Protein AF-A0A183AW35-F1 (afdb_monomer)

pLDDT: mean 72.3, std 24.82, range [27.48, 98.56]

InterPro domains:
  IPR003604 Matrin/U1-C-like, C2H2-type zinc finger [SM00451] (397-431)
  IPR013087 Zinc finger C2H2-type [PF12874] (401-424)
  IPR036236 Zinc finger C2H2 superfamily [SSF57667] (395-428)

Secondary structure (DSSP, 8-state):
---------------------------------------------------------------------------PPPP----------------TTHHHHHHHHHHHHHH---HHHHHHHHHHHHHHHHHHHHHHHHHHHHHHHHHHHHHHHHHHHHHHHHHHHHHHHHHHHHHHHHHHHHHHHHHHHHHHHHHHHHHHHHHHHHHHHHHHHHHHHHHHHHHHHHHHHHHHHHHHHHHHHHHHHHHHHHHHHHHHHHHHHHHHHHHHHHHHHHHHHHHHHHHHHHHHHHHHHHHHHHHHHHHHHHHHHHHHHHHHHHHHHTS-------------------------HHHHHHHHHHHHHHHHHHHHHHHHHHHHHHHTTTS----------PPPSS-EEETTTTEEE-SHHHHHHHHTSHHHHHHHHHTT--S---GGGEEE-

Foldseek 3Di:
DDDDDDDDDDDDDDDDDDDDDDDDDDDDDDDDDDDDDDDDDDDDDDDDDDDDDDDDDDDDDDDDDDDDDDDDDDDDDDDDPPPDDDDDDDDDDDDPCVVVVVVCVVVVVVVPDDPVNVVVVVVVVVVVVVVVVVVVVVVVVVVVVVVVVVVVVVVVVVVVVVVVVVVVVVVVVVVVVVVVVVVVVVVVVVVVVVVVVVVVVVVVVVVVVVVVVVVVVVVVVVVVVVVVVVVVVVVVVVVVVVVVVVVVVVVVVVVVVVVVVVVVVVVVVVVVVVVVVVVVVVVVVVVVVVVVVVVVVVVVVVVVVVVVVVVVVVVVVVVVVVPDDDDDDDYYDDDDDDDDYDDDDDDDPVVVVVVVVVVVVVVVVVVVVVVVVVVVVVVVVPPDDDDDDDDDFDWDPFWKAQPLQRDIATGPVSVVVCLVDPSSVVSCVVVVPPDRDDPVNIDTD

Radius of gyration: 93.66 Å; Cα contacts (8 Å, |Δi|>4): 59; chains: 1; bounding box: 209×100×257 Å

Structure (mmCIF, N/CA/C/O backbone):
data_AF-A0A183AW35-F1
#
_entry.id   AF-A0A183AW35-F1
#
loop_
_atom_site.group_PDB
_atom_site.id
_atom_site.type_symbol
_atom_site.label_atom_id
_atom_site.label_alt_id
_atom_site.label_comp_id
_atom_site.label_asym_id
_atom_site.label_entity_id
_atom_site.label_seq_id
_atom_site.pdbx_PDB_ins_code
_atom_site.Cartn_x
_atom_site.Cartn_y
_atom_site.Cartn_z
_atom_site.occupancy
_atom_site.B_iso_or_equiv
_atom_site.auth_seq_id
_atom_site.auth_comp_id
_atom_site.auth_asym_id
_atom_site.auth_atom_id
_atom_site.pdbx_PDB_model_num
ATOM 1 N N . LEU A 1 1 ? 36.753 43.187 4.249 1.00 49.00 1 LEU A N 1
ATOM 2 C CA . LEU A 1 1 ? 36.551 42.260 5.385 1.00 49.00 1 LEU A CA 1
ATOM 3 C C . LEU A 1 1 ? 37.131 40.931 4.947 1.00 49.00 1 LEU A C 1
ATOM 5 O O . LEU A 1 1 ? 36.695 40.432 3.918 1.00 49.00 1 LEU A O 1
ATOM 9 N N . SER A 1 2 ? 38.192 40.468 5.602 1.00 35.81 2 SER A N 1
ATOM 10 C CA . SER A 1 2 ? 39.150 39.545 4.980 1.00 35.81 2 SER A CA 1
ATOM 11 C C . SER A 1 2 ? 39.175 38.180 5.661 1.00 35.81 2 SER A C 1
ATOM 13 O O . SER A 1 2 ? 39.058 38.087 6.879 1.00 35.81 2 SER A O 1
ATOM 15 N N . ASN A 1 3 ? 39.348 37.142 4.843 1.00 48.06 3 ASN A N 1
ATOM 16 C CA . ASN A 1 3 ? 39.448 35.733 5.227 1.00 48.06 3 ASN A CA 1
ATOM 17 C C . ASN A 1 3 ? 40.497 35.473 6.321 1.00 48.06 3 ASN A C 1
ATOM 19 O O . ASN A 1 3 ? 41.518 36.158 6.363 1.00 48.06 3 ASN A O 1
ATOM 23 N N . ASN A 1 4 ? 40.357 34.351 7.035 1.00 46.28 4 ASN A N 1
ATOM 24 C CA . ASN A 1 4 ? 41.460 33.386 7.116 1.00 46.28 4 ASN A CA 1
ATOM 25 C C . ASN A 1 4 ? 40.982 31.958 7.433 1.00 46.28 4 ASN A C 1
ATOM 27 O O . ASN A 1 4 ? 39.943 31.769 8.060 1.00 46.28 4 ASN A O 1
ATOM 31 N N . LEU A 1 5 ? 41.729 30.960 6.944 1.00 53.06 5 LEU A N 1
ATOM 32 C CA . LEU A 1 5 ? 41.361 29.537 6.962 1.00 53.06 5 LEU A CA 1
ATOM 33 C C . LEU A 1 5 ? 42.624 28.648 6.971 1.00 53.06 5 LEU A C 1
ATOM 35 O O . LEU A 1 5 ? 43.261 28.465 5.936 1.00 53.06 5 LEU A O 1
ATOM 39 N N . ILE A 1 6 ? 42.980 28.088 8.131 1.00 44.47 6 ILE A N 1
ATOM 40 C CA . ILE A 1 6 ? 44.131 27.184 8.363 1.00 44.47 6 ILE A CA 1
ATOM 41 C C . ILE A 1 6 ? 43.698 26.216 9.486 1.00 44.47 6 ILE A C 1
ATOM 43 O O . ILE A 1 6 ? 43.177 26.702 10.483 1.00 44.47 6 ILE A O 1
ATOM 47 N N . ARG A 1 7 ? 43.743 24.872 9.442 1.00 42.28 7 ARG A N 1
ATOM 48 C CA . ARG A 1 7 ? 44.399 23.811 8.632 1.00 42.28 7 ARG A CA 1
ATOM 49 C C . ARG A 1 7 ? 45.805 23.353 9.072 1.00 42.28 7 ARG A C 1
ATOM 51 O O . ARG A 1 7 ? 46.806 23.797 8.522 1.00 42.28 7 ARG A O 1
ATOM 58 N N . THR A 1 8 ? 45.838 22.297 9.888 1.00 40.59 8 THR A N 1
ATOM 59 C CA . THR A 1 8 ? 46.948 21.327 10.055 1.00 40.59 8 THR A CA 1
ATOM 60 C C . THR A 1 8 ? 46.350 19.901 10.053 1.00 40.59 8 THR A C 1
ATOM 62 O O . THR A 1 8 ? 45.292 19.689 10.630 1.00 40.59 8 THR A O 1
ATOM 65 N N . VAL A 1 9 ? 46.746 18.997 9.138 1.00 37.38 9 VAL A N 1
ATOM 66 C CA . VAL A 1 9 ? 47.803 17.951 9.266 1.00 37.38 9 VAL A CA 1
ATOM 67 C C . VAL A 1 9 ? 47.480 16.935 10.389 1.00 37.38 9 VAL A C 1
ATOM 69 O O . VAL A 1 9 ? 47.453 17.359 11.533 1.00 37.38 9 VAL A O 1
ATOM 72 N N . SER A 1 10 ? 47.159 15.635 10.211 1.00 39.62 10 SER A N 1
ATOM 73 C CA . SER A 1 10 ? 47.356 14.557 9.191 1.00 39.62 10 SER A CA 1
ATOM 74 C C . SER A 1 10 ? 48.412 13.506 9.599 1.00 39.62 10 SER A C 1
ATOM 76 O O . SER A 1 10 ? 49.469 13.890 10.084 1.00 39.62 10 SER A O 1
ATOM 78 N N . ASN A 1 11 ? 48.160 12.221 9.259 1.00 35.66 11 ASN A N 1
ATOM 79 C CA . ASN A 1 11 ? 48.981 10.993 9.468 1.00 35.66 11 ASN A CA 1
ATOM 80 C C . ASN A 1 11 ? 48.812 10.321 10.857 1.00 35.66 11 ASN A C 1
ATOM 82 O O . ASN A 1 11 ? 48.710 11.035 11.843 1.00 35.66 11 ASN A O 1
ATOM 86 N N . ARG A 1 12 ? 48.807 8.980 11.033 1.00 42.59 12 ARG A N 1
ATOM 87 C CA . ARG A 1 12 ? 48.777 7.790 10.124 1.00 42.59 12 ARG A CA 1
ATOM 88 C C . ARG A 1 12 ? 48.128 6.561 10.879 1.00 42.59 12 ARG A C 1
ATOM 90 O O . ARG A 1 12 ? 47.642 6.796 11.980 1.00 42.59 12 ARG A O 1
ATOM 97 N N . PRO A 1 13 ? 48.003 5.324 10.321 1.00 52.72 13 PRO A N 1
ATOM 98 C CA . PRO A 1 13 ? 46.890 4.399 10.655 1.00 52.72 13 PRO A CA 1
ATOM 99 C C . PRO A 1 13 ? 47.297 2.977 11.147 1.00 52.72 13 PRO A C 1
ATOM 101 O O . PRO A 1 13 ? 48.491 2.710 11.242 1.00 52.72 13 PRO A O 1
ATOM 104 N N . VAL A 1 14 ? 46.303 2.058 11.253 1.00 37.16 14 VAL A N 1
ATOM 105 C CA . VAL A 1 14 ? 46.422 0.561 11.208 1.00 37.16 14 VAL A CA 1
ATOM 106 C C . VAL A 1 14 ? 47.026 -0.076 12.496 1.00 37.16 14 VAL A C 1
ATOM 108 O O . VAL A 1 14 ? 47.878 0.538 13.122 1.00 37.16 14 VAL A O 1
ATOM 111 N N . ASP A 1 15 ? 46.623 -1.247 13.031 1.00 32.34 15 ASP A N 1
ATOM 112 C CA . ASP A 1 15 ? 45.687 -2.321 12.613 1.00 32.34 15 ASP A CA 1
ATOM 113 C C . ASP A 1 15 ? 45.029 -3.056 13.818 1.00 32.34 15 ASP A C 1
ATOM 115 O O . ASP A 1 15 ? 45.549 -2.989 14.932 1.00 32.34 15 ASP A O 1
ATOM 119 N N . SER A 1 16 ? 44.030 -3.915 13.547 1.00 32.09 16 SER A N 1
ATOM 120 C CA . SER A 1 16 ? 43.560 -5.042 14.398 1.00 32.09 16 SER A CA 1
ATOM 121 C C . SER A 1 16 ? 42.915 -4.696 15.771 1.00 32.09 16 SER A C 1
ATOM 123 O O . SER A 1 16 ? 43.020 -3.577 16.254 1.00 32.09 16 SER A O 1
ATOM 125 N N . SER A 1 17 ? 42.182 -5.574 16.474 1.00 33.50 17 SER A N 1
ATOM 126 C CA . SER A 1 17 ? 41.871 -7.006 16.289 1.00 33.50 17 SER A CA 1
ATOM 127 C C . SER A 1 17 ? 40.397 -7.299 16.626 1.00 33.50 17 SER A C 1
ATOM 129 O O . SER A 1 17 ? 39.849 -6.705 17.552 1.00 33.50 17 SER A O 1
ATOM 131 N N . SER A 1 18 ? 39.774 -8.271 15.954 1.00 43.66 18 SER A N 1
ATOM 132 C CA . SER A 1 18 ? 38.479 -8.850 16.347 1.00 43.66 18 SER A CA 1
ATOM 133 C C . SER A 1 18 ? 38.679 -10.178 17.089 1.00 43.66 18 SER A C 1
ATOM 135 O O . SER A 1 18 ? 39.323 -11.086 16.569 1.00 43.66 18 SER A O 1
ATOM 137 N N . VAL A 1 19 ? 38.113 -10.317 18.296 1.00 34.53 19 VAL A N 1
ATOM 138 C CA . VAL A 1 19 ? 38.142 -11.575 19.067 1.00 34.53 19 VAL A CA 1
ATOM 139 C C . VAL A 1 19 ? 36.773 -11.851 19.688 1.00 34.53 19 VAL A C 1
ATOM 141 O O . VAL A 1 19 ? 36.350 -11.176 20.622 1.00 34.53 19 VAL A O 1
ATOM 144 N N . THR A 1 20 ? 36.100 -12.880 19.178 1.00 44.53 20 THR A N 1
ATOM 145 C CA . THR A 1 20 ? 34.911 -13.500 19.777 1.00 44.53 20 THR A CA 1
ATOM 146 C C . THR A 1 20 ? 35.335 -14.610 20.746 1.00 44.53 20 THR A C 1
ATOM 148 O O . THR A 1 20 ? 36.006 -15.564 20.351 1.00 44.53 20 THR A O 1
ATOM 151 N N . GLN A 1 21 ? 34.922 -14.502 22.009 1.00 40.91 21 GLN A N 1
ATOM 152 C CA . GLN A 1 21 ? 35.087 -15.492 23.088 1.00 40.91 21 GLN A CA 1
ATOM 153 C C . GLN A 1 21 ? 33.870 -15.382 24.050 1.00 40.91 21 GLN A C 1
ATOM 155 O O . GLN A 1 21 ? 33.120 -14.411 23.924 1.00 40.91 21 GLN A O 1
ATOM 160 N N . PRO A 1 22 ? 33.552 -16.406 24.873 1.00 47.69 22 PRO A N 1
ATOM 161 C CA . PRO A 1 22 ? 32.258 -17.067 24.689 1.00 47.69 22 PRO A CA 1
ATOM 162 C C . PRO A 1 22 ? 31.345 -17.107 25.936 1.00 47.69 22 PRO A C 1
ATOM 164 O O . PRO A 1 22 ? 31.500 -16.353 26.892 1.00 47.69 22 PRO A O 1
ATOM 167 N N . ILE A 1 23 ? 30.349 -17.991 25.857 1.00 40.34 23 ILE A N 1
ATOM 168 C CA . ILE A 1 23 ? 29.290 -18.283 26.827 1.00 40.34 23 ILE A CA 1
ATOM 169 C C . ILE A 1 23 ? 29.837 -19.077 28.023 1.00 40.34 23 ILE A C 1
ATOM 171 O O . ILE A 1 23 ? 30.500 -20.084 27.807 1.00 40.34 23 ILE A O 1
ATOM 175 N N . ASP A 1 24 ? 29.497 -18.661 29.247 1.00 32.16 24 ASP A N 1
ATOM 176 C CA . ASP A 1 24 ? 28.862 -19.482 30.303 1.00 32.16 24 ASP A CA 1
ATOM 177 C C . ASP A 1 24 ? 28.614 -18.588 31.552 1.00 32.16 24 ASP A C 1
ATOM 179 O O . ASP A 1 24 ? 29.405 -17.683 31.801 1.00 32.16 24 ASP A O 1
ATOM 183 N N . ASN A 1 25 ? 27.598 -18.678 32.427 1.00 37.97 25 ASN A N 1
ATOM 184 C CA . ASN A 1 25 ? 26.376 -19.486 32.629 1.00 37.97 25 ASN A CA 1
ATOM 185 C C . ASN A 1 25 ? 26.329 -19.892 34.118 1.00 37.97 25 ASN A C 1
ATOM 187 O O . ASN A 1 25 ? 27.193 -20.653 34.550 1.00 37.97 25 ASN A O 1
ATOM 191 N N . SER A 1 26 ? 25.342 -19.415 34.896 1.00 36.03 26 SER A N 1
ATOM 192 C CA . SER A 1 26 ? 24.786 -20.112 36.080 1.00 36.03 26 SER A CA 1
ATOM 193 C C . SER A 1 26 ? 23.670 -19.324 36.787 1.00 36.03 26 SER A C 1
ATOM 195 O O . SER A 1 26 ? 23.733 -18.103 36.887 1.00 36.03 26 SER A O 1
ATOM 197 N N . SER A 1 27 ? 22.734 -20.076 37.382 1.00 33.06 27 SER A N 1
ATOM 198 C CA . SER A 1 27 ? 21.800 -19.695 38.463 1.00 33.06 27 SER A CA 1
ATOM 199 C C . SER A 1 27 ? 20.708 -18.647 38.191 1.00 33.06 27 SER A C 1
ATOM 201 O O . SER A 1 27 ? 20.935 -17.447 38.293 1.00 33.06 27 SER A O 1
ATOM 203 N N . VAL A 1 28 ? 19.461 -19.121 38.070 1.00 35.47 28 VAL A N 1
ATOM 204 C CA . VAL A 1 28 ? 18.483 -19.161 39.189 1.00 35.47 28 VAL A CA 1
ATOM 205 C C . VAL A 1 28 ? 17.427 -20.244 38.888 1.00 35.47 28 VAL A C 1
ATOM 207 O O . VAL A 1 28 ? 17.067 -20.442 37.731 1.00 35.47 28 VAL A O 1
ATOM 210 N N . GLN A 1 29 ? 16.973 -20.987 39.905 1.00 35.47 29 GLN A N 1
ATOM 211 C CA . GLN A 1 29 ? 16.050 -22.125 39.748 1.00 35.47 29 GLN A CA 1
ATOM 212 C C . GLN A 1 29 ? 14.574 -21.749 39.489 1.00 35.47 29 GLN A C 1
ATOM 214 O O . GLN A 1 29 ? 14.091 -20.701 39.917 1.00 35.47 29 GLN A O 1
ATOM 219 N N . GLN A 1 30 ? 13.849 -22.692 38.870 1.00 40.03 30 GLN A N 1
ATOM 220 C CA . GLN A 1 30 ? 12.385 -22.837 38.946 1.00 40.03 30 GLN A CA 1
ATOM 221 C C . GLN A 1 30 ? 11.934 -23.254 40.372 1.00 40.03 30 GLN A C 1
ATOM 223 O O . GLN A 1 30 ? 12.771 -23.508 41.245 1.00 40.03 30 GLN A O 1
ATOM 228 N N . PRO A 1 31 ? 10.619 -23.374 40.620 1.00 48.25 31 PRO A N 1
ATOM 229 C CA . PRO A 1 31 ? 10.039 -24.718 40.493 1.00 48.25 31 PRO A CA 1
ATOM 230 C C . PRO A 1 31 ? 8.746 -24.765 39.664 1.00 48.25 31 PRO A C 1
ATOM 232 O O . PRO A 1 31 ? 7.963 -23.817 39.650 1.00 48.25 31 PRO A O 1
ATOM 235 N N . ASP A 1 32 ? 8.526 -25.907 39.016 1.00 42.59 32 ASP A N 1
ATOM 236 C CA . ASP A 1 32 ? 7.218 -26.336 38.513 1.00 42.59 32 ASP A CA 1
ATOM 237 C C . ASP A 1 32 ? 6.458 -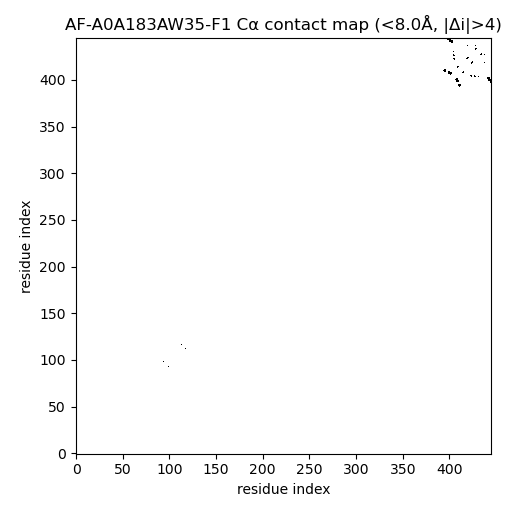27.080 39.625 1.00 42.59 32 ASP A C 1
ATOM 239 O O . ASP A 1 32 ? 7.094 -27.578 40.553 1.00 42.59 32 ASP A O 1
ATOM 243 N N . ASP A 1 33 ? 5.135 -27.244 39.495 1.00 34.19 33 ASP A N 1
ATOM 244 C CA . ASP A 1 33 ? 4.518 -28.557 39.750 1.00 34.19 33 ASP A CA 1
ATOM 245 C C . ASP A 1 33 ? 3.102 -28.692 39.154 1.00 34.19 33 ASP A C 1
ATOM 247 O O . ASP A 1 33 ? 2.442 -27.703 38.823 1.00 34.19 33 ASP A O 1
ATOM 251 N N . HIS A 1 34 ? 2.642 -29.936 38.997 1.00 39.19 34 HIS A N 1
ATOM 252 C CA . HIS A 1 34 ? 1.318 -30.285 38.459 1.00 39.19 34 HIS A CA 1
ATOM 253 C C . HIS A 1 34 ? 0.270 -30.516 39.565 1.00 39.19 34 HIS A C 1
ATOM 255 O O . HIS A 1 34 ? 0.586 -31.067 40.614 1.00 39.19 34 HIS A O 1
ATOM 261 N N . GLU A 1 35 ? -1.015 -30.265 39.274 1.00 32.06 35 GLU A N 1
ATOM 262 C CA . GLU A 1 35 ? -2.133 -30.857 40.032 1.00 32.06 35 GLU A CA 1
ATOM 263 C C . GLU A 1 35 ? -3.042 -31.727 39.153 1.00 32.06 35 GLU A C 1
ATOM 265 O O . GLU A 1 35 ? -3.405 -31.360 38.032 1.00 32.06 35 GLU A O 1
ATOM 270 N N . ALA A 1 36 ? -3.468 -32.866 39.708 1.00 33.72 36 ALA A N 1
ATOM 271 C CA . ALA A 1 36 ? -4.531 -33.707 39.169 1.00 33.72 36 ALA A CA 1
ATOM 272 C C . ALA A 1 36 ? -5.309 -34.404 40.306 1.00 33.72 36 ALA A C 1
ATOM 274 O O . ALA A 1 36 ? -4.740 -35.187 41.056 1.00 33.72 36 ALA A O 1
ATOM 275 N N . ASN A 1 37 ? -6.614 -34.111 40.389 1.00 33.31 37 ASN A N 1
ATOM 276 C CA . ASN A 1 37 ? -7.706 -34.832 41.073 1.00 33.31 37 ASN A CA 1
ATOM 277 C C . ASN A 1 37 ? -7.378 -35.926 42.119 1.00 33.31 37 ASN A C 1
ATOM 279 O O . ASN A 1 37 ? -6.939 -37.004 41.724 1.00 33.31 37 ASN A O 1
ATOM 283 N N . LEU A 1 38 ? -7.931 -35.795 43.344 1.00 31.78 38 LEU A N 1
ATOM 284 C CA . LEU A 1 38 ? -8.901 -36.799 43.844 1.00 31.78 38 LEU A CA 1
ATOM 285 C C . LEU A 1 38 ? -9.833 -36.344 45.009 1.00 31.78 38 LEU A C 1
ATOM 287 O O . LEU A 1 38 ? -9.424 -36.271 46.159 1.00 31.78 38 LEU A O 1
ATOM 291 N N . PHE A 1 39 ? -11.128 -36.214 44.680 1.00 31.50 39 PHE A N 1
ATOM 292 C CA . PHE A 1 39 ? -12.332 -36.612 45.453 1.00 31.50 39 PHE A CA 1
ATOM 293 C C . PHE A 1 39 ? -12.832 -35.925 46.757 1.00 31.50 39 PHE A C 1
ATOM 295 O O . PHE A 1 39 ? -12.106 -35.698 47.714 1.00 31.50 39 PHE A O 1
ATOM 302 N N . SER A 1 40 ? -14.179 -35.847 46.811 1.00 30.44 40 SER A N 1
ATOM 303 C CA . SER A 1 40 ? -15.088 -35.773 47.985 1.00 30.44 40 SER A CA 1
ATOM 304 C C . SER A 1 40 ? -15.170 -34.454 48.795 1.00 30.44 40 SER A C 1
ATOM 306 O O . SER A 1 40 ? -14.165 -33.818 49.066 1.00 30.44 40 SER A O 1
ATOM 308 N N . THR A 1 41 ? -16.348 -33.969 49.241 1.00 28.27 41 THR A N 1
ATOM 309 C CA . THR A 1 41 ? -17.707 -34.575 49.259 1.00 28.27 41 THR A CA 1
ATOM 310 C C . THR A 1 41 ? -18.848 -33.531 49.246 1.00 28.27 41 THR A C 1
ATOM 312 O O . THR A 1 41 ? -18.673 -32.418 49.723 1.00 28.27 41 THR A O 1
ATOM 315 N N . THR A 1 42 ? -20.039 -33.961 48.795 1.00 31.25 42 THR A N 1
ATOM 316 C CA . THR A 1 42 ? -21.399 -33.422 49.085 1.00 31.25 42 THR A CA 1
ATOM 317 C C . THR A 1 42 ? -21.713 -31.928 48.869 1.00 31.25 42 THR A C 1
ATOM 319 O O . THR A 1 42 ? -21.459 -31.095 49.735 1.00 31.25 42 THR A O 1
ATOM 322 N N . ASN A 1 43 ? -22.487 -31.641 47.813 1.00 36.34 43 ASN A N 1
ATOM 323 C CA . ASN A 1 43 ? -23.454 -30.530 47.791 1.00 36.34 43 ASN A CA 1
ATOM 324 C C . ASN A 1 43 ? -24.777 -30.958 48.454 1.00 36.34 43 ASN A C 1
ATOM 326 O O . ASN A 1 43 ? -25.134 -32.138 48.391 1.00 36.34 43 ASN A O 1
ATOM 330 N N . PRO A 1 44 ? -25.556 -29.996 48.974 1.00 38.97 44 PRO A N 1
ATOM 331 C CA . PRO A 1 44 ? -26.994 -30.008 48.707 1.00 38.97 44 PRO A CA 1
ATOM 332 C C . PRO A 1 44 ? -27.559 -28.602 48.429 1.00 38.97 44 PRO A C 1
ATOM 334 O O . PRO A 1 44 ? -27.625 -27.779 49.334 1.00 38.97 44 PRO A O 1
ATOM 337 N N . GLU A 1 45 ? -28.049 -28.353 47.210 1.00 30.08 45 GLU A N 1
ATOM 338 C CA . GLU A 1 45 ? -29.153 -27.404 46.975 1.00 30.08 45 GLU A CA 1
ATOM 339 C C . GLU A 1 45 ? -29.740 -27.596 45.563 1.00 30.08 45 GLU A C 1
ATOM 341 O O . GLU A 1 45 ? -29.168 -27.158 44.568 1.00 30.08 45 GLU A O 1
ATOM 346 N N . GLU A 1 46 ? -30.903 -28.243 45.474 1.00 31.17 46 GLU A N 1
ATOM 347 C CA . GLU A 1 46 ? -31.784 -28.162 44.306 1.00 31.17 46 GLU A CA 1
ATOM 348 C C . GLU A 1 46 ? -33.237 -28.113 44.790 1.00 31.17 46 GLU A C 1
ATOM 350 O O . GLU A 1 46 ? -33.773 -29.087 45.313 1.00 31.17 46 GLU A O 1
ATOM 355 N N . CYS A 1 47 ? -33.871 -26.949 44.653 1.00 27.48 47 CYS A N 1
ATOM 356 C CA . CYS A 1 47 ? -35.318 -26.804 44.771 1.00 27.48 47 CYS A CA 1
ATOM 357 C C . CYS A 1 47 ? -35.758 -25.552 44.008 1.00 27.48 47 CYS A C 1
ATOM 359 O O . CYS A 1 47 ? -35.650 -24.427 44.500 1.00 27.48 47 CYS A O 1
ATOM 361 N N . ALA A 1 48 ? -36.238 -25.750 42.784 1.00 32.69 48 ALA A N 1
ATOM 362 C CA . ALA A 1 48 ? -36.808 -24.696 41.962 1.00 32.69 48 ALA A CA 1
ATOM 363 C C . ALA A 1 48 ? -38.187 -25.125 41.462 1.00 32.69 48 ALA A C 1
ATOM 365 O O . ALA A 1 48 ? -38.269 -26.005 40.608 1.00 32.69 48 ALA A O 1
ATOM 366 N N . GLN A 1 49 ? -39.245 -24.476 41.964 1.00 30.86 49 GLN A N 1
ATOM 367 C CA . GLN A 1 49 ? -40.485 -24.189 41.227 1.00 30.86 49 GLN A CA 1
ATOM 368 C C . GLN A 1 49 ? -41.448 -23.319 42.057 1.00 30.86 49 GLN A C 1
ATOM 370 O O . GLN A 1 49 ? -41.795 -23.641 43.189 1.00 30.86 49 GLN A O 1
ATOM 375 N N . THR A 1 50 ? -41.900 -22.221 41.452 1.00 33.38 50 THR A N 1
ATOM 376 C CA . THR A 1 50 ? -43.198 -21.569 41.714 1.00 33.38 50 THR A CA 1
ATOM 377 C C . THR A 1 50 ? -44.146 -21.994 40.571 1.00 33.38 50 THR A C 1
ATOM 379 O O . THR A 1 50 ? -43.635 -22.434 39.535 1.00 33.38 50 THR A O 1
ATOM 382 N N . PRO A 1 51 ? -45.489 -21.985 40.722 1.00 47.31 51 PRO A N 1
ATOM 383 C CA . PRO A 1 51 ? -46.343 -20.796 40.928 1.00 47.31 51 PRO A CA 1
ATOM 384 C C . PRO A 1 51 ? -47.289 -20.991 42.158 1.00 47.31 51 PRO A C 1
ATOM 386 O O . PRO A 1 51 ? -46.982 -21.847 42.980 1.00 47.31 51 PRO A O 1
ATOM 389 N N . VAL A 1 52 ? -48.362 -20.244 42.481 1.00 30.98 52 VAL A N 1
ATOM 390 C CA . VAL A 1 52 ? -49.406 -19.487 41.739 1.00 30.98 52 VAL A CA 1
ATOM 391 C C . VAL A 1 52 ? -49.943 -18.310 42.611 1.00 30.98 52 VAL A C 1
ATOM 393 O O . VAL A 1 52 ? -49.688 -18.278 43.810 1.00 30.98 52 VAL A O 1
ATOM 396 N N . GLU A 1 53 ? -50.620 -17.346 41.965 1.00 30.31 53 GLU A N 1
ATOM 397 C CA . GLU A 1 53 ? -51.546 -16.255 42.401 1.00 30.31 53 GLU A CA 1
ATOM 398 C C . GLU A 1 53 ? -52.063 -16.222 43.873 1.00 30.31 53 GLU A C 1
ATOM 400 O O . GLU A 1 53 ? -52.287 -17.259 44.484 1.00 30.31 53 GLU A O 1
ATOM 405 N N . GLU A 1 54 ? -52.399 -15.086 44.514 1.00 28.98 54 GLU A N 1
ATOM 406 C CA . GLU A 1 54 ? -52.243 -13.642 44.199 1.00 28.98 54 GLU A CA 1
ATOM 407 C C . GLU A 1 54 ? -51.812 -12.885 45.512 1.00 28.98 54 GLU A C 1
ATOM 409 O O . GLU A 1 54 ? -50.891 -13.367 46.162 1.00 28.98 54 GLU A O 1
ATOM 414 N N . ILE A 1 55 ? -52.305 -11.745 46.042 1.00 33.09 55 ILE A N 1
ATOM 415 C CA . ILE A 1 55 ? -53.333 -10.763 45.646 1.00 33.09 55 ILE A CA 1
ATOM 416 C C . ILE A 1 55 ? -52.871 -9.307 45.852 1.00 33.09 55 ILE A C 1
ATOM 418 O O . ILE A 1 55 ? -52.241 -8.968 46.858 1.00 33.09 55 ILE A O 1
ATOM 422 N N . VAL A 1 56 ? -53.195 -8.420 44.907 1.00 32.50 56 VAL A N 1
ATOM 423 C CA . VAL A 1 56 ? -52.823 -6.998 44.943 1.00 32.50 56 VAL A CA 1
ATOM 424 C C . VAL A 1 56 ? -53.818 -6.159 45.754 1.00 32.50 56 VAL A C 1
ATOM 426 O O . VAL A 1 56 ? -54.987 -6.050 45.382 1.00 32.50 56 VAL A O 1
ATOM 429 N N . ARG A 1 57 ? -53.320 -5.423 46.767 1.00 31.19 57 ARG A N 1
ATOM 430 C CA . ARG A 1 57 ? -53.629 -3.982 46.947 1.00 31.19 57 ARG A CA 1
ATOM 431 C C . ARG A 1 57 ? -52.798 -3.277 48.023 1.00 31.19 57 ARG A C 1
ATOM 433 O O . ARG A 1 57 ? -52.835 -3.614 49.202 1.00 31.19 57 ARG A O 1
ATOM 440 N N . SER A 1 58 ? -52.132 -2.207 47.599 1.00 36.88 58 SER A N 1
ATOM 441 C CA . SER A 1 58 ? -51.626 -1.140 48.465 1.00 36.88 58 SER A CA 1
ATOM 442 C C . SER A 1 58 ? -52.775 -0.291 49.018 1.00 36.88 58 SER A C 1
ATOM 444 O O . SER A 1 58 ? -53.788 -0.124 48.343 1.00 36.88 58 SER A O 1
ATOM 446 N N . SER A 1 59 ? -52.562 0.356 50.166 1.00 30.75 59 SER A N 1
ATOM 447 C CA . SER A 1 59 ? -53.314 1.551 50.576 1.00 30.75 59 SER A CA 1
ATOM 448 C C . SER A 1 59 ? -52.416 2.484 51.383 1.00 30.75 59 SER A C 1
ATOM 450 O O . SER A 1 59 ? -51.821 2.077 52.378 1.00 30.75 59 SER A O 1
ATOM 452 N N . SER A 1 60 ? -52.324 3.746 50.964 1.00 37.38 60 SER A N 1
ATOM 453 C CA . SER A 1 60 ? -51.627 4.806 51.697 1.00 37.38 60 SER A CA 1
ATOM 454 C C . SER A 1 60 ? -52.611 5.891 52.118 1.00 37.38 60 SER A C 1
ATOM 456 O O . SER A 1 60 ? -53.435 6.308 51.316 1.00 37.38 60 SER A O 1
ATOM 458 N N . ASN A 1 61 ? -52.428 6.396 53.338 1.00 40.72 61 ASN A N 1
ATOM 459 C CA . ASN A 1 61 ? -52.838 7.719 53.817 1.00 40.72 61 ASN A CA 1
ATOM 460 C C . ASN A 1 61 ? -54.307 8.154 53.625 1.00 40.72 61 ASN A C 1
ATOM 462 O O . ASN A 1 61 ? -54.697 8.589 52.544 1.00 40.72 61 ASN A O 1
ATOM 466 N N . ARG A 1 62 ? -55.011 8.358 54.749 1.00 34.22 62 ARG A N 1
ATOM 467 C CA . ARG A 1 62 ? -55.461 9.715 55.133 1.00 34.22 62 ARG A CA 1
ATOM 468 C C . ARG A 1 62 ? -55.911 9.800 56.591 1.00 34.22 62 ARG A C 1
ATOM 470 O O . ARG A 1 62 ? -56.495 8.868 57.127 1.00 34.22 62 ARG A O 1
ATOM 477 N N . LEU A 1 63 ? -55.665 10.963 57.193 1.00 35.88 63 LEU A N 1
ATOM 478 C CA . LEU A 1 63 ? -56.447 11.458 58.324 1.00 35.88 63 LEU A CA 1
ATOM 479 C C . LEU A 1 63 ? -57.705 12.139 57.769 1.00 35.88 63 LEU A C 1
ATOM 481 O O . LEU A 1 63 ? -57.604 12.912 56.816 1.00 35.88 63 LEU A O 1
ATOM 485 N N . THR A 1 64 ? -58.838 11.951 58.440 1.00 34.28 64 THR A N 1
ATOM 486 C CA . THR A 1 64 ? -59.974 12.887 58.440 1.00 34.28 64 THR A CA 1
ATOM 487 C C . THR A 1 64 ? -60.594 12.908 59.834 1.00 34.28 64 THR A C 1
ATOM 489 O O . THR A 1 64 ? -60.551 11.911 60.551 1.00 34.28 64 THR A O 1
ATOM 492 N N . GLN A 1 65 ? -61.128 14.060 60.234 1.00 37.50 65 GLN A N 1
ATOM 493 C CA . GLN A 1 65 ? -61.729 14.269 61.552 1.00 37.50 65 GLN A CA 1
ATOM 494 C C . GLN A 1 65 ? -63.099 13.584 61.667 1.00 37.50 65 GLN A C 1
ATOM 496 O O . GLN A 1 65 ? -63.839 13.502 60.689 1.00 37.50 65 GLN A O 1
ATOM 501 N N . ALA A 1 66 ? -63.467 13.201 62.888 1.00 32.47 66 ALA A N 1
ATOM 502 C CA . ALA A 1 66 ? -64.851 13.010 63.309 1.00 32.47 66 ALA A CA 1
ATOM 503 C C . ALA A 1 66 ? -64.991 13.539 64.746 1.00 32.47 66 ALA A C 1
ATOM 505 O O . ALA A 1 66 ? -64.093 13.341 65.566 1.00 32.47 66 ALA A O 1
ATOM 506 N N . SER A 1 67 ? -66.090 14.237 65.031 1.00 35.09 67 SER A N 1
ATOM 507 C CA . SER A 1 67 ? -66.314 14.961 66.290 1.00 35.09 67 SER A CA 1
ATOM 508 C C . SER A 1 67 ? -67.561 14.446 67.006 1.00 35.09 67 SER A C 1
ATOM 510 O O . SER A 1 67 ? -68.510 14.023 66.349 1.00 35.09 67 SER A O 1
ATOM 512 N N . HIS A 1 68 ? -67.596 14.605 68.336 1.00 34.50 68 HIS A N 1
ATOM 513 C CA . HIS A 1 68 ? -68.684 14.170 69.232 1.00 34.50 68 HIS A CA 1
ATOM 514 C C . HIS A 1 68 ? -68.766 12.621 69.365 1.00 34.50 68 HIS A C 1
ATOM 516 O O . HIS A 1 68 ? -68.245 11.893 68.532 1.00 34.50 68 HIS A O 1
ATOM 522 N N . GLN A 1 69 ? -69.324 12.032 70.428 1.00 34.97 69 GLN A N 1
ATOM 523 C CA . GLN A 1 69 ? -70.333 12.543 71.365 1.00 34.97 69 GLN A CA 1
ATOM 524 C C . GLN A 1 69 ? -70.135 12.009 72.806 1.00 34.97 69 GLN A C 1
ATOM 526 O O . GLN A 1 69 ? -69.213 11.244 73.076 1.00 34.97 69 GLN A O 1
ATOM 531 N N . LEU A 1 70 ? -70.968 12.464 73.747 1.00 38.12 70 LEU A N 1
ATOM 532 C CA . LEU A 1 70 ? -70.860 12.186 75.188 1.00 38.12 70 LEU A CA 1
ATOM 533 C C . LEU A 1 70 ? -71.458 10.825 75.587 1.00 38.12 70 LEU A C 1
ATOM 535 O O . LEU A 1 70 ? -72.529 10.462 75.112 1.00 38.12 70 LEU A O 1
ATOM 539 N N . ALA A 1 71 ? -70.843 10.156 76.568 1.00 32.78 71 ALA A N 1
ATOM 540 C CA . ALA A 1 71 ? -71.473 9.089 77.352 1.00 32.78 71 ALA A CA 1
ATOM 541 C C . ALA A 1 71 ? -70.921 9.085 78.792 1.00 32.78 71 ALA A C 1
ATOM 543 O O . ALA A 1 71 ? -69.865 8.519 79.067 1.00 32.78 71 ALA A O 1
ATOM 544 N N . ALA A 1 72 ? -71.622 9.742 79.720 1.00 32.94 72 ALA A N 1
ATOM 545 C CA . ALA A 1 72 ? -71.274 9.735 81.141 1.00 32.94 72 ALA A CA 1
ATOM 546 C C . ALA A 1 72 ? -71.990 8.577 81.857 1.00 32.94 72 ALA A C 1
ATOM 548 O O . ALA A 1 72 ? -73.202 8.625 82.062 1.00 32.94 72 ALA A O 1
ATOM 549 N N . ALA A 1 73 ? -71.246 7.540 82.247 1.00 33.62 73 ALA A N 1
ATOM 550 C CA . ALA A 1 73 ? -71.780 6.410 83.005 1.00 33.62 73 ALA A CA 1
ATOM 551 C C . ALA A 1 73 ? -71.725 6.694 84.518 1.00 33.62 73 ALA A C 1
ATOM 553 O O . ALA A 1 73 ? -70.678 6.574 85.153 1.00 33.62 73 ALA A O 1
ATOM 554 N N . LEU A 1 74 ? -72.864 7.082 85.094 1.00 31.56 74 LEU A N 1
ATOM 555 C CA . LEU A 1 74 ? -73.041 7.221 86.541 1.00 31.56 74 LEU A CA 1
ATOM 556 C C . LEU A 1 74 ? -73.123 5.838 87.206 1.00 31.56 74 LEU A C 1
ATOM 558 O O . LEU A 1 74 ? -73.899 4.991 86.771 1.00 31.56 74 LEU A O 1
ATOM 562 N N . ILE A 1 75 ? -72.403 5.645 88.314 1.00 38.25 75 ILE A N 1
ATOM 563 C CA . ILE A 1 75 ? -72.657 4.552 89.265 1.00 38.25 75 ILE A CA 1
ATOM 564 C C . ILE A 1 75 ? -72.943 5.187 90.627 1.00 38.25 75 ILE A C 1
ATOM 566 O O . ILE A 1 75 ? -72.033 5.594 91.348 1.00 38.25 75 ILE A O 1
ATOM 570 N N . SER A 1 76 ? -74.228 5.302 90.956 1.00 34.72 76 SER A N 1
ATOM 571 C CA . SER A 1 76 ? -74.696 5.841 92.233 1.00 34.72 76 SER A CA 1
ATOM 572 C C . SER A 1 76 ? -74.669 4.771 93.324 1.00 34.72 76 SER A C 1
ATOM 574 O O . SER A 1 76 ? -75.238 3.695 93.150 1.00 34.72 76 SER A O 1
ATOM 576 N N . ALA A 1 77 ? -74.092 5.093 94.483 1.00 34.53 77 ALA A N 1
ATOM 577 C CA . ALA A 1 77 ? -74.320 4.346 95.719 1.00 34.53 77 ALA A CA 1
ATOM 578 C C . ALA A 1 77 ? -75.506 4.972 96.488 1.00 34.53 77 ALA A C 1
ATOM 580 O O . ALA A 1 77 ? -75.575 6.202 96.576 1.00 34.53 77 ALA A O 1
ATOM 581 N N . PRO A 1 78 ? -76.446 4.183 97.040 1.00 43.62 78 PRO A N 1
ATOM 582 C CA . PRO A 1 78 ? -77.628 4.724 97.707 1.00 43.62 78 PRO A CA 1
ATOM 583 C C . PRO A 1 78 ? -77.313 5.231 99.123 1.00 43.62 78 PRO A C 1
ATOM 585 O O . PRO A 1 78 ? -76.785 4.495 99.955 1.00 43.62 78 PRO A O 1
ATOM 588 N N . ALA A 1 79 ? -77.710 6.470 99.423 1.00 32.91 79 ALA A N 1
ATOM 589 C CA . ALA A 1 79 ? -77.739 7.012 100.781 1.00 32.91 79 ALA A CA 1
ATOM 590 C C . ALA A 1 79 ? -79.170 6.938 101.341 1.00 32.91 79 ALA A C 1
ATOM 592 O O . ALA A 1 79 ? -80.106 7.487 100.761 1.00 32.91 79 ALA A O 1
ATOM 593 N N . SER A 1 80 ? -79.355 6.248 102.468 1.00 44.00 80 SER A N 1
ATOM 594 C CA . SER A 1 80 ? -80.669 6.017 103.076 1.00 44.00 80 SER A CA 1
ATOM 595 C C . SER A 1 80 ? -81.122 7.197 103.949 1.00 44.00 80 SER A C 1
ATOM 597 O O . SER A 1 80 ? -80.740 7.293 105.118 1.00 44.00 80 SER A O 1
ATOM 599 N N . ASN A 1 81 ? -81.976 8.070 103.410 1.00 42.94 81 ASN A N 1
ATOM 600 C CA . ASN A 1 81 ? -82.601 9.166 104.163 1.00 42.94 81 ASN A CA 1
ATOM 601 C C . ASN A 1 81 ? -83.712 8.656 105.103 1.00 42.94 81 ASN A C 1
ATOM 603 O O . ASN A 1 81 ? -84.896 8.693 104.773 1.00 42.94 81 ASN A O 1
ATOM 607 N N . GLY A 1 82 ? -83.329 8.198 106.296 1.00 39.81 82 GLY A N 1
ATOM 608 C CA . GLY A 1 82 ? -84.254 7.816 107.367 1.00 39.81 82 GLY A CA 1
ATOM 609 C C . GLY A 1 82 ? -84.834 9.022 108.115 1.00 39.81 82 GLY A C 1
ATOM 610 O O . GLY A 1 82 ? -84.386 9.334 109.216 1.00 39.81 82 GLY A O 1
ATOM 611 N N . LEU A 1 83 ? -85.831 9.697 107.535 1.00 39.94 83 LEU A N 1
ATOM 612 C CA . LEU A 1 83 ? -86.577 10.769 108.206 1.00 39.94 83 LEU A CA 1
ATOM 613 C C . LEU A 1 83 ? -87.565 10.173 109.226 1.00 39.94 83 LEU A C 1
ATOM 615 O O . LEU A 1 83 ? -88.667 9.767 108.866 1.00 39.94 83 LEU A O 1
ATOM 619 N N . LEU A 1 84 ? -87.167 10.113 110.499 1.00 41.44 84 LEU A N 1
ATOM 620 C CA . LEU A 1 84 ? -87.978 9.522 111.567 1.00 41.44 84 LEU A CA 1
ATOM 621 C C . LEU A 1 84 ? -88.761 10.599 112.337 1.00 41.44 84 LEU A C 1
ATOM 623 O O . LEU A 1 84 ? -88.198 11.384 113.100 1.00 41.44 84 LEU A O 1
ATOM 627 N N . PHE A 1 85 ? -90.074 10.634 112.109 1.00 37.53 85 PHE A N 1
ATOM 628 C CA . PHE A 1 85 ? -91.020 11.556 112.739 1.00 37.53 85 PHE A CA 1
ATOM 629 C C . PHE A 1 85 ? -91.230 11.186 114.218 1.00 37.53 85 PHE A C 1
ATOM 631 O O . PHE A 1 85 ? -91.699 10.091 114.525 1.00 37.53 85 PHE A O 1
ATOM 638 N N . VAL A 1 86 ? -90.878 12.085 115.142 1.00 39.94 86 VAL A N 1
ATOM 639 C CA . VAL A 1 86 ? -91.028 11.863 116.592 1.00 39.94 86 VAL A CA 1
ATOM 640 C C . VAL A 1 86 ? -92.347 12.464 117.069 1.00 39.94 86 VAL A C 1
ATOM 642 O O . VAL A 1 86 ? -92.500 13.681 117.100 1.00 39.94 86 VAL A O 1
ATOM 645 N N . THR A 1 87 ? -93.287 11.612 117.473 1.00 41.12 87 THR A N 1
ATOM 646 C CA . THR A 1 87 ? -94.559 12.027 118.081 1.00 41.12 87 THR A CA 1
ATOM 647 C C . THR A 1 87 ? -94.356 12.553 119.502 1.00 41.12 87 THR A C 1
ATOM 649 O O . THR A 1 87 ? -93.704 11.904 120.324 1.00 41.12 87 THR A O 1
ATOM 652 N N . GLU A 1 88 ? -94.952 13.701 119.819 1.00 36.12 88 GLU A N 1
ATOM 653 C CA . GLU A 1 88 ? -94.864 14.317 121.144 1.00 36.12 88 GLU A CA 1
ATOM 654 C C . GLU A 1 88 ? -95.718 13.574 122.182 1.00 36.12 88 GLU A C 1
ATOM 656 O O . GLU A 1 88 ? -96.944 13.599 122.128 1.00 36.12 88 GLU A O 1
ATOM 661 N N . ALA A 1 89 ? -95.074 12.948 123.173 1.00 36.38 89 ALA A N 1
ATOM 662 C CA . ALA A 1 89 ? -95.759 12.418 124.352 1.00 36.38 89 ALA A CA 1
ATOM 663 C C . ALA A 1 89 ? -94.851 12.405 125.597 1.00 36.38 89 ALA A C 1
ATOM 665 O O . ALA A 1 89 ? -94.231 11.395 125.927 1.00 36.38 89 ALA A O 1
ATOM 666 N N . ASN A 1 90 ? -94.826 13.551 126.291 1.00 37.31 90 ASN A N 1
ATOM 667 C CA . ASN A 1 90 ? -94.815 13.733 127.757 1.00 37.31 90 ASN A CA 1
ATOM 668 C C . ASN A 1 90 ? -93.839 14.837 128.214 1.00 37.31 90 ASN A C 1
ATOM 670 O O . ASN A 1 90 ? -92.621 14.758 128.036 1.00 37.31 90 ASN A O 1
ATOM 674 N N . VAL A 1 91 ? -94.395 15.878 128.838 1.00 51.00 91 VAL A N 1
ATOM 675 C CA . VAL A 1 91 ? -93.672 17.077 129.265 1.00 51.00 91 VAL A CA 1
ATOM 676 C C . VAL A 1 91 ? -92.947 16.820 130.586 1.00 51.00 91 VAL A C 1
ATOM 678 O O . VAL A 1 91 ? -93.484 17.021 131.672 1.00 51.00 91 VAL A O 1
ATOM 681 N N . LYS A 1 92 ? -91.663 16.466 130.493 1.00 50.62 92 LYS A N 1
ATOM 682 C CA . LYS A 1 92 ? -90.685 16.822 131.530 1.00 50.62 92 LYS A CA 1
ATOM 683 C C . LYS A 1 92 ? -89.914 18.040 131.043 1.00 50.62 92 LYS A C 1
ATOM 685 O O . LYS A 1 92 ? -89.230 17.977 130.021 1.00 50.62 92 LYS A O 1
ATOM 690 N N . SER A 1 93 ? -90.067 19.154 131.754 1.00 55.56 93 SER A N 1
ATOM 691 C CA . SER A 1 93 ? -89.451 20.441 131.432 1.00 55.56 93 SER A CA 1
ATOM 692 C C . SER A 1 93 ? -87.936 20.285 131.270 1.00 55.56 93 SER A C 1
ATOM 694 O O . SER A 1 93 ? -87.207 20.005 132.221 1.00 55.56 93 SER A O 1
ATOM 696 N N . ARG A 1 94 ? -87.448 20.442 130.031 1.00 58.44 94 ARG A N 1
ATOM 697 C CA . ARG A 1 94 ? -86.012 20.392 129.734 1.00 58.44 94 ARG A CA 1
ATOM 698 C C . ARG A 1 94 ? -85.333 21.559 130.442 1.00 58.44 94 ARG A C 1
ATOM 700 O O . ARG A 1 94 ? -85.457 22.696 129.998 1.00 58.44 94 ARG A O 1
ATOM 707 N N . ILE A 1 95 ? -84.607 21.257 131.520 1.00 52.56 95 ILE A N 1
ATOM 708 C CA . ILE A 1 95 ? -83.791 22.225 132.261 1.00 52.56 95 ILE A CA 1
ATOM 709 C C . ILE A 1 95 ? -82.926 22.999 131.246 1.00 52.56 95 ILE A C 1
ATOM 711 O O . ILE A 1 95 ? -82.196 22.350 130.481 1.00 52.56 95 ILE A O 1
ATOM 715 N N . PRO A 1 96 ? -83.004 24.345 131.198 1.00 54.88 96 PRO A N 1
ATOM 716 C CA . PRO A 1 96 ? -82.230 25.147 130.259 1.00 54.88 96 PRO A CA 1
ATOM 717 C C . PRO A 1 96 ? -80.746 24.772 130.285 1.00 54.88 96 PRO A C 1
ATOM 719 O O . PRO A 1 96 ? -80.135 24.625 131.341 1.00 54.88 96 PRO A O 1
ATOM 722 N N . GLY A 1 97 ? -80.179 24.538 129.102 1.00 62.38 97 GLY A N 1
ATOM 723 C CA . GLY A 1 97 ? -78.800 24.079 128.943 1.00 62.38 97 GLY A CA 1
ATOM 724 C C . GLY A 1 97 ? -78.567 22.566 129.069 1.00 62.38 97 GLY A C 1
ATOM 725 O O . GLY A 1 97 ? -77.514 22.118 128.632 1.00 62.38 97 GLY A O 1
ATOM 726 N N . HIS A 1 98 ? -79.495 21.729 129.557 1.00 68.12 98 HIS A N 1
ATOM 727 C CA . HIS A 1 98 ? -79.213 20.287 129.730 1.00 68.12 98 HIS A CA 1
ATOM 728 C C . HIS A 1 98 ? -78.959 19.541 128.403 1.00 68.12 98 HIS A C 1
ATOM 730 O O . HIS A 1 98 ? -78.068 18.694 128.332 1.00 68.12 98 HIS A O 1
ATOM 736 N N . GLY A 1 99 ? -79.669 19.897 127.325 1.00 70.00 99 GLY A N 1
ATOM 737 C CA . GLY A 1 99 ? -79.406 19.355 125.983 1.00 70.00 99 GLY A CA 1
ATOM 738 C C . GLY A 1 99 ? -78.023 19.747 125.450 1.00 70.00 99 GLY A C 1
ATOM 739 O O . GLY A 1 99 ? -77.284 18.892 124.960 1.00 70.00 99 GLY A O 1
ATOM 740 N N . VAL A 1 100 ? -77.634 21.014 125.648 1.00 67.94 100 VAL A N 1
ATOM 741 C CA . VAL A 1 100 ? -76.272 21.495 125.367 1.00 67.94 100 VAL A CA 1
ATOM 742 C C . VAL A 1 100 ? -75.272 20.719 126.215 1.00 67.94 100 VAL A C 1
ATOM 744 O O . VAL A 1 100 ? -74.319 20.197 125.666 1.00 67.94 100 VAL A O 1
ATOM 747 N N . GLN A 1 101 ? -75.524 20.525 127.511 1.00 68.50 101 GLN A N 1
ATOM 748 C CA . GLN A 1 101 ? -74.648 19.791 128.427 1.00 68.50 101 GLN A CA 1
ATOM 749 C C . GLN A 1 101 ? -74.481 18.306 128.048 1.00 68.50 101 GLN A C 1
ATOM 751 O O . GLN A 1 101 ? -73.414 17.737 128.270 1.00 68.50 101 GLN A O 1
ATOM 756 N N . MET A 1 102 ? -75.492 17.657 127.463 1.00 72.50 102 MET A N 1
ATOM 757 C CA . MET A 1 102 ? -75.367 16.286 126.949 1.00 72.50 102 MET A CA 1
ATOM 758 C C . MET A 1 102 ? -74.558 16.233 125.650 1.00 72.50 102 MET A C 1
ATOM 760 O O . MET A 1 102 ? -73.643 15.413 125.543 1.00 72.50 102 MET A O 1
ATOM 764 N N . HIS A 1 103 ? -74.811 17.144 124.705 1.00 67.69 103 HIS A N 1
ATOM 765 C CA . HIS A 1 103 ? -73.979 17.271 123.506 1.00 67.69 103 HIS A CA 1
ATOM 766 C C . HIS A 1 103 ? -72.534 17.657 123.868 1.00 67.69 103 HIS A C 1
ATOM 768 O O . HIS A 1 103 ? -71.590 17.111 123.304 1.00 67.69 103 HIS A O 1
ATOM 774 N N . GLU A 1 104 ? -72.352 18.524 124.867 1.00 67.56 104 GLU A N 1
ATOM 775 C CA . GLU A 1 104 ? -71.082 18.931 125.465 1.00 67.56 104 GLU A CA 1
ATOM 776 C C . GLU A 1 104 ? -70.360 17.724 126.061 1.00 67.56 104 GLU A C 1
ATOM 778 O O . GLU A 1 104 ? -69.203 17.517 125.727 1.00 67.56 104 GLU A O 1
ATOM 783 N N . LYS A 1 105 ? -71.019 16.891 126.879 1.00 68.44 105 LYS A N 1
ATOM 784 C CA . LYS A 1 105 ? -70.429 15.693 127.509 1.00 68.44 105 LYS A CA 1
ATOM 785 C C . LYS A 1 105 ? -70.013 14.636 126.483 1.00 68.44 105 LYS A C 1
ATOM 787 O O . LYS A 1 105 ? -68.876 14.163 126.519 1.00 68.44 105 LYS A O 1
ATOM 792 N N . LEU A 1 106 ? -70.891 14.300 125.536 1.00 64.62 106 LEU A N 1
ATOM 793 C CA . LEU A 1 106 ? -70.592 13.331 124.474 1.00 64.62 106 LEU A CA 1
ATOM 794 C C . LEU A 1 106 ? -69.484 13.859 123.547 1.00 64.62 106 LEU A C 1
ATOM 796 O O . LEU A 1 106 ? -68.480 13.180 123.311 1.00 64.62 106 LEU A O 1
ATOM 800 N N . SER A 1 107 ? -69.583 15.123 123.129 1.00 61.28 107 SER A N 1
ATOM 801 C CA . SER A 1 107 ? -68.529 15.790 122.360 1.00 61.28 107 SER A CA 1
ATOM 802 C C . SER A 1 107 ? -67.265 16.024 123.182 1.00 61.28 107 SER A C 1
ATOM 804 O O . SER A 1 107 ? -66.200 16.131 122.599 1.00 61.28 107 SER A O 1
ATOM 806 N N . ALA A 1 108 ? -67.306 16.121 124.512 1.00 54.81 108 ALA A N 1
ATOM 807 C CA . ALA A 1 108 ? -66.118 16.305 125.350 1.00 54.81 108 ALA A CA 1
ATOM 808 C C . ALA A 1 108 ? -65.282 15.029 125.402 1.00 54.81 108 ALA A C 1
ATOM 810 O O . ALA A 1 108 ? -64.061 15.125 125.408 1.00 54.81 108 ALA A O 1
ATOM 811 N N . ARG A 1 109 ? -65.904 13.844 125.343 1.00 55.69 109 ARG A N 1
ATOM 812 C CA . ARG A 1 109 ? -65.175 12.575 125.180 1.00 55.69 109 ARG A CA 1
ATOM 813 C C . ARG A 1 109 ? -64.571 12.431 123.774 1.00 55.69 109 ARG A C 1
ATOM 815 O O . ARG A 1 109 ? -63.488 11.878 123.646 1.00 55.69 109 ARG A O 1
ATOM 822 N N . SER A 1 110 ? -65.213 12.993 122.743 1.00 52.50 110 SER A N 1
ATOM 823 C CA . SER A 1 110 ? -64.673 13.054 121.368 1.00 52.50 110 SER A CA 1
ATOM 824 C C . SER A 1 110 ? -63.600 14.147 121.163 1.00 52.50 110 SER A C 1
ATOM 826 O O . SER A 1 110 ? -62.666 13.965 120.381 1.00 52.50 110 SER A O 1
ATOM 828 N N . ARG A 1 111 ? -63.703 15.269 121.895 1.00 53.22 111 ARG A N 1
ATOM 829 C CA . ARG A 1 111 ? -62.747 16.396 121.911 1.00 53.22 111 ARG A CA 1
ATOM 830 C C . ARG A 1 111 ? -61.540 16.120 122.817 1.00 53.22 111 ARG A C 1
ATOM 832 O O . ARG A 1 111 ? -60.441 16.543 122.488 1.00 53.22 111 ARG A O 1
ATOM 839 N N . ARG A 1 112 ? -61.698 15.354 123.905 1.00 50.94 112 ARG A N 1
ATOM 840 C CA . ARG A 1 112 ? -60.593 14.826 124.731 1.00 50.94 112 ARG A CA 1
ATOM 841 C C . ARG A 1 112 ? -60.045 13.512 124.168 1.00 50.94 112 ARG A C 1
ATOM 843 O O . ARG A 1 112 ? -59.988 12.499 124.864 1.00 50.94 112 ARG A O 1
ATOM 850 N N . ARG A 1 113 ? -59.571 13.548 122.920 1.00 55.16 113 ARG A N 1
ATOM 851 C CA . ARG A 1 113 ? -58.525 12.604 122.500 1.00 55.16 113 ARG A CA 1
ATOM 852 C C . ARG A 1 113 ? -57.272 12.962 123.294 1.00 55.16 113 ARG A C 1
ATOM 854 O O . ARG A 1 113 ? -56.906 14.134 123.347 1.00 55.16 113 ARG A O 1
ATOM 861 N N . THR A 1 114 ? -56.625 11.990 123.924 1.00 59.06 114 THR A N 1
ATOM 862 C CA . THR A 1 114 ? -55.289 12.221 124.488 1.00 59.06 114 THR A CA 1
ATOM 863 C C . THR A 1 114 ? -54.300 12.466 123.348 1.00 59.06 114 THR A C 1
ATOM 865 O O . THR A 1 114 ? -54.474 11.934 122.249 1.00 59.06 114 THR A O 1
ATOM 868 N N . THR A 1 115 ? -53.252 13.251 123.602 1.00 61.53 115 THR A N 1
ATOM 869 C CA . THR A 1 115 ? -52.181 13.554 122.631 1.00 61.53 115 THR A CA 1
ATOM 870 C C . THR A 1 115 ? -51.652 12.291 121.951 1.00 61.53 115 THR A C 1
ATOM 872 O O . THR A 1 115 ? -51.560 12.232 120.729 1.00 61.53 115 THR A O 1
ATOM 875 N N . ASN A 1 116 ? -51.428 11.241 122.740 1.00 66.69 116 ASN A N 1
ATOM 876 C CA . ASN A 1 116 ? -50.919 9.947 122.289 1.00 66.69 116 ASN A CA 1
ATOM 877 C C . ASN A 1 116 ? -51.879 9.272 121.284 1.00 66.69 116 ASN A C 1
ATOM 879 O O . ASN A 1 116 ? -51.442 8.709 120.285 1.00 66.69 116 ASN A O 1
ATOM 883 N N . SER A 1 117 ? -53.197 9.386 121.494 1.00 71.69 117 SER A N 1
ATOM 884 C CA . SER A 1 117 ? -54.216 8.826 120.592 1.00 71.69 117 SER A CA 1
ATOM 885 C C . SER A 1 117 ? -54.325 9.598 119.269 1.00 71.69 117 SER A C 1
ATOM 887 O O . SER A 1 117 ? -54.611 9.002 118.229 1.00 71.69 117 SER A O 1
ATOM 889 N N . ILE A 1 118 ? -54.054 10.909 119.279 1.00 78.19 118 ILE A N 1
ATOM 890 C CA . ILE A 1 118 ? -53.931 11.703 118.046 1.00 78.19 118 ILE A CA 1
ATOM 891 C C . ILE A 1 118 ? -52.684 11.250 117.275 1.00 78.19 118 ILE A C 1
ATOM 893 O O . ILE A 1 118 ? -52.799 10.867 116.110 1.00 78.19 118 ILE A O 1
ATOM 897 N N . GLN A 1 119 ? -51.534 11.176 117.951 1.00 83.12 119 GLN A N 1
ATOM 898 C CA . GLN A 1 119 ? -50.263 10.738 117.367 1.00 83.12 119 GLN A CA 1
ATOM 899 C C . GLN A 1 119 ? -50.339 9.321 116.778 1.00 83.12 119 GLN A C 1
ATOM 901 O O . GLN A 1 119 ? -49.792 9.071 115.708 1.00 83.12 119 GLN A O 1
ATOM 906 N N . GLU A 1 120 ? -51.052 8.384 117.407 1.00 82.25 120 GLU A N 1
ATOM 907 C CA . GLU A 1 120 ? -51.296 7.055 116.834 1.00 82.25 120 GLU A CA 1
ATOM 908 C C . GLU A 1 120 ? -52.073 7.092 115.509 1.00 82.25 120 GLU A C 1
ATOM 910 O O . GLU A 1 120 ? -51.784 6.315 114.596 1.00 82.25 120 GLU A O 1
ATOM 915 N N . LEU A 1 121 ? -53.088 7.954 115.402 1.00 83.56 121 LEU A N 1
ATOM 916 C CA . LEU A 1 121 ? -53.873 8.110 114.177 1.00 83.56 121 LEU A CA 1
ATOM 917 C C . LEU A 1 121 ? -53.048 8.798 113.086 1.00 83.56 121 LEU A C 1
ATOM 919 O O . LEU A 1 121 ? -53.099 8.378 111.932 1.00 83.56 121 LEU A O 1
ATOM 923 N N . GLU A 1 122 ? -52.239 9.790 113.450 1.00 88.00 122 GLU A N 1
ATOM 924 C CA . GLU A 1 122 ? -51.274 10.431 112.556 1.00 88.00 122 GLU A CA 1
ATOM 925 C C . GLU A 1 122 ? -50.221 9.431 112.065 1.00 88.00 122 GLU A C 1
ATOM 927 O O . GLU A 1 122 ? -49.986 9.352 110.863 1.00 88.00 122 GLU A O 1
ATOM 932 N N . GLN A 1 123 ? -49.676 8.579 112.940 1.00 89.56 123 GLN A N 1
ATOM 933 C CA . GLN A 1 123 ? -48.771 7.488 112.562 1.00 89.56 123 GLN A CA 1
ATOM 934 C C . GLN A 1 123 ? -49.432 6.469 111.624 1.00 89.56 123 GLN A C 1
ATOM 936 O O . GLN A 1 123 ? -48.804 6.005 110.674 1.00 89.56 123 GLN A O 1
ATOM 941 N N . LYS A 1 124 ? -50.701 6.110 111.852 1.00 91.44 124 LYS A N 1
ATOM 942 C CA . LYS A 1 124 ? -51.459 5.235 110.938 1.00 91.44 124 LYS A CA 1
ATOM 943 C C . LYS A 1 124 ? -51.660 5.921 109.577 1.00 91.44 124 LYS A C 1
ATOM 945 O O . LYS A 1 124 ? -51.491 5.281 108.539 1.00 91.44 124 LYS A O 1
ATOM 950 N N . GLN A 1 125 ? -51.918 7.231 109.555 1.00 92.19 125 GLN A N 1
ATOM 951 C CA . GLN A 1 125 ? -52.010 8.014 108.319 1.00 92.19 125 GLN A CA 1
ATOM 952 C C . GLN A 1 125 ? -50.666 8.176 107.595 1.00 92.19 125 GLN A C 1
ATOM 954 O O . GLN A 1 125 ? -50.649 8.073 106.370 1.00 92.19 125 GLN A O 1
ATOM 959 N N . THR A 1 126 ? -49.547 8.408 108.290 1.00 93.00 126 THR A N 1
ATOM 960 C CA . THR A 1 126 ? -48.221 8.531 107.658 1.00 93.00 126 THR A CA 1
ATOM 961 C C . THR A 1 126 ? -47.741 7.192 107.120 1.00 93.00 126 THR A C 1
ATOM 963 O O . THR A 1 126 ? -47.342 7.146 105.962 1.00 93.00 126 THR A O 1
ATOM 966 N N . ARG A 1 127 ? -47.900 6.084 107.862 1.00 94.38 127 ARG A N 1
ATOM 967 C CA . ARG A 1 127 ? -47.655 4.722 107.344 1.00 94.38 127 ARG A CA 1
ATOM 968 C C . ARG A 1 127 ? -48.470 4.454 106.072 1.00 94.38 127 ARG A C 1
ATOM 970 O O . ARG A 1 127 ? -47.919 3.995 105.078 1.00 94.38 127 ARG A O 1
ATOM 977 N N . ALA A 1 128 ? -49.752 4.830 106.048 1.00 95.88 128 ALA A N 1
ATOM 978 C CA . ALA A 1 128 ? -50.594 4.689 104.857 1.00 95.88 128 ALA A CA 1
ATOM 979 C C . ALA A 1 128 ? -50.212 5.641 103.699 1.00 95.88 128 ALA A C 1
ATOM 981 O O . ALA A 1 128 ? -50.437 5.301 102.538 1.00 95.88 128 ALA A O 1
ATOM 982 N N . ARG A 1 129 ? -49.642 6.826 103.974 1.00 96.19 129 ARG A N 1
ATOM 983 C CA . ARG A 1 129 ? -49.065 7.714 102.942 1.00 96.19 129 ARG A CA 1
ATOM 984 C C . ARG A 1 129 ? -47.786 7.107 102.356 1.00 96.19 129 ARG A C 1
ATOM 986 O O . ARG A 1 129 ? -47.673 7.055 101.137 1.00 96.19 129 ARG A O 1
ATOM 993 N N . ILE A 1 130 ? -46.892 6.597 103.206 1.00 96.19 130 ILE A N 1
ATOM 994 C CA . ILE A 1 130 ? -45.631 5.947 102.817 1.00 96.19 130 ILE A CA 1
ATOM 995 C C . ILE A 1 130 ? -45.907 4.712 101.950 1.00 96.19 130 ILE A C 1
ATOM 997 O O . ILE A 1 130 ? -45.373 4.635 100.852 1.00 96.19 130 ILE A O 1
ATOM 1001 N N . LEU A 1 131 ? -46.818 3.820 102.358 1.00 96.75 131 LEU A N 1
ATOM 1002 C CA . LEU A 1 131 ? -47.199 2.643 101.558 1.00 96.75 131 LEU A CA 1
ATOM 1003 C C . LEU A 1 131 ? -47.778 3.022 100.183 1.00 96.75 131 LEU A C 1
ATOM 1005 O O . LEU A 1 131 ? -47.431 2.416 99.173 1.00 96.75 131 LEU A O 1
ATOM 1009 N N . ARG A 1 132 ? -48.617 4.068 100.105 1.00 96.62 132 ARG A N 1
ATOM 1010 C CA . ARG A 1 132 ? -49.098 4.580 98.807 1.00 96.62 132 ARG A CA 1
ATOM 1011 C C . ARG A 1 132 ? -47.965 5.156 97.956 1.00 96.62 132 ARG A C 1
ATOM 1013 O O . ARG A 1 132 ? -47.970 4.952 96.748 1.00 96.62 132 ARG A O 1
ATOM 1020 N N . GLN A 1 133 ? -47.009 5.858 98.561 1.00 96.75 133 GLN A N 1
ATOM 1021 C CA . GLN A 1 133 ? -45.843 6.397 97.861 1.00 96.75 133 GLN A CA 1
ATOM 1022 C C . GLN A 1 133 ? -44.923 5.276 97.354 1.00 96.75 133 GLN A C 1
ATOM 1024 O O . GLN A 1 133 ? -44.499 5.330 96.205 1.00 96.75 133 GLN A O 1
ATOM 1029 N N . GLN A 1 134 ? -44.686 4.236 98.157 1.00 97.31 134 GLN A N 1
ATOM 1030 C CA . GLN A 1 134 ? -43.926 3.043 97.772 1.00 97.31 134 GLN A CA 1
ATOM 1031 C C . GLN A 1 134 ? -44.575 2.339 96.576 1.00 97.31 134 GLN A C 1
ATOM 1033 O O . GLN A 1 134 ? -43.937 2.217 95.537 1.00 97.31 134 GLN A O 1
ATOM 1038 N N . HIS A 1 135 ? -45.869 2.006 96.634 1.00 97.69 135 HIS A N 1
ATOM 1039 C CA . HIS A 1 135 ? -46.554 1.375 95.499 1.00 97.69 135 HIS A CA 1
ATOM 1040 C C . HIS A 1 135 ? -46.609 2.250 94.232 1.00 97.69 135 HIS A C 1
ATOM 1042 O O . HIS A 1 135 ? -46.654 1.715 93.121 1.00 97.69 135 HIS A O 1
ATOM 1048 N N . LEU A 1 136 ? -46.595 3.584 94.363 1.00 97.19 136 LEU A N 1
ATOM 1049 C CA . LEU A 1 136 ? -46.462 4.496 93.220 1.00 97.19 136 LEU A CA 1
ATOM 1050 C C . LEU A 1 136 ? -45.049 4.463 92.619 1.00 97.19 136 LEU A C 1
ATOM 1052 O O . LEU A 1 136 ? -44.936 4.413 91.394 1.00 97.19 136 LEU A O 1
ATOM 1056 N N . LEU A 1 137 ? -44.001 4.439 93.449 1.00 96.69 137 LEU A N 1
ATOM 1057 C CA . LEU A 1 137 ? -42.607 4.298 93.008 1.00 96.69 137 LEU A CA 1
ATOM 1058 C C . LEU A 1 137 ? -42.379 2.943 92.334 1.00 96.69 137 LEU A C 1
ATOM 1060 O O . LEU A 1 137 ? -42.030 2.920 91.160 1.00 96.69 137 LEU A O 1
ATOM 1064 N N . GLU A 1 138 ? -42.737 1.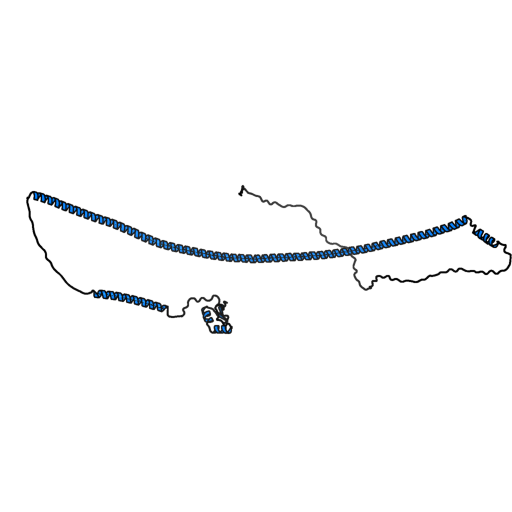833 92.985 1.00 97.50 138 GLU A N 1
ATOM 1065 C CA . GLU A 1 138 ? -42.672 0.490 92.394 1.00 97.50 138 GLU A CA 1
ATOM 1066 C C . GLU A 1 138 ? -43.434 0.411 91.051 1.00 97.50 138 GLU A C 1
ATOM 1068 O O . GLU A 1 138 ? -43.082 -0.343 90.143 1.00 97.50 138 GLU A O 1
ATOM 1073 N N . ARG A 1 139 ? -44.561 1.130 90.911 1.00 97.62 139 ARG A N 1
ATOM 1074 C CA . ARG A 1 139 ? -45.328 1.175 89.654 1.00 97.62 139 ARG A CA 1
ATOM 1075 C C . ARG A 1 139 ? -44.604 1.993 88.582 1.00 97.62 139 ARG A C 1
ATOM 1077 O O . ARG A 1 139 ? -44.625 1.582 87.425 1.00 97.62 139 ARG A O 1
ATOM 1084 N N . ALA A 1 140 ? -43.969 3.106 88.943 1.00 97.31 140 ALA A N 1
ATOM 1085 C CA . ALA A 1 140 ? -43.148 3.898 88.030 1.00 97.31 140 ALA A CA 1
ATOM 1086 C C . ALA A 1 140 ? -41.890 3.130 87.586 1.00 97.31 140 ALA A C 1
ATOM 1088 O O . ALA A 1 140 ? -41.583 3.107 86.397 1.00 97.31 140 ALA A O 1
ATOM 1089 N N . GLU A 1 141 ? -41.228 2.426 88.505 1.00 97.50 141 GLU A N 1
ATOM 1090 C CA . GLU A 1 141 ? -40.078 1.549 88.251 1.00 97.50 141 GLU A CA 1
ATOM 1091 C C . GLU A 1 141 ? -40.446 0.414 87.286 1.00 97.50 141 GLU A C 1
ATOM 1093 O O . GLU A 1 141 ? -39.810 0.262 86.244 1.00 97.50 141 GLU A O 1
ATOM 1098 N N . ARG A 1 142 ? -41.548 -0.308 87.546 1.00 97.50 142 ARG A N 1
ATOM 1099 C CA . ARG A 1 142 ? -42.070 -1.345 86.632 1.00 97.50 142 ARG A CA 1
ATOM 1100 C C . ARG A 1 142 ? -42.398 -0.796 85.236 1.00 97.50 142 ARG A C 1
ATOM 1102 O O . ARG A 1 142 ? -42.170 -1.487 84.247 1.00 97.50 142 ARG A O 1
ATOM 1109 N N . VAL A 1 143 ? -42.898 0.438 85.127 1.00 97.88 143 VAL A N 1
ATOM 1110 C CA . VAL A 1 143 ? -43.112 1.102 83.825 1.00 97.88 143 VAL A CA 1
ATOM 1111 C C . VAL A 1 143 ? -41.781 1.469 83.158 1.00 97.88 143 VAL A C 1
ATOM 1113 O O . VAL A 1 143 ? -41.631 1.235 81.963 1.00 97.88 143 VAL A O 1
ATOM 1116 N N . HIS A 1 144 ? -40.799 1.976 83.905 1.00 97.94 144 HIS A N 1
ATOM 1117 C CA . HIS A 1 144 ? -39.475 2.314 83.376 1.00 97.94 144 HIS A CA 1
ATOM 1118 C C . HIS A 1 144 ? -38.720 1.074 82.863 1.00 97.94 144 HIS A C 1
ATOM 1120 O O . HIS A 1 144 ? -38.166 1.105 81.764 1.00 97.94 144 HIS A O 1
ATOM 1126 N N . GLU A 1 145 ? -38.775 -0.048 83.587 1.00 97.94 145 GLU A N 1
ATOM 1127 C CA . GLU A 1 145 ? -38.247 -1.331 83.110 1.00 97.94 145 GLU A CA 1
ATOM 1128 C C . GLU A 1 145 ? -38.893 -1.795 81.799 1.00 97.94 145 GLU A C 1
ATOM 1130 O O . GLU A 1 145 ? -38.206 -2.322 80.922 1.00 97.94 145 GLU A O 1
ATOM 1135 N N . LEU A 1 146 ? -40.215 -1.642 81.667 1.00 98.06 146 LEU A N 1
ATOM 1136 C CA . LEU A 1 146 ? -40.935 -2.004 80.446 1.00 98.06 146 LEU A CA 1
ATOM 1137 C C . LEU A 1 146 ? -40.546 -1.086 79.282 1.00 98.06 146 LEU A C 1
ATOM 1139 O O . LEU A 1 146 ? -40.288 -1.590 78.190 1.00 98.06 146 LEU A O 1
ATOM 1143 N N . SER A 1 147 ? -40.412 0.224 79.512 1.00 97.81 147 SER A N 1
ATOM 1144 C CA . SER A 1 147 ? -39.892 1.165 78.511 1.00 97.81 147 SER A CA 1
ATOM 1145 C C . SER A 1 147 ? -38.487 0.779 78.046 1.00 97.81 147 SER A C 1
ATOM 1147 O O . SER A 1 147 ? -38.251 0.703 76.843 1.00 97.81 147 SER A O 1
ATOM 1149 N N . LYS A 1 148 ? -37.581 0.425 78.969 1.00 98.44 148 LYS A N 1
ATOM 1150 C CA . LYS A 1 148 ? -36.230 -0.043 78.627 1.00 98.44 148 LYS A CA 1
ATOM 1151 C C . LYS A 1 148 ? -36.262 -1.306 77.754 1.00 98.44 148 LYS A C 1
ATOM 1153 O O . LYS A 1 148 ? -35.594 -1.356 76.725 1.00 98.44 148 LYS A O 1
ATOM 1158 N N . LYS A 1 149 ? -37.093 -2.296 78.104 1.00 98.31 149 LYS A N 1
ATOM 1159 C CA . LYS A 1 149 ? -37.283 -3.527 77.307 1.00 98.31 149 LYS A CA 1
ATOM 1160 C C . LYS A 1 149 ? -37.846 -3.215 75.905 1.00 98.31 149 LYS A C 1
ATOM 1162 O O . LYS A 1 149 ? -37.433 -3.825 74.920 1.00 98.31 149 LYS A O 1
ATOM 1167 N N . VAL A 1 150 ? -38.733 -2.223 75.779 1.00 98.38 150 VAL A N 1
ATOM 1168 C CA . VAL A 1 150 ? -39.238 -1.727 74.482 1.00 98.38 150 VAL A CA 1
ATOM 1169 C C . VAL A 1 150 ? -38.144 -1.014 73.673 1.00 98.38 150 VAL A C 1
ATOM 1171 O O . VAL A 1 150 ? -38.045 -1.222 72.464 1.00 98.38 150 VAL A O 1
ATOM 1174 N N . GLU A 1 151 ? -37.284 -0.216 74.307 1.00 98.00 151 GLU A N 1
ATOM 1175 C CA . GLU A 1 151 ? -36.132 0.429 73.660 1.00 98.00 151 GLU A CA 1
ATOM 1176 C C . GLU A 1 151 ? -35.088 -0.585 73.171 1.00 98.00 151 GLU A C 1
ATOM 1178 O O . GLU A 1 151 ? -34.583 -0.450 72.052 1.00 98.00 151 GLU A O 1
ATOM 1183 N N . GLU A 1 152 ? -34.823 -1.638 73.950 1.00 98.12 152 GLU A N 1
ATOM 1184 C CA . GLU A 1 152 ? -33.972 -2.771 73.568 1.00 98.12 152 GLU A CA 1
ATOM 1185 C C . GLU A 1 152 ? -34.539 -3.501 72.335 1.00 98.12 152 GLU A C 1
ATOM 1187 O O . GLU A 1 152 ? -33.818 -3.698 71.354 1.00 98.12 152 GLU A O 1
ATOM 1192 N N . VAL A 1 153 ? -35.846 -3.793 72.301 1.00 98.44 153 VAL A N 1
ATOM 1193 C CA . VAL A 1 153 ? -36.522 -4.366 71.117 1.00 98.44 153 VAL A CA 1
ATOM 1194 C C . VAL A 1 153 ? -36.473 -3.410 69.913 1.00 98.44 153 VAL A C 1
ATOM 1196 O O . VAL A 1 153 ? -36.211 -3.838 68.785 1.00 98.44 153 VAL A O 1
ATOM 1199 N N . HIS A 1 154 ? -36.647 -2.100 70.114 1.00 98.19 154 HIS A N 1
ATOM 1200 C CA . HIS A 1 154 ? -36.479 -1.101 69.051 1.00 98.19 154 HIS A CA 1
ATOM 1201 C C . HIS A 1 154 ? -35.027 -0.987 68.556 1.00 98.19 154 HIS A C 1
ATOM 1203 O O . HIS A 1 154 ? -34.796 -0.669 67.386 1.00 98.19 154 HIS A O 1
ATOM 1209 N N . MET A 1 155 ? -34.032 -1.232 69.408 1.00 98.19 155 MET A N 1
ATOM 1210 C CA . MET A 1 155 ? -32.620 -1.289 69.026 1.00 98.19 155 MET A CA 1
ATOM 1211 C C . MET A 1 155 ? -32.313 -2.559 68.220 1.00 98.19 155 MET A C 1
ATOM 1213 O O . MET A 1 155 ? -31.753 -2.455 67.129 1.00 98.19 155 MET A O 1
ATOM 1217 N N . GLN A 1 156 ? -32.776 -3.728 68.671 1.00 98.19 156 GLN A N 1
ATOM 1218 C CA . GLN A 1 156 ? -32.667 -4.994 67.933 1.00 98.19 156 GLN A CA 1
ATOM 1219 C C . GLN A 1 156 ? -33.342 -4.906 66.554 1.00 98.19 156 GLN A C 1
ATOM 1221 O O . GLN A 1 156 ? -32.743 -5.266 65.541 1.00 98.19 156 GLN A O 1
ATOM 1226 N N . LYS A 1 157 ? -34.553 -4.334 66.474 1.00 98.31 157 LYS A N 1
ATOM 1227 C CA . LYS A 1 157 ? -35.265 -4.108 65.205 1.00 98.31 157 LYS A CA 1
ATOM 1228 C C . LYS A 1 157 ? -34.488 -3.188 64.254 1.00 98.31 157 LYS A C 1
ATOM 1230 O O . LYS A 1 157 ? -34.425 -3.471 63.058 1.00 98.31 157 LYS A O 1
ATOM 1235 N N . ARG A 1 158 ? -33.867 -2.116 64.764 1.00 98.31 158 ARG A N 1
ATOM 1236 C CA . ARG A 1 158 ? -32.988 -1.233 63.970 1.00 98.31 158 ARG A CA 1
ATOM 1237 C C . ARG A 1 158 ? -31.745 -1.973 63.466 1.00 98.31 158 ARG A C 1
ATOM 1239 O O . ARG A 1 158 ? -31.406 -1.826 62.293 1.00 98.31 158 ARG A O 1
ATOM 1246 N N . LEU A 1 159 ? -31.120 -2.806 64.300 1.00 98.19 159 LEU A N 1
ATOM 1247 C CA . LEU A 1 159 ? -29.959 -3.616 63.922 1.00 98.19 159 LEU A CA 1
ATOM 1248 C C . LEU A 1 159 ? -30.298 -4.628 62.813 1.00 98.19 159 LEU A C 1
ATOM 1250 O O . LEU A 1 159 ? -29.588 -4.683 61.813 1.00 98.19 159 LEU A O 1
ATOM 1254 N N . LEU A 1 160 ? -31.409 -5.362 62.933 1.00 98.31 160 LEU A N 1
ATOM 1255 C CA . LEU A 1 160 ? -31.868 -6.315 61.910 1.00 98.31 160 LEU A CA 1
ATOM 1256 C C . LEU A 1 160 ? -32.188 -5.629 60.571 1.00 98.31 160 LEU A C 1
ATOM 1258 O O . LEU A 1 160 ? -31.833 -6.137 59.505 1.00 98.31 160 LEU A O 1
ATOM 1262 N N . LEU A 1 161 ? -32.820 -4.449 60.605 1.00 98.12 161 LEU A N 1
ATOM 1263 C CA . LEU A 1 161 ? -33.073 -3.649 59.400 1.00 98.12 161 LEU A CA 1
ATOM 1264 C C . LEU A 1 161 ? -31.768 -3.167 58.749 1.00 98.12 161 LEU A C 1
ATOM 1266 O O . LEU A 1 161 ? -31.642 -3.236 57.525 1.00 98.12 161 LEU A O 1
ATOM 1270 N N . HIS A 1 162 ? -30.785 -2.738 59.546 1.00 98.25 162 HIS A N 1
ATOM 1271 C CA . HIS A 1 162 ? -29.463 -2.357 59.050 1.00 98.25 162 HIS A CA 1
ATOM 1272 C C . HIS A 1 162 ? -28.721 -3.554 58.431 1.00 98.25 162 HIS A C 1
ATOM 1274 O O . HIS A 1 162 ? -28.291 -3.470 57.285 1.00 98.25 162 HIS A O 1
ATOM 1280 N N . GLN A 1 163 ? -28.669 -4.705 59.111 1.00 98.19 163 GLN A N 1
ATOM 1281 C CA . GLN A 1 163 ? -28.068 -5.939 58.585 1.00 98.19 163 GLN A CA 1
ATOM 1282 C C . GLN A 1 163 ? -28.705 -6.377 57.255 1.00 98.19 163 GLN A C 1
ATOM 1284 O O . GLN A 1 163 ? -27.990 -6.704 56.303 1.00 98.19 163 GLN A O 1
ATOM 1289 N N . ARG A 1 164 ? -30.044 -6.335 57.151 1.00 98.19 164 ARG A N 1
ATOM 1290 C CA . ARG A 1 164 ? -30.768 -6.648 55.907 1.00 98.19 164 ARG A CA 1
ATOM 1291 C C . ARG A 1 164 ? -30.424 -5.657 54.793 1.00 98.19 164 ARG A C 1
ATOM 1293 O O . ARG A 1 164 ? -30.164 -6.086 53.669 1.00 98.19 164 ARG A O 1
ATOM 1300 N N . ARG A 1 165 ? -30.362 -4.356 55.100 1.00 98.38 165 ARG A N 1
ATOM 1301 C CA . ARG A 1 165 ? -29.943 -3.308 54.156 1.00 98.38 165 ARG A CA 1
ATOM 1302 C C . ARG A 1 165 ? -28.510 -3.543 53.663 1.00 98.38 165 ARG A C 1
ATOM 1304 O O . ARG A 1 165 ? -28.309 -3.657 52.459 1.00 98.38 165 ARG A O 1
ATOM 1311 N N . SER A 1 166 ? -27.544 -3.743 54.556 1.00 98.12 166 SER A N 1
ATOM 1312 C CA . SER A 1 166 ? -26.136 -3.962 54.193 1.00 98.12 166 SER A CA 1
ATOM 1313 C C . SER A 1 166 ? -25.862 -5.328 53.547 1.00 98.12 166 SER A C 1
ATOM 1315 O O . SER A 1 166 ? -24.817 -5.528 52.926 1.00 98.12 166 SER A O 1
ATOM 1317 N N . CYS A 1 167 ? -26.781 -6.294 53.642 1.00 98.00 167 CYS A N 1
ATOM 1318 C CA . CYS A 1 167 ? -26.777 -7.486 52.788 1.00 98.00 167 CYS A CA 1
ATOM 1319 C C . CYS A 1 167 ? -27.188 -7.141 51.344 1.00 98.00 167 CYS A C 1
ATOM 1321 O O . CYS A 1 167 ? -26.490 -7.513 50.399 1.00 98.00 167 CYS A O 1
ATOM 1323 N N . LEU A 1 168 ? -28.275 -6.381 51.170 1.00 98.06 168 LEU A N 1
ATOM 1324 C CA . LEU A 1 168 ? -28.755 -5.941 49.857 1.00 98.06 168 LEU A CA 1
ATOM 1325 C C . LEU A 1 168 ? -27.756 -5.005 49.160 1.00 98.06 168 LEU A C 1
ATOM 1327 O O . LEU A 1 168 ? -27.454 -5.221 47.992 1.00 98.06 168 LEU A O 1
ATOM 1331 N N . GLU A 1 169 ? -27.169 -4.039 49.869 1.00 98.19 169 GLU A N 1
ATOM 1332 C CA . GLU A 1 169 ? -26.151 -3.123 49.326 1.00 98.19 169 GLU A CA 1
ATOM 1333 C C . GLU A 1 169 ? -24.909 -3.879 48.827 1.00 98.19 169 GLU A C 1
ATOM 1335 O O . GLU A 1 169 ? -24.450 -3.644 47.710 1.00 98.19 169 GLU A O 1
ATOM 1340 N N . ARG A 1 170 ? -24.413 -4.871 49.584 1.00 98.31 170 ARG A N 1
ATOM 1341 C CA . ARG A 1 170 ? -23.313 -5.741 49.124 1.00 98.31 170 ARG A CA 1
ATOM 1342 C C . ARG A 1 170 ? -23.681 -6.545 47.875 1.00 98.31 170 ARG A C 1
ATOM 1344 O O . ARG A 1 170 ? -22.843 -6.678 46.985 1.00 98.31 170 ARG A O 1
ATOM 1351 N N . ARG A 1 171 ? -24.917 -7.057 47.778 1.00 98.25 171 ARG A N 1
ATOM 1352 C CA . ARG A 1 171 ? -25.411 -7.766 46.580 1.00 98.25 171 ARG A CA 1
ATOM 1353 C C . ARG A 1 171 ? -25.527 -6.836 45.370 1.00 98.25 171 ARG A C 1
ATOM 1355 O O . ARG A 1 171 ? -25.113 -7.230 44.284 1.00 98.25 171 ARG A O 1
ATOM 1362 N N . LEU A 1 172 ? -26.023 -5.612 45.557 1.00 98.38 172 LEU A N 1
ATOM 1363 C CA . LEU A 1 172 ? -26.125 -4.600 44.501 1.00 98.38 172 LEU A CA 1
ATOM 1364 C C . LEU A 1 172 ? -24.741 -4.167 44.002 1.00 98.38 172 LEU A C 1
ATOM 1366 O O . LEU A 1 172 ? -24.499 -4.207 42.800 1.00 98.38 172 LEU A O 1
ATOM 1370 N N . HIS A 1 173 ? -23.792 -3.866 44.894 1.00 98.44 173 HIS A N 1
ATOM 1371 C CA . HIS A 1 173 ? -22.414 -3.566 44.490 1.00 98.44 173 HIS A CA 1
ATOM 1372 C C . HIS A 1 173 ? -21.723 -4.754 43.801 1.00 98.44 173 HIS A C 1
ATOM 1374 O O . HIS A 1 173 ? -20.963 -4.553 42.859 1.00 98.44 173 HIS A O 1
ATOM 1380 N N . ALA A 1 174 ? -21.984 -5.996 44.223 1.00 98.44 174 ALA A N 1
ATOM 1381 C CA . ALA A 1 174 ? -21.454 -7.176 43.538 1.00 98.44 174 ALA A CA 1
ATOM 1382 C C . ALA A 1 174 ? -22.056 -7.368 42.132 1.00 98.44 174 ALA A C 1
ATOM 1384 O O . ALA A 1 174 ? -21.342 -7.795 41.225 1.00 98.44 174 ALA A O 1
ATOM 1385 N N . ALA A 1 175 ? -23.337 -7.038 41.935 1.00 98.38 175 ALA A N 1
ATOM 1386 C CA . ALA A 1 175 ? -23.979 -7.048 40.622 1.00 98.38 175 ALA A CA 1
ATOM 1387 C C . ALA A 1 175 ? -23.446 -5.925 39.715 1.00 98.38 175 ALA A C 1
ATOM 1389 O O . ALA A 1 175 ? -23.092 -6.189 38.568 1.00 98.38 175 ALA A O 1
ATOM 1390 N N . GLU A 1 176 ? -23.307 -4.704 40.237 1.00 98.19 176 GLU A N 1
ATOM 1391 C CA . GLU A 1 176 ? -22.805 -3.564 39.464 1.00 98.19 176 GLU A CA 1
ATOM 1392 C C . GLU A 1 176 ? -21.334 -3.758 39.060 1.00 98.19 176 GLU A C 1
ATOM 1394 O O . GLU A 1 176 ? -21.012 -3.561 37.895 1.00 98.19 176 GLU A O 1
ATOM 1399 N N . ARG A 1 177 ? -20.463 -4.288 39.937 1.00 98.25 177 ARG A N 1
ATOM 1400 C CA . ARG A 1 177 ? -19.088 -4.669 39.543 1.00 98.25 177 ARG A CA 1
ATOM 1401 C C . ARG A 1 177 ? -19.056 -5.724 38.432 1.00 98.25 177 ARG A C 1
ATOM 1403 O O . ARG A 1 177 ? -18.226 -5.637 37.535 1.00 98.25 177 ARG A O 1
ATOM 1410 N N . LYS A 1 178 ? -19.953 -6.722 38.466 1.00 98.56 178 LYS A N 1
ATOM 1411 C CA . LYS A 1 178 ? -20.060 -7.731 37.390 1.00 98.56 178 LYS A CA 1
ATOM 1412 C C . LYS A 1 178 ? -20.508 -7.101 36.068 1.00 98.56 178 LYS A C 1
ATOM 1414 O O . LYS A 1 178 ? -19.984 -7.467 35.022 1.00 98.56 178 LYS A O 1
ATOM 1419 N N . ARG A 1 179 ? -21.448 -6.153 36.118 1.00 98.56 179 ARG A N 1
ATOM 1420 C CA . ARG A 1 179 ? -21.921 -5.381 34.961 1.00 98.56 179 ARG A CA 1
ATOM 1421 C C . ARG A 1 179 ? -20.825 -4.477 34.391 1.00 98.56 179 ARG A C 1
ATOM 1423 O O . ARG A 1 179 ? -20.658 -4.454 33.179 1.00 98.56 179 ARG A O 1
ATOM 1430 N N . GLN A 1 180 ? -20.075 -3.781 35.243 1.00 98.44 180 GLN A N 1
ATOM 1431 C CA . GLN A 1 180 ? -18.952 -2.922 34.853 1.00 98.44 180 GLN A CA 1
ATOM 1432 C C . GLN A 1 180 ? -17.857 -3.736 34.157 1.00 98.44 180 GLN A C 1
ATOM 1434 O O . GLN A 1 180 ? -17.573 -3.4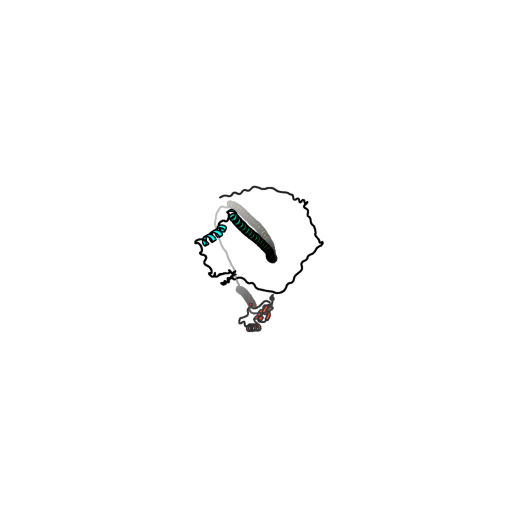66 32.996 1.00 98.44 180 GLN A O 1
ATOM 1439 N N . ALA A 1 181 ? -17.378 -4.823 34.772 1.00 98.31 181 ALA A N 1
ATOM 1440 C CA . ALA A 1 181 ? -16.385 -5.713 34.161 1.00 98.31 181 ALA A CA 1
ATOM 1441 C C . ALA A 1 181 ? -16.848 -6.322 32.819 1.00 98.31 181 ALA A C 1
ATOM 1443 O O . ALA A 1 181 ? -16.046 -6.547 31.916 1.00 98.31 181 ALA A O 1
ATOM 1444 N N . GLU A 1 182 ? -18.146 -6.590 32.658 1.00 98.38 182 GLU A N 1
ATOM 1445 C CA . GLU A 1 182 ? -18.709 -7.083 31.396 1.00 98.38 182 GLU A CA 1
ATOM 1446 C C . GLU A 1 182 ? -18.820 -5.989 30.317 1.00 98.38 182 GLU A C 1
ATOM 1448 O O . GLU A 1 182 ? -18.628 -6.273 29.134 1.00 98.38 182 GLU A O 1
ATOM 1453 N N . LEU A 1 183 ? -19.076 -4.735 30.699 1.00 98.38 183 LEU A N 1
ATOM 1454 C CA . LEU A 1 183 ? -19.011 -3.586 29.790 1.00 98.38 183 LEU A CA 1
ATOM 1455 C C . LEU A 1 183 ? -17.561 -3.276 29.389 1.00 98.38 183 LEU A C 1
ATOM 1457 O O . LEU A 1 183 ? -17.292 -3.080 28.207 1.00 98.38 183 LEU A O 1
ATOM 1461 N N . GLU A 1 184 ? -16.624 -3.313 30.336 1.00 98.19 184 GLU A N 1
ATOM 1462 C CA . GLU A 1 184 ? -15.185 -3.123 30.110 1.00 98.19 184 GLU A CA 1
ATOM 1463 C C . GLU A 1 184 ? -14.639 -4.141 29.101 1.00 98.19 184 GLU A C 1
ATOM 1465 O O . GLU A 1 184 ? -14.027 -3.744 28.112 1.00 98.19 184 GLU A O 1
ATOM 1470 N N . ARG A 1 185 ? -14.949 -5.439 29.253 1.00 98.44 185 ARG A N 1
ATOM 1471 C CA . ARG A 1 185 ? -14.598 -6.475 28.256 1.00 98.44 185 ARG A CA 1
ATOM 1472 C C . ARG A 1 185 ? -15.121 -6.166 26.855 1.00 98.44 185 ARG A C 1
ATOM 1474 O O . ARG A 1 185 ? -14.435 -6.444 25.876 1.00 98.44 185 ARG A O 1
ATOM 1481 N N . ARG A 1 186 ? -16.343 -5.635 26.745 1.00 98.06 186 ARG A N 1
ATOM 1482 C CA . ARG A 1 186 ? -16.965 -5.296 25.453 1.00 98.06 186 ARG A CA 1
ATOM 1483 C C . ARG A 1 186 ? -16.299 -4.084 24.811 1.00 98.06 186 ARG A C 1
ATOM 1485 O O . ARG A 1 186 ? -16.097 -4.099 23.603 1.00 98.06 186 ARG A O 1
ATOM 1492 N N . VAL A 1 187 ? -15.932 -3.079 25.608 1.00 97.94 187 VAL A N 1
ATOM 1493 C CA . VAL A 1 187 ? -15.189 -1.895 25.150 1.00 97.94 187 VAL A CA 1
ATOM 1494 C C . VAL A 1 187 ? -13.775 -2.275 24.708 1.00 97.94 187 VAL A C 1
ATOM 1496 O O . VAL A 1 187 ? -13.384 -1.916 23.601 1.00 97.94 187 VAL A O 1
ATOM 1499 N N . LEU A 1 188 ? -13.049 -3.058 25.515 1.00 97.50 188 LEU A N 1
ATOM 1500 C CA . LEU A 1 188 ? -11.719 -3.572 25.169 1.00 97.50 188 LEU A CA 1
ATOM 1501 C C . LEU A 1 188 ? -11.768 -4.371 23.862 1.00 97.50 188 LEU A C 1
ATOM 1503 O O . LEU A 1 188 ? -11.106 -3.998 22.900 1.00 97.50 188 LEU A O 1
ATOM 1507 N N . LYS A 1 189 ? -12.658 -5.370 23.768 1.00 97.88 189 LYS A N 1
ATOM 1508 C CA . LYS A 1 189 ? -12.812 -6.164 22.543 1.00 97.88 189 LYS A CA 1
ATOM 1509 C C . LYS A 1 189 ? -13.174 -5.308 21.324 1.00 97.88 189 LYS A C 1
ATOM 1511 O O . LYS A 1 189 ? -12.681 -5.574 20.234 1.00 97.88 189 LYS A O 1
ATOM 1516 N N . ALA A 1 190 ? -14.021 -4.288 21.474 1.00 96.56 190 ALA A N 1
ATOM 1517 C CA . ALA A 1 190 ? -14.348 -3.389 20.367 1.00 96.56 190 ALA A CA 1
ATOM 1518 C C . ALA A 1 190 ? -13.118 -2.601 19.876 1.00 96.56 190 ALA A C 1
ATOM 1520 O O . ALA A 1 190 ? -12.955 -2.431 18.670 1.00 96.56 190 ALA A O 1
ATOM 1521 N N . HIS A 1 191 ? -12.236 -2.175 20.785 1.00 96.25 191 HIS A N 1
ATOM 1522 C CA . HIS A 1 191 ? -10.980 -1.502 20.447 1.00 96.25 191 HIS A CA 1
ATOM 1523 C C . HIS A 1 191 ? -9.926 -2.460 19.855 1.00 96.25 191 HIS A C 1
ATOM 1525 O O . HIS A 1 191 ? -9.168 -2.065 18.966 1.00 96.25 191 HIS A O 1
ATOM 1531 N N . ASP A 1 192 ? -9.922 -3.732 20.266 1.00 96.44 192 ASP A N 1
ATOM 1532 C CA . ASP A 1 192 ? -9.104 -4.778 19.639 1.00 96.44 192 ASP A CA 1
ATOM 1533 C C . ASP A 1 192 ? -9.522 -4.996 18.174 1.00 96.44 192 ASP A C 1
ATOM 1535 O O . ASP A 1 192 ? -8.674 -5.008 17.283 1.00 96.44 192 ASP A O 1
ATOM 1539 N N . GLU A 1 193 ? -10.826 -5.135 17.890 1.00 96.56 193 GLU A N 1
ATOM 1540 C CA . GLU A 1 193 ? -11.316 -5.281 16.507 1.00 96.56 193 GLU A CA 1
ATOM 1541 C C . GLU A 1 193 ? -11.110 -3.997 15.675 1.00 96.56 193 GLU A C 1
ATOM 1543 O O . GLU A 1 193 ? -10.771 -4.080 14.495 1.00 96.56 193 GLU A O 1
ATOM 1548 N N . GLU A 1 194 ? -11.244 -2.806 16.273 1.00 96.25 194 GLU A N 1
ATOM 1549 C CA . GLU A 1 194 ? -10.901 -1.526 15.629 1.00 96.25 194 GLU A CA 1
ATOM 1550 C C . GLU A 1 194 ? -9.413 -1.478 15.234 1.00 96.25 194 GLU A C 1
ATOM 1552 O O . GLU A 1 194 ? -9.057 -1.026 14.143 1.00 96.25 194 GLU A O 1
ATOM 1557 N N . THR A 1 195 ? -8.533 -1.980 16.103 1.00 96.75 195 THR A N 1
ATOM 1558 C CA . THR A 1 195 ? -7.082 -1.996 15.878 1.00 96.75 195 THR A CA 1
ATOM 1559 C C . THR A 1 195 ? -6.688 -3.007 14.805 1.00 96.75 195 THR A C 1
ATOM 1561 O O . THR A 1 195 ? -5.964 -2.634 13.884 1.00 96.75 195 THR A O 1
ATOM 1564 N N . LYS A 1 196 ? -7.277 -4.210 14.799 1.00 97.94 196 LYS A N 1
ATOM 1565 C CA . LYS A 1 196 ? -7.159 -5.150 13.666 1.00 97.94 196 LYS A CA 1
ATOM 1566 C C . LYS A 1 196 ? -7.665 -4.532 12.360 1.00 97.94 196 LYS A C 1
ATOM 1568 O O . LYS A 1 196 ? -7.057 -4.724 11.313 1.00 97.94 196 LYS A O 1
ATOM 1573 N N . GLY A 1 197 ? -8.749 -3.753 12.406 1.00 97.69 197 GLY A N 1
ATOM 1574 C CA . GLY A 1 197 ? -9.252 -3.004 11.251 1.00 97.69 197 GLY A CA 1
ATOM 1575 C C . GLY A 1 197 ? -8.227 -2.008 10.694 1.00 97.69 197 GLY A C 1
ATOM 1576 O O . GLY A 1 197 ? -8.024 -1.953 9.479 1.00 97.69 197 GLY A O 1
ATOM 1577 N N . ARG A 1 198 ? -7.526 -1.274 11.573 1.00 97.94 198 ARG A N 1
ATOM 1578 C CA . ARG A 1 198 ? -6.399 -0.397 11.199 1.00 97.94 198 ARG A CA 1
ATOM 1579 C C . ARG A 1 198 ? -5.227 -1.181 10.602 1.00 97.94 198 ARG A C 1
ATOM 1581 O O . ARG A 1 198 ? -4.702 -0.774 9.570 1.00 97.94 198 ARG A O 1
ATOM 1588 N N . GLU A 1 199 ? -4.838 -2.300 11.211 1.00 97.88 199 GLU A N 1
ATOM 1589 C CA . GLU A 1 199 ? -3.748 -3.162 10.728 1.00 97.88 199 GLU A CA 1
ATOM 1590 C C . GLU A 1 199 ? -4.045 -3.745 9.339 1.00 97.88 199 GLU A C 1
ATOM 1592 O O . GLU A 1 199 ? -3.199 -3.679 8.450 1.00 97.88 199 GLU A O 1
ATOM 1597 N N . ILE A 1 200 ? -5.267 -4.236 9.109 1.00 97.69 200 ILE A N 1
ATOM 1598 C CA . ILE A 1 200 ? -5.706 -4.747 7.802 1.00 97.69 200 ILE A CA 1
ATOM 1599 C C . ILE A 1 200 ? -5.656 -3.639 6.740 1.00 97.69 200 ILE A C 1
ATOM 1601 O O . ILE A 1 200 ? -5.139 -3.869 5.646 1.00 97.69 200 ILE A O 1
ATOM 1605 N N . ALA A 1 201 ? -6.134 -2.430 7.052 1.00 97.94 201 ALA A N 1
ATOM 1606 C CA . ALA A 1 201 ? -6.072 -1.292 6.131 1.00 97.94 201 ALA A CA 1
ATOM 1607 C C . ALA A 1 201 ? -4.623 -0.858 5.823 1.00 97.94 201 ALA A C 1
ATOM 1609 O O . ALA A 1 201 ? -4.301 -0.527 4.680 1.00 97.94 201 ALA A O 1
ATOM 1610 N N . PHE A 1 202 ? -3.731 -0.908 6.816 1.00 98.44 202 PHE A N 1
ATOM 1611 C CA . PHE A 1 202 ? -2.304 -0.638 6.641 1.00 98.44 202 PHE A CA 1
ATOM 1612 C C . PHE A 1 202 ? -1.627 -1.684 5.739 1.00 98.44 202 PHE A C 1
ATOM 1614 O O . PHE A 1 202 ? -0.954 -1.312 4.778 1.00 98.44 202 PHE A O 1
ATOM 1621 N N . ILE A 1 203 ? -1.875 -2.979 5.969 1.00 98.25 203 ILE A N 1
ATOM 1622 C CA . ILE A 1 203 ? -1.357 -4.073 5.127 1.00 98.25 203 ILE A CA 1
ATOM 1623 C C . ILE A 1 203 ? -1.868 -3.939 3.685 1.00 98.25 203 ILE A C 1
ATOM 1625 O O . ILE A 1 203 ? -1.077 -4.023 2.749 1.00 98.25 203 ILE A O 1
ATOM 1629 N N . GLN A 1 204 ? -3.160 -3.654 3.487 1.00 98.25 204 GLN A N 1
ATOM 1630 C CA . GLN A 1 204 ? -3.732 -3.426 2.152 1.00 98.25 204 GLN A CA 1
ATOM 1631 C C . GLN A 1 204 ? -3.107 -2.218 1.436 1.00 98.25 204 GLN A C 1
ATOM 1633 O O . GLN A 1 204 ? -2.931 -2.257 0.216 1.00 98.25 204 GLN A O 1
ATOM 1638 N N . THR A 1 205 ? -2.741 -1.170 2.180 1.00 98.31 205 THR A N 1
ATOM 1639 C CA . THR A 1 205 ? -2.055 0.013 1.640 1.00 98.31 205 THR A CA 1
ATOM 1640 C C . THR A 1 205 ? -0.629 -0.334 1.206 1.00 98.31 205 THR A C 1
ATOM 1642 O O . THR A 1 205 ? -0.285 -0.107 0.047 1.00 98.31 205 THR A O 1
ATOM 1645 N N . LEU A 1 206 ? 0.161 -0.988 2.068 1.00 98.50 206 LEU A N 1
ATOM 1646 C CA . LEU A 1 206 ? 1.510 -1.466 1.728 1.00 98.50 206 LEU A CA 1
ATOM 1647 C C . LEU A 1 206 ? 1.501 -2.440 0.540 1.00 98.50 206 LEU A C 1
ATOM 1649 O O . LEU A 1 206 ? 2.350 -2.356 -0.344 1.00 98.50 206 LEU A O 1
ATOM 1653 N N . GLU A 1 207 ? 0.524 -3.346 0.476 1.00 97.62 207 GLU A N 1
ATOM 1654 C CA . GLU A 1 207 ? 0.336 -4.231 -0.673 1.00 97.62 207 GLU A CA 1
ATOM 1655 C C . GLU A 1 207 ? 0.044 -3.453 -1.964 1.00 97.62 207 GLU A C 1
ATOM 1657 O O . GLU A 1 207 ? 0.520 -3.837 -3.034 1.00 97.62 207 GLU A O 1
ATOM 1662 N N . ALA A 1 208 ? -0.758 -2.386 -1.900 1.00 98.19 208 ALA A N 1
ATOM 1663 C CA . ALA A 1 208 ? -1.065 -1.549 -3.057 1.00 98.19 208 ALA A CA 1
ATOM 1664 C C . ALA A 1 208 ? 0.176 -0.779 -3.536 1.00 98.19 208 ALA A C 1
ATOM 1666 O O . ALA A 1 208 ? 0.464 -0.783 -4.734 1.00 98.19 208 ALA A O 1
ATOM 1667 N N . GLU A 1 209 ? 0.951 -0.203 -2.616 1.00 98.06 209 GLU A N 1
ATOM 1668 C CA . GLU A 1 209 ? 2.237 0.448 -2.897 1.00 98.06 209 GLU A CA 1
ATOM 1669 C C . GLU A 1 209 ? 3.248 -0.544 -3.495 1.00 98.06 209 GLU A C 1
ATOM 1671 O O . GLU A 1 209 ? 3.849 -0.273 -4.535 1.00 98.06 209 GLU A O 1
ATOM 1676 N N . GLN A 1 210 ? 3.376 -1.750 -2.932 1.00 98.19 210 GLN A N 1
ATOM 1677 C CA . GLN A 1 210 ? 4.249 -2.803 -3.464 1.00 98.19 210 GLN A CA 1
ATOM 1678 C C . GLN A 1 210 ? 3.842 -3.231 -4.887 1.00 98.19 210 GLN A C 1
ATOM 1680 O O . GLN A 1 210 ? 4.701 -3.442 -5.750 1.00 98.19 210 GLN A O 1
ATOM 1685 N N . LYS A 1 211 ? 2.533 -3.328 -5.165 1.00 98.31 211 LYS A N 1
ATOM 1686 C CA . LYS A 1 211 ? 2.002 -3.615 -6.510 1.00 98.31 211 LYS A CA 1
ATOM 1687 C C . LYS A 1 211 ? 2.306 -2.468 -7.480 1.00 98.31 211 LYS A C 1
ATOM 1689 O O . LYS A 1 211 ? 2.749 -2.741 -8.596 1.00 98.31 211 LYS A O 1
ATOM 1694 N N . GLN A 1 212 ? 2.150 -1.210 -7.058 1.00 98.12 212 GLN A N 1
ATOM 1695 C CA . GLN A 1 212 ? 2.528 -0.031 -7.850 1.00 98.12 212 GLN A CA 1
ATOM 1696 C C . GLN A 1 212 ? 4.029 -0.023 -8.168 1.00 98.12 212 GLN A C 1
ATOM 1698 O O . GLN A 1 212 ? 4.391 0.060 -9.341 1.00 98.12 212 GLN A O 1
ATOM 1703 N N . HIS A 1 213 ? 4.901 -0.207 -7.172 1.00 97.94 213 HIS A N 1
ATOM 1704 C CA . HIS A 1 213 ? 6.348 -0.306 -7.381 1.00 97.94 213 HIS A CA 1
ATOM 1705 C C . HIS A 1 213 ? 6.718 -1.446 -8.342 1.00 97.94 213 HIS A C 1
ATOM 1707 O O . HIS A 1 213 ? 7.486 -1.226 -9.274 1.00 97.94 213 HIS A O 1
ATOM 1713 N N . SER A 1 214 ? 6.121 -2.639 -8.207 1.00 98.38 214 SER A N 1
ATOM 1714 C CA . SER A 1 214 ? 6.379 -3.753 -9.137 1.00 98.38 214 SER A CA 1
ATOM 1715 C C . SER A 1 214 ? 5.975 -3.438 -10.584 1.00 98.38 214 SER A C 1
ATOM 1717 O O . SER A 1 214 ? 6.630 -3.905 -11.518 1.00 98.38 214 SER A O 1
ATOM 1719 N N . ILE A 1 215 ? 4.909 -2.658 -10.790 1.00 98.25 215 ILE A N 1
ATOM 1720 C CA . ILE A 1 215 ? 4.478 -2.199 -12.119 1.00 98.25 215 ILE A CA 1
ATOM 1721 C C . ILE A 1 215 ? 5.445 -1.138 -12.662 1.00 98.25 215 ILE A C 1
ATOM 1723 O O . ILE A 1 215 ? 5.862 -1.239 -13.816 1.00 98.25 215 ILE A O 1
ATOM 1727 N N . LEU A 1 216 ? 5.834 -0.162 -11.835 1.00 97.88 216 LEU A N 1
ATOM 1728 C CA . LEU A 1 216 ? 6.760 0.907 -12.213 1.00 97.88 216 LEU A CA 1
ATOM 1729 C C . LEU A 1 216 ? 8.135 0.351 -12.597 1.00 97.88 216 LEU A C 1
ATOM 1731 O O . LEU A 1 216 ? 8.584 0.618 -13.706 1.00 97.88 216 LEU A O 1
ATOM 1735 N N . THR A 1 217 ? 8.742 -0.523 -11.790 1.00 98.12 217 THR A N 1
ATOM 1736 C CA . THR A 1 217 ? 10.045 -1.130 -12.119 1.00 98.12 217 THR A CA 1
ATOM 1737 C C . THR A 1 217 ? 9.998 -1.937 -13.421 1.00 98.12 217 THR A C 1
ATOM 1739 O O . THR A 1 217 ? 10.876 -1.793 -14.269 1.00 98.12 217 THR A O 1
ATOM 1742 N N . LYS A 1 218 ? 8.932 -2.712 -13.673 1.00 98.25 218 LYS A N 1
ATOM 1743 C CA . LYS A 1 218 ? 8.750 -3.418 -14.960 1.00 98.25 218 LYS A CA 1
ATOM 1744 C C . LYS A 1 218 ? 8.588 -2.459 -16.144 1.00 98.25 218 LYS A C 1
ATOM 1746 O O . LYS A 1 218 ? 8.979 -2.795 -17.267 1.00 98.25 218 LYS A O 1
ATOM 1751 N N . HIS A 1 219 ? 8.012 -1.278 -15.922 1.00 98.06 219 HIS A N 1
ATOM 1752 C CA . HIS A 1 219 ? 7.916 -0.228 -16.931 1.00 98.06 219 HIS A CA 1
ATOM 1753 C C . HIS A 1 219 ? 9.281 0.432 -17.185 1.00 98.06 219 HIS A C 1
ATOM 1755 O O . HIS A 1 219 ? 9.689 0.530 -18.339 1.00 98.06 219 HIS A O 1
ATOM 1761 N N . GLU A 1 220 ? 10.015 0.791 -16.131 1.00 97.69 220 GLU A N 1
ATOM 1762 C CA . GLU A 1 220 ? 11.371 1.359 -16.172 1.00 97.69 220 GLU A CA 1
ATOM 1763 C C . GLU A 1 220 ? 12.357 0.427 -16.887 1.00 97.69 220 GLU A C 1
ATOM 1765 O O . GLU A 1 220 ? 13.024 0.850 -17.829 1.00 97.69 220 GLU A O 1
ATOM 1770 N N . GLU A 1 221 ? 12.380 -0.866 -16.544 1.00 98.06 221 GLU A N 1
ATOM 1771 C CA . GLU A 1 221 ? 13.151 -1.876 -17.280 1.00 98.06 221 GLU A CA 1
ATOM 1772 C C . GLU A 1 221 ? 12.791 -1.904 -18.777 1.00 98.06 221 GLU A C 1
ATOM 1774 O O . GLU A 1 221 ? 13.645 -2.095 -19.643 1.00 98.06 221 GLU A O 1
ATOM 1779 N N . SER A 1 222 ? 11.504 -1.760 -19.103 1.00 97.88 222 SER A N 1
ATOM 1780 C CA . SER A 1 222 ? 11.021 -1.817 -20.485 1.00 97.88 222 SER A CA 1
ATOM 1781 C C . SER A 1 222 ? 11.395 -0.557 -21.265 1.00 97.88 222 SER A C 1
ATOM 1783 O O . SER A 1 222 ? 11.763 -0.661 -22.436 1.00 97.88 222 SER A O 1
ATOM 1785 N N . GLN A 1 223 ? 11.395 0.611 -20.617 1.00 97.19 223 GLN A N 1
ATOM 1786 C CA . GLN A 1 223 ? 11.981 1.833 -21.167 1.00 97.19 223 GLN A CA 1
ATOM 1787 C C . GLN A 1 223 ? 13.497 1.683 -21.356 1.00 97.19 223 GLN A C 1
ATOM 1789 O O . GLN A 1 223 ? 14.003 2.014 -22.426 1.00 97.19 223 GLN A O 1
ATOM 1794 N N . ALA A 1 224 ? 14.222 1.133 -20.375 1.00 97.69 224 ALA A N 1
ATOM 1795 C CA . ALA A 1 224 ? 15.665 0.906 -20.459 1.00 97.69 224 ALA A CA 1
ATOM 1796 C C . ALA A 1 224 ? 16.028 0.021 -21.664 1.00 97.69 224 ALA A C 1
ATOM 1798 O O . ALA A 1 224 ? 16.820 0.441 -22.508 1.00 97.69 224 ALA A O 1
ATOM 1799 N N . ARG A 1 225 ? 15.345 -1.121 -21.838 1.00 98.25 225 ARG A N 1
ATOM 1800 C CA . ARG A 1 225 ? 15.490 -2.006 -23.012 1.00 98.25 225 ARG A CA 1
ATOM 1801 C C . ARG A 1 225 ? 15.251 -1.272 -24.344 1.00 98.25 225 ARG A C 1
ATOM 1803 O O . ARG A 1 225 ? 15.957 -1.512 -25.325 1.00 98.25 225 ARG A O 1
ATOM 1810 N N . LEU A 1 226 ? 14.290 -0.343 -24.400 1.00 98.12 226 LEU A N 1
ATOM 1811 C CA . LEU A 1 226 ? 14.044 0.493 -25.587 1.00 98.12 226 LEU A CA 1
ATOM 1812 C C . LEU A 1 226 ? 15.139 1.553 -25.805 1.00 98.12 226 LEU A C 1
ATOM 1814 O O . LEU A 1 226 ? 15.542 1.786 -26.948 1.00 98.12 226 LEU A O 1
ATOM 1818 N N . HIS A 1 227 ? 15.651 2.173 -24.739 1.00 97.50 227 HIS A N 1
ATOM 1819 C CA . HIS A 1 227 ? 16.752 3.137 -24.804 1.00 97.50 227 HIS A CA 1
ATOM 1820 C C . HIS A 1 227 ? 18.074 2.485 -25.230 1.00 97.50 227 HIS A C 1
ATOM 1822 O O . HIS A 1 227 ? 18.792 3.065 -26.048 1.00 97.50 227 HIS A O 1
ATOM 1828 N N . GLU A 1 228 ? 18.365 1.276 -24.748 1.00 97.38 228 GLU A N 1
ATOM 1829 C CA . GLU A 1 228 ? 19.501 0.454 -25.176 1.00 97.38 228 GLU A CA 1
ATOM 1830 C C . GLU A 1 228 ? 19.395 0.099 -26.660 1.00 97.38 228 GLU A C 1
ATOM 1832 O O . GLU A 1 228 ? 20.319 0.379 -27.423 1.00 97.38 228 GLU A O 1
ATOM 1837 N N . LEU A 1 229 ? 18.242 -0.409 -27.111 1.00 98.00 229 LEU A N 1
ATOM 1838 C CA . LEU A 1 229 ? 18.009 -0.730 -28.522 1.00 98.00 229 LEU A CA 1
ATOM 1839 C C . LEU A 1 229 ? 18.113 0.516 -29.423 1.00 98.00 229 LEU A C 1
ATOM 1841 O O . LEU A 1 229 ? 18.625 0.442 -30.543 1.00 98.00 229 LEU A O 1
ATOM 1845 N N . ALA A 1 230 ? 17.675 1.685 -28.947 1.00 96.62 230 ALA A N 1
ATOM 1846 C CA . ALA A 1 230 ? 17.859 2.958 -29.644 1.00 96.62 230 ALA A CA 1
ATOM 1847 C C . ALA A 1 230 ? 19.333 3.411 -29.668 1.00 96.62 230 ALA A C 1
ATOM 1849 O O . ALA A 1 230 ? 19.797 3.931 -30.685 1.00 96.62 230 ALA A O 1
ATOM 1850 N N . ALA A 1 231 ? 20.088 3.196 -28.587 1.00 97.25 231 ALA A N 1
ATOM 1851 C CA . ALA A 1 231 ? 21.521 3.475 -28.532 1.00 97.25 231 ALA A CA 1
ATOM 1852 C C . ALA A 1 231 ? 22.324 2.541 -29.447 1.00 97.25 231 ALA A C 1
ATOM 1854 O O . ALA A 1 231 ? 23.224 3.000 -30.147 1.00 97.25 231 ALA A O 1
ATOM 1855 N N . GLU A 1 232 ? 21.965 1.260 -29.517 1.00 97.19 232 GLU A N 1
ATOM 1856 C CA . GLU A 1 232 ? 22.592 0.303 -30.424 1.00 97.19 232 GLU A CA 1
ATOM 1857 C C . GLU A 1 232 ? 22.300 0.647 -31.893 1.00 97.19 232 GLU A C 1
ATOM 1859 O O . GLU A 1 232 ? 23.201 0.625 -32.730 1.00 97.19 232 GLU A O 1
ATOM 1864 N N . ARG A 1 233 ? 21.065 1.066 -32.212 1.00 97.94 233 ARG A N 1
ATOM 1865 C CA . ARG A 1 233 ? 20.714 1.594 -33.543 1.00 97.94 233 ARG A CA 1
ATOM 1866 C C . ARG A 1 233 ? 21.553 2.821 -33.917 1.00 97.94 233 ARG A C 1
ATOM 1868 O O . ARG A 1 233 ? 22.005 2.885 -35.058 1.00 97.94 233 ARG A O 1
ATOM 1875 N N . ARG A 1 234 ? 21.804 3.751 -32.983 1.00 95.38 234 ARG A N 1
ATOM 1876 C CA . ARG A 1 234 ? 22.707 4.902 -33.196 1.00 95.38 234 ARG A CA 1
ATOM 1877 C C . ARG A 1 234 ? 24.148 4.453 -33.462 1.00 95.38 234 ARG A C 1
ATOM 1879 O O . ARG A 1 234 ? 24.672 4.770 -34.525 1.00 95.38 234 ARG A O 1
ATOM 1886 N N . ARG A 1 235 ? 24.721 3.592 -32.611 1.00 97.75 235 ARG A N 1
ATOM 1887 C CA . ARG A 1 235 ? 26.065 3.007 -32.813 1.00 97.75 235 ARG A CA 1
ATOM 1888 C C . ARG A 1 235 ? 26.204 2.307 -34.169 1.00 97.75 235 ARG A C 1
ATOM 1890 O O . ARG A 1 235 ? 27.165 2.538 -34.893 1.00 97.75 235 ARG A O 1
ATOM 1897 N N . ARG A 1 236 ? 25.205 1.518 -34.583 1.00 97.31 236 ARG A N 1
ATOM 1898 C CA . ARG A 1 236 ? 25.175 0.859 -35.905 1.00 97.31 236 ARG A CA 1
ATOM 1899 C C . ARG A 1 236 ? 25.076 1.842 -37.085 1.00 97.31 236 ARG A C 1
ATOM 1901 O O . ARG A 1 236 ? 25.415 1.453 -38.203 1.00 97.31 236 ARG A O 1
ATOM 1908 N N . LEU A 1 237 ? 24.599 3.074 -36.886 1.00 96.56 237 LEU A N 1
ATOM 1909 C CA . LEU A 1 237 ? 24.633 4.145 -37.894 1.00 96.56 237 LEU A CA 1
ATOM 1910 C C . LEU A 1 237 ? 25.988 4.865 -37.889 1.00 96.56 237 LEU A C 1
ATOM 1912 O O . LEU A 1 237 ? 26.575 5.034 -38.954 1.00 96.56 237 LEU A O 1
ATOM 1916 N N . GLU A 1 238 ? 26.517 5.199 -36.713 1.00 96.06 238 GLU A N 1
ATOM 1917 C CA . GLU A 1 238 ? 27.856 5.779 -36.523 1.00 96.06 238 GLU A CA 1
ATOM 1918 C C . GLU A 1 238 ? 28.937 4.885 -37.157 1.00 96.06 238 GLU A C 1
ATOM 1920 O O . GLU A 1 238 ? 29.707 5.339 -38.001 1.00 96.06 238 GLU A O 1
ATOM 1925 N N . GLU A 1 239 ? 28.921 3.575 -36.883 1.00 96.25 239 GLU A N 1
ATOM 1926 C CA . GLU A 1 239 ? 29.818 2.610 -37.527 1.00 96.25 239 GLU A CA 1
ATOM 1927 C C . GLU A 1 239 ? 29.682 2.580 -39.060 1.00 96.25 239 GLU A C 1
ATOM 1929 O O . GLU A 1 239 ? 30.674 2.384 -39.765 1.00 96.25 239 GLU A O 1
ATOM 1934 N N . LYS A 1 240 ? 28.463 2.719 -39.603 1.00 96.94 240 LYS A N 1
ATOM 1935 C CA . LYS A 1 240 ? 28.240 2.752 -41.059 1.00 96.94 240 LYS A CA 1
ATOM 1936 C C . LYS A 1 240 ? 28.843 4.014 -41.667 1.00 96.94 240 LYS A C 1
ATOM 1938 O O . LYS A 1 240 ? 29.539 3.901 -42.673 1.00 96.94 240 LYS A O 1
ATOM 1943 N N . LEU A 1 241 ? 28.635 5.168 -41.032 1.00 96.38 241 LEU A N 1
ATOM 1944 C CA . LEU A 1 241 ? 29.223 6.441 -41.442 1.00 96.38 241 LEU A CA 1
ATOM 1945 C C . LEU A 1 241 ? 30.754 6.357 -41.416 1.00 96.38 241 LEU A C 1
ATOM 1947 O O . LEU A 1 241 ? 31.380 6.575 -42.449 1.00 96.38 241 LEU A O 1
ATOM 1951 N N . CYS A 1 242 ? 31.363 5.898 -40.319 1.00 96.12 242 CYS A N 1
ATOM 1952 C CA . CYS A 1 242 ? 32.817 5.726 -40.236 1.00 96.12 242 CYS A CA 1
ATOM 1953 C C . CYS A 1 242 ? 33.366 4.726 -41.277 1.00 96.12 242 CYS A C 1
ATOM 1955 O O . CYS A 1 242 ? 34.427 4.956 -41.862 1.00 96.12 242 CYS A O 1
ATOM 1957 N N . ARG A 1 243 ? 32.648 3.629 -41.572 1.00 96.25 243 ARG A N 1
ATOM 1958 C CA . ARG A 1 243 ? 33.017 2.685 -42.650 1.00 96.25 243 ARG A CA 1
ATOM 1959 C C . ARG A 1 243 ? 32.939 3.333 -44.037 1.00 96.25 243 ARG A C 1
ATOM 1961 O O . ARG A 1 243 ? 33.815 3.080 -44.871 1.00 96.25 243 ARG A O 1
ATOM 1968 N N . GLU A 1 244 ? 31.931 4.166 -44.288 1.00 96.12 244 GLU A N 1
ATOM 1969 C CA . GLU A 1 244 ? 31.760 4.905 -45.542 1.00 96.12 244 GLU A CA 1
ATOM 1970 C C . GLU A 1 244 ? 32.816 6.011 -45.700 1.00 96.12 244 GLU A C 1
ATOM 1972 O O . GLU A 1 244 ? 33.420 6.143 -46.763 1.00 96.12 244 GLU A O 1
ATOM 1977 N N . GLU A 1 245 ? 33.118 6.760 -44.641 1.00 94.19 245 GLU A N 1
ATOM 1978 C CA . GLU A 1 245 ? 34.181 7.767 -44.607 1.00 94.19 245 GLU A CA 1
ATOM 1979 C C . GLU A 1 245 ? 35.562 7.149 -44.820 1.00 94.19 245 GLU A C 1
ATOM 1981 O O . GLU A 1 245 ? 36.343 7.658 -45.628 1.00 94.19 245 GLU A O 1
ATOM 1986 N N . ALA A 1 246 ? 35.842 5.999 -44.200 1.00 96.62 246 ALA A N 1
ATOM 1987 C CA . ALA A 1 246 ? 37.053 5.230 -44.463 1.00 96.62 246 ALA A CA 1
ATOM 1988 C C . ALA A 1 246 ? 37.112 4.738 -45.923 1.00 96.62 246 ALA A C 1
ATOM 1990 O O . ALA A 1 246 ? 38.183 4.740 -46.534 1.00 96.62 246 ALA A O 1
ATOM 1991 N N . ALA A 1 247 ? 35.978 4.365 -46.532 1.00 97.38 247 ALA A N 1
ATOM 1992 C CA . ALA A 1 247 ? 35.914 4.021 -47.954 1.00 97.38 247 ALA A CA 1
ATOM 1993 C C . ALA A 1 247 ? 36.144 5.246 -48.866 1.00 97.38 247 ALA A C 1
ATOM 1995 O O . ALA A 1 247 ? 36.920 5.155 -49.820 1.00 97.38 247 ALA A O 1
ATOM 1996 N N . LYS A 1 248 ? 35.557 6.408 -48.545 1.00 95.94 248 LYS A N 1
ATOM 1997 C CA . LYS A 1 248 ? 35.827 7.705 -49.199 1.00 95.94 248 LYS A CA 1
ATOM 1998 C C . LYS A 1 248 ? 37.294 8.120 -49.035 1.00 95.94 248 LYS A C 1
ATOM 2000 O O . LYS A 1 248 ? 37.879 8.692 -49.950 1.00 95.94 248 LYS A O 1
ATOM 2005 N N . GLY A 1 249 ? 37.913 7.823 -47.892 1.00 95.75 249 GLY A N 1
ATOM 2006 C CA . GLY A 1 249 ? 39.348 7.981 -47.641 1.00 95.75 249 GLY A CA 1
ATOM 2007 C C . GLY A 1 249 ? 40.193 7.114 -48.575 1.00 95.75 249 GLY A C 1
ATOM 2008 O O . GLY A 1 249 ? 41.027 7.642 -49.306 1.00 95.75 249 GLY A O 1
ATOM 2009 N N . ARG A 1 250 ? 39.915 5.802 -48.641 1.00 95.88 250 ARG A N 1
ATOM 2010 C CA . ARG A 1 250 ? 40.610 4.870 -49.552 1.00 95.88 250 ARG A CA 1
ATOM 2011 C C . ARG A 1 250 ? 40.475 5.272 -51.026 1.00 95.88 250 ARG A C 1
ATOM 2013 O O . ARG A 1 250 ? 41.472 5.240 -51.742 1.00 95.88 250 ARG A O 1
ATOM 2020 N N . ARG A 1 251 ? 39.289 5.707 -51.478 1.00 96.06 251 ARG A N 1
ATOM 2021 C CA . ARG A 1 251 ? 39.086 6.225 -52.849 1.00 96.06 251 ARG A CA 1
ATOM 2022 C C . ARG A 1 251 ? 39.959 7.455 -53.127 1.00 96.06 251 ARG A C 1
ATOM 2024 O O . ARG A 1 251 ? 40.741 7.432 -54.073 1.00 96.06 251 ARG A O 1
ATOM 2031 N N . ARG A 1 252 ? 39.917 8.467 -52.250 1.00 96.94 252 ARG A N 1
ATOM 2032 C CA . ARG A 1 252 ? 40.764 9.673 -52.353 1.00 96.94 252 ARG A CA 1
ATOM 2033 C C . ARG A 1 252 ? 42.262 9.341 -52.371 1.00 96.94 252 ARG A C 1
ATOM 2035 O O . ARG A 1 252 ? 42.994 9.923 -53.164 1.00 96.94 252 ARG A O 1
ATOM 2042 N N . ALA A 1 253 ? 42.716 8.377 -51.567 1.00 96.88 253 ALA A N 1
ATOM 2043 C CA . ALA A 1 253 ? 44.112 7.933 -51.553 1.00 96.88 253 ALA A CA 1
ATOM 2044 C C . ALA A 1 253 ? 44.535 7.226 -52.859 1.00 96.88 253 ALA A C 1
ATOM 2046 O O . ALA A 1 253 ? 45.631 7.469 -53.366 1.00 96.88 253 ALA A O 1
ATOM 2047 N N . LEU A 1 254 ? 43.666 6.395 -53.447 1.00 96.75 254 LEU A N 1
ATOM 2048 C CA . LEU A 1 254 ? 43.913 5.763 -54.750 1.00 96.75 254 LEU A CA 1
ATOM 2049 C C . LEU A 1 254 ? 43.953 6.793 -55.889 1.00 96.75 254 LEU A C 1
ATOM 2051 O O . LEU A 1 254 ? 44.830 6.722 -56.750 1.00 96.75 254 LEU A O 1
ATOM 2055 N N . GLU A 1 255 ? 43.058 7.782 -55.873 1.00 96.12 255 GLU A N 1
ATOM 2056 C CA . GLU A 1 255 ? 43.077 8.892 -56.830 1.00 96.12 255 GLU A CA 1
ATOM 2057 C C . GLU A 1 255 ? 44.328 9.765 -56.682 1.00 96.12 255 GLU A C 1
ATOM 2059 O O . GLU A 1 255 ? 44.958 10.085 -57.688 1.00 96.12 255 GLU A O 1
ATOM 2064 N N . ALA A 1 256 ? 44.743 10.091 -55.454 1.00 97.12 256 ALA A N 1
ATOM 2065 C CA . ALA A 1 256 ? 45.996 10.798 -55.193 1.00 97.12 256 ALA A CA 1
ATOM 2066 C C . ALA A 1 256 ? 47.213 9.995 -55.688 1.00 97.12 256 ALA A C 1
ATOM 2068 O O . ALA A 1 256 ? 48.080 10.544 -56.361 1.00 97.12 256 ALA A O 1
ATOM 2069 N N . SER A 1 257 ? 47.238 8.676 -55.463 1.00 96.94 257 SER A N 1
ATOM 2070 C CA . SER A 1 257 ? 48.273 7.776 -55.995 1.00 96.94 257 SER A CA 1
ATOM 2071 C C . SER A 1 257 ? 48.274 7.691 -57.530 1.00 96.94 257 SER A C 1
ATOM 2073 O O . SER A 1 257 ? 49.325 7.461 -58.134 1.00 96.94 257 SER A O 1
ATOM 2075 N N . ARG A 1 258 ? 47.118 7.871 -58.187 1.00 98.00 258 ARG A N 1
ATOM 2076 C CA . ARG A 1 258 ? 47.024 7.986 -59.651 1.00 98.00 258 ARG A CA 1
ATOM 2077 C C . ARG A 1 258 ? 47.553 9.335 -60.139 1.00 98.00 258 ARG A C 1
ATOM 2079 O O . ARG A 1 258 ? 48.327 9.337 -61.090 1.00 98.00 258 ARG A O 1
ATOM 2086 N N . ARG A 1 259 ? 47.174 10.445 -59.492 1.00 96.25 259 ARG A N 1
ATOM 2087 C CA . ARG A 1 259 ? 47.659 11.799 -59.820 1.00 96.25 259 ARG A CA 1
ATOM 2088 C C . ARG A 1 259 ? 49.175 11.874 -59.660 1.00 96.25 259 ARG A C 1
ATOM 2090 O O . ARG A 1 259 ? 49.850 12.014 -60.666 1.00 96.25 259 ARG A O 1
ATOM 2097 N N . ALA A 1 260 ? 49.716 11.518 -58.493 1.00 96.69 260 ALA A N 1
ATOM 2098 C CA . ALA A 1 260 ? 51.161 11.502 -58.242 1.00 96.69 260 ALA A CA 1
ATOM 2099 C C . ALA A 1 260 ? 51.969 10.643 -59.242 1.00 96.69 260 ALA A C 1
ATOM 2101 O O . ALA A 1 260 ? 53.125 10.946 -59.529 1.00 96.69 260 ALA A O 1
ATOM 2102 N N . ARG A 1 261 ? 51.378 9.581 -59.815 1.00 97.38 261 ARG A N 1
ATOM 2103 C CA . ARG A 1 261 ? 52.003 8.789 -60.894 1.00 97.38 261 ARG A CA 1
ATOM 2104 C C . ARG A 1 261 ? 52.027 9.506 -62.248 1.00 97.38 261 ARG A C 1
ATOM 2106 O O . ARG A 1 261 ? 52.978 9.296 -63.001 1.00 97.38 261 ARG A O 1
ATOM 2113 N N . LEU A 1 262 ? 51.014 10.320 -62.548 1.00 97.06 262 LEU A N 1
ATOM 2114 C CA . LEU A 1 262 ? 50.978 11.212 -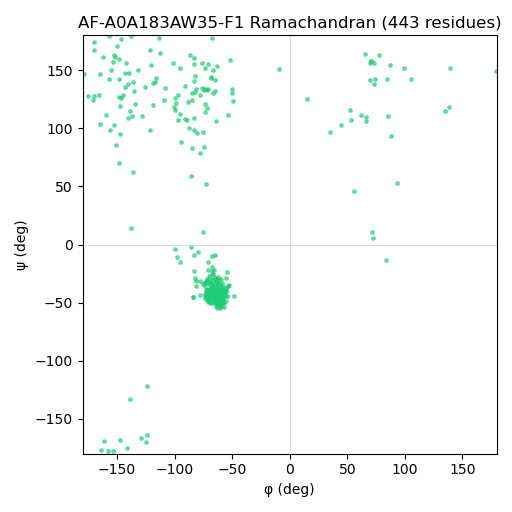63.710 1.00 97.06 262 LEU A CA 1
ATOM 2115 C C . LEU A 1 262 ? 51.908 12.410 -63.497 1.00 97.06 262 LEU A C 1
ATOM 2117 O O . LEU A 1 262 ? 52.738 12.667 -64.359 1.00 97.06 262 LEU A O 1
ATOM 2121 N N . ASP A 1 263 ? 51.866 13.048 -62.328 1.00 96.31 263 ASP A N 1
ATOM 2122 C CA . ASP A 1 263 ? 52.713 14.190 -61.967 1.00 96.31 263 ASP A CA 1
ATOM 2123 C C . ASP A 1 263 ? 54.202 13.799 -62.030 1.00 96.31 263 ASP A C 1
ATOM 2125 O O . ASP A 1 263 ? 55.010 14.463 -62.674 1.00 96.31 263 ASP A O 1
ATOM 2129 N N . ALA A 1 264 ? 54.570 12.635 -61.477 1.00 96.94 264 ALA A N 1
ATOM 2130 C CA . ALA A 1 264 ? 55.925 12.092 -61.593 1.00 96.94 264 ALA A CA 1
ATOM 2131 C C . ALA A 1 264 ? 56.297 11.670 -63.029 1.00 96.94 264 ALA A C 1
ATOM 2133 O O . ALA A 1 264 ? 57.482 11.572 -63.351 1.00 96.94 264 ALA A O 1
ATOM 2134 N N . LEU A 1 265 ? 55.324 11.383 -63.902 1.00 96.56 265 LEU A N 1
ATOM 2135 C CA . LEU A 1 265 ? 55.575 11.146 -65.326 1.00 96.56 265 LEU A CA 1
ATOM 2136 C C . LEU A 1 265 ? 55.797 12.467 -66.066 1.00 96.56 265 LEU A C 1
ATOM 2138 O O . LEU A 1 265 ? 56.757 12.545 -66.828 1.00 96.56 265 LEU A O 1
ATOM 2142 N N . GLN A 1 266 ? 54.994 13.493 -65.790 1.00 95.44 266 GLN A N 1
ATOM 2143 C CA . GLN A 1 266 ? 55.157 14.841 -66.326 1.00 95.44 266 GLN A CA 1
ATOM 2144 C C . GLN A 1 266 ? 56.502 15.445 -65.901 1.00 95.44 266 GLN A C 1
ATOM 2146 O O . GLN A 1 266 ? 57.264 15.857 -66.769 1.00 95.44 266 GLN A O 1
ATOM 2151 N N . ALA A 1 267 ? 56.882 15.356 -64.624 1.00 96.19 267 ALA A N 1
ATOM 2152 C CA . ALA A 1 267 ? 58.200 15.784 -64.148 1.00 96.19 267 ALA A CA 1
ATOM 2153 C C . ALA A 1 267 ? 59.349 15.068 -64.894 1.00 96.19 267 ALA A C 1
ATOM 2155 O O . ALA A 1 267 ? 60.315 15.697 -65.317 1.00 96.19 267 ALA A O 1
ATOM 2156 N N . ARG A 1 268 ? 59.226 13.757 -65.171 1.00 97.25 268 ARG A N 1
ATOM 2157 C CA . ARG A 1 268 ? 60.193 13.020 -66.017 1.00 97.25 268 ARG A CA 1
ATOM 2158 C C . ARG A 1 268 ? 60.187 13.453 -67.488 1.00 97.25 268 ARG A C 1
ATOM 2160 O O . ARG A 1 268 ? 61.128 13.125 -68.211 1.00 97.25 268 ARG A O 1
ATOM 2167 N N . TRP A 1 269 ? 59.142 14.110 -67.982 1.00 96.12 269 TRP A N 1
ATOM 2168 C CA . TRP A 1 269 ? 59.128 14.718 -69.316 1.00 96.12 269 TRP A CA 1
ATOM 2169 C C . TRP A 1 269 ? 59.759 16.110 -69.270 1.00 96.12 269 TRP A C 1
ATOM 2171 O O . TRP A 1 269 ? 60.639 16.380 -70.078 1.00 96.12 269 TRP A O 1
ATOM 2181 N N . GLU A 1 270 ? 59.416 16.930 -68.278 1.00 96.69 270 GLU A N 1
ATOM 2182 C CA . GLU A 1 270 ? 59.983 18.263 -68.039 1.00 96.69 270 GLU A CA 1
ATOM 2183 C C . GLU A 1 270 ? 61.502 18.209 -67.823 1.00 96.69 270 GLU A C 1
ATOM 2185 O O . GLU A 1 270 ? 62.238 18.897 -68.527 1.00 96.69 270 GLU A O 1
ATOM 2190 N N . SER A 1 271 ? 62.012 17.316 -66.964 1.00 95.75 271 SER A N 1
ATOM 2191 C CA . SER A 1 271 ? 63.462 17.131 -66.785 1.00 95.75 271 SER A CA 1
ATOM 2192 C C . SER A 1 271 ? 64.168 16.673 -68.066 1.00 95.75 271 SER A C 1
ATOM 2194 O O . SER A 1 271 ? 65.298 17.082 -68.327 1.00 95.75 271 SER A O 1
ATOM 2196 N N . ARG A 1 272 ? 63.518 15.855 -68.907 1.00 95.81 272 ARG A N 1
ATOM 2197 C CA . ARG A 1 272 ? 64.088 15.453 -70.206 1.00 95.81 272 ARG A CA 1
ATOM 2198 C C . ARG A 1 272 ? 64.016 16.581 -71.236 1.00 95.81 272 ARG A C 1
ATOM 2200 O O . ARG A 1 272 ? 64.947 16.726 -72.019 1.00 95.81 272 ARG A O 1
ATOM 2207 N N . ALA A 1 273 ? 62.981 17.418 -71.204 1.00 94.88 273 ALA A N 1
ATOM 2208 C CA . ALA A 1 273 ? 62.899 18.629 -72.015 1.00 94.88 273 ALA A CA 1
ATOM 2209 C C . ALA A 1 273 ? 63.994 19.637 -71.621 1.00 94.88 273 ALA A C 1
ATOM 2211 O O . ALA A 1 273 ? 64.675 20.156 -72.498 1.00 94.88 273 ALA A O 1
ATOM 2212 N N . GLN A 1 274 ? 64.253 19.827 -70.323 1.00 96.19 274 GLN A N 1
ATOM 2213 C CA . GLN A 1 274 ? 65.363 20.640 -69.804 1.00 96.19 274 GLN A CA 1
ATOM 2214 C C . GLN A 1 274 ? 66.740 20.082 -70.221 1.00 96.19 274 GLN A C 1
ATOM 2216 O O . GLN A 1 274 ? 67.619 20.838 -70.636 1.00 96.19 274 GLN A O 1
ATOM 2221 N N . GLN A 1 275 ? 66.930 18.757 -70.184 1.00 96.69 275 GLN A N 1
ATOM 2222 C CA . GLN A 1 275 ? 68.155 18.102 -70.673 1.00 96.69 275 GLN A CA 1
ATOM 2223 C C . GLN A 1 275 ? 68.339 18.252 -72.193 1.00 96.69 275 GLN A C 1
ATOM 2225 O O . GLN A 1 275 ? 69.461 18.420 -72.669 1.00 96.69 275 GLN A O 1
ATOM 2230 N N . LEU A 1 276 ? 67.252 18.212 -72.970 1.00 94.44 276 LEU A N 1
ATOM 2231 C CA . LEU A 1 276 ? 67.295 18.439 -74.416 1.00 94.44 276 LEU A CA 1
ATOM 2232 C C . LEU A 1 276 ? 67.547 19.914 -74.756 1.00 94.44 276 LEU A C 1
ATOM 2234 O O . LEU A 1 276 ? 68.343 20.183 -75.653 1.00 94.44 276 LEU A O 1
ATOM 2238 N N . ALA A 1 277 ? 66.939 20.850 -74.021 1.00 94.62 277 ALA A N 1
ATOM 2239 C CA . ALA A 1 277 ? 67.141 22.289 -74.179 1.00 94.6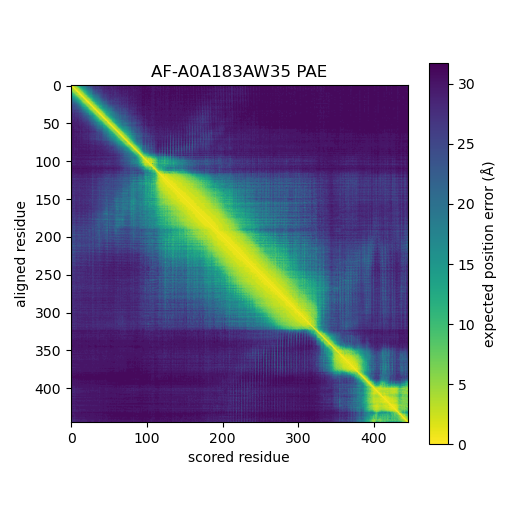2 277 ALA A CA 1
ATOM 2240 C C . ALA A 1 277 ? 68.591 22.690 -73.870 1.00 94.62 277 ALA A C 1
ATOM 2242 O O . ALA A 1 277 ? 69.272 23.200 -74.753 1.00 94.62 277 ALA A O 1
ATOM 2243 N N . SER A 1 278 ? 69.117 22.338 -72.693 1.00 95.31 278 SER A N 1
ATOM 2244 C CA . SER A 1 278 ? 70.518 22.613 -72.320 1.00 95.31 278 SER A CA 1
ATOM 2245 C C . SER A 1 278 ? 71.532 21.950 -73.264 1.00 95.31 278 SER A C 1
ATOM 2247 O O . SER A 1 278 ? 72.556 22.542 -73.609 1.00 95.31 278 SER A O 1
ATOM 2249 N N . ARG A 1 279 ? 71.241 20.748 -73.784 1.00 94.69 279 ARG A N 1
ATOM 2250 C CA . ARG A 1 279 ? 72.055 20.133 -74.846 1.00 94.69 279 ARG A CA 1
ATOM 2251 C C . ARG A 1 279 ? 71.965 20.899 -76.172 1.00 94.69 279 ARG A C 1
ATOM 2253 O O . ARG A 1 279 ? 72.979 21.010 -76.863 1.00 94.69 279 ARG A O 1
ATOM 2260 N N . ALA A 1 280 ? 70.791 21.405 -76.546 1.00 93.44 280 ALA A N 1
ATOM 2261 C CA . ALA A 1 280 ? 70.617 22.221 -77.745 1.00 93.44 280 ALA A CA 1
ATOM 2262 C C . ALA A 1 280 ? 71.344 23.569 -77.616 1.00 93.44 280 ALA A C 1
ATOM 2264 O O . ALA A 1 280 ? 72.048 23.950 -78.545 1.00 93.44 280 ALA A O 1
ATOM 2265 N N . GLU A 1 281 ? 71.269 24.222 -76.455 1.00 94.62 281 GLU A N 1
ATOM 2266 C CA . GLU A 1 281 ? 72.018 25.437 -76.115 1.00 94.62 281 GLU A CA 1
ATOM 2267 C C . GLU A 1 281 ? 73.529 25.206 -76.229 1.00 94.62 281 GLU A C 1
ATOM 2269 O O . GLU A 1 281 ? 74.207 25.956 -76.925 1.00 94.62 281 GLU A O 1
ATOM 2274 N N . LEU A 1 282 ? 74.073 24.133 -75.639 1.00 94.25 282 LEU A N 1
ATOM 2275 C CA . LEU A 1 282 ? 75.498 23.790 -75.758 1.00 94.25 282 LEU A CA 1
ATOM 2276 C C . LEU A 1 282 ? 75.927 23.556 -77.218 1.00 94.25 282 LEU A C 1
ATOM 2278 O O . LEU A 1 282 ? 76.980 24.038 -77.649 1.00 94.25 282 LEU A O 1
ATOM 2282 N N . LEU A 1 283 ? 75.103 22.857 -78.006 1.00 94.75 283 LEU A N 1
ATOM 2283 C CA . LEU A 1 283 ? 75.339 22.667 -79.441 1.00 94.75 283 LEU A CA 1
ATOM 2284 C C . LEU A 1 283 ? 75.236 23.985 -80.222 1.00 94.75 283 LEU A C 1
ATOM 2286 O O . LEU A 1 283 ? 75.994 24.190 -81.171 1.00 94.75 283 LEU A O 1
ATOM 2290 N N . GLU A 1 284 ? 74.348 24.900 -79.834 1.00 92.19 284 GLU A N 1
ATOM 2291 C CA . GLU A 1 284 ? 74.237 26.213 -80.460 1.00 92.19 284 GLU A CA 1
ATOM 2292 C C . GLU A 1 284 ? 75.411 27.124 -80.082 1.00 92.19 284 GLU A C 1
ATOM 2294 O O . GLU A 1 284 ? 75.989 27.758 -80.958 1.00 92.19 284 GLU A O 1
ATOM 2299 N N . HIS A 1 285 ? 75.850 27.130 -78.822 1.00 95.50 285 HIS A N 1
ATOM 2300 C CA . HIS A 1 285 ? 77.071 27.808 -78.384 1.00 95.50 285 HIS A CA 1
ATOM 2301 C C . HIS A 1 285 ? 78.299 27.300 -79.153 1.00 95.50 285 HIS A C 1
ATOM 2303 O O . HIS A 1 285 ? 79.103 28.114 -79.614 1.00 95.50 285 HIS A O 1
ATOM 2309 N N . SER A 1 286 ? 78.405 25.985 -79.377 1.00 93.44 286 SER A N 1
ATOM 2310 C CA . SER A 1 286 ? 79.440 25.382 -80.226 1.00 93.44 286 SER A CA 1
ATOM 2311 C C . SER A 1 286 ? 79.337 25.849 -81.687 1.00 93.44 286 SER A C 1
ATOM 2313 O O . SER A 1 286 ? 80.327 26.314 -82.253 1.00 93.44 286 SER A O 1
ATOM 2315 N N . ARG A 1 287 ? 78.136 25.840 -82.290 1.00 94.50 287 ARG A N 1
ATOM 2316 C CA . ARG A 1 287 ? 77.895 26.361 -83.653 1.00 94.50 287 ARG A CA 1
ATOM 2317 C C . ARG A 1 287 ? 78.236 27.849 -83.780 1.00 94.50 287 ARG A C 1
ATOM 2319 O O . ARG A 1 287 ? 78.927 28.230 -84.720 1.00 94.50 287 ARG A O 1
ATOM 2326 N N . ARG A 1 288 ? 77.805 28.681 -82.825 1.00 93.50 288 ARG A N 1
ATOM 2327 C CA . ARG A 1 288 ? 78.101 30.123 -82.741 1.00 93.50 288 ARG A CA 1
ATOM 2328 C C . ARG A 1 288 ? 79.609 30.369 -82.596 1.00 93.50 288 ARG A C 1
ATOM 2330 O O . ARG A 1 288 ? 80.141 31.271 -83.237 1.00 93.50 288 ARG A O 1
ATOM 2337 N N . ALA A 1 289 ? 80.317 29.560 -81.803 1.00 92.81 289 ALA A N 1
ATOM 2338 C CA . ALA A 1 289 ? 81.774 29.632 -81.676 1.00 92.81 289 ALA A CA 1
ATOM 2339 C C . ALA A 1 289 ? 82.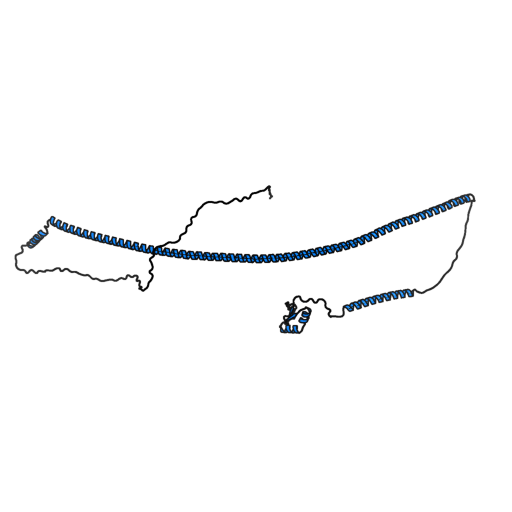496 29.212 -82.968 1.00 92.81 289 ALA A C 1
ATOM 2341 O O . ALA A 1 289 ? 83.394 29.919 -83.414 1.00 92.81 289 ALA A O 1
ATOM 2342 N N . ALA A 1 290 ? 82.066 28.125 -83.616 1.00 93.19 290 ALA A N 1
ATOM 2343 C CA . ALA A 1 290 ? 82.615 27.676 -84.895 1.00 93.19 290 ALA A CA 1
ATOM 2344 C C . ALA A 1 290 ? 82.342 28.670 -86.041 1.00 93.19 290 ALA A C 1
ATOM 2346 O O . ALA A 1 290 ? 83.180 28.828 -86.927 1.00 93.19 290 ALA A O 1
ATOM 2347 N N . ALA A 1 291 ? 81.202 29.370 -86.018 1.00 92.81 291 ALA A N 1
ATOM 2348 C CA . ALA A 1 291 ? 80.912 30.469 -86.935 1.00 92.81 291 ALA A CA 1
ATOM 2349 C C . ALA A 1 291 ? 81.882 31.644 -86.721 1.00 92.81 291 ALA A C 1
ATOM 2351 O O . ALA A 1 291 ? 82.531 32.061 -87.676 1.00 92.81 291 ALA A O 1
ATOM 2352 N N . ARG A 1 292 ? 82.073 32.102 -85.472 1.00 93.88 292 ARG A N 1
ATOM 2353 C CA . ARG A 1 292 ? 83.070 33.142 -85.148 1.00 93.88 292 ARG A CA 1
ATOM 2354 C C . ARG A 1 292 ? 84.493 32.733 -85.535 1.00 93.88 292 ARG A C 1
ATOM 2356 O O . ARG A 1 292 ? 85.200 33.532 -86.125 1.00 93.88 292 ARG A O 1
ATOM 2363 N N . ALA A 1 293 ? 84.903 31.492 -85.272 1.00 91.62 293 ALA A N 1
ATOM 2364 C CA . ALA A 1 293 ? 86.230 30.999 -85.653 1.00 91.62 293 ALA A CA 1
ATOM 2365 C C . ALA A 1 293 ? 86.440 30.975 -87.181 1.00 91.62 293 ALA A C 1
ATOM 2367 O O . ALA A 1 293 ? 87.534 31.270 -87.658 1.00 91.62 293 ALA A O 1
ATOM 2368 N N . LYS A 1 294 ? 85.390 30.672 -87.959 1.00 93.38 294 LYS A N 1
ATOM 2369 C CA . LYS A 1 294 ? 85.419 30.798 -89.425 1.00 93.38 294 LYS A CA 1
ATOM 2370 C C . LYS A 1 294 ? 85.495 32.254 -89.883 1.00 93.38 294 LYS A C 1
ATOM 2372 O O . LYS A 1 294 ? 86.160 32.505 -90.882 1.00 93.38 294 LYS A O 1
ATOM 2377 N N . GLU A 1 295 ? 84.864 33.188 -89.172 1.00 88.44 295 GLU A N 1
ATOM 2378 C CA . GLU A 1 295 ? 84.962 34.618 -89.486 1.00 88.44 295 GLU A CA 1
ATOM 2379 C C . GLU A 1 295 ? 86.355 35.171 -89.183 1.00 88.44 295 GLU A C 1
ATOM 2381 O O . GLU A 1 295 ? 86.997 35.685 -90.087 1.00 88.44 295 GLU A O 1
ATOM 2386 N N . LEU A 1 296 ? 86.906 34.904 -87.995 1.00 93.56 296 LEU A N 1
ATOM 2387 C CA . LEU A 1 296 ? 88.294 35.246 -87.656 1.00 93.56 296 LEU A CA 1
ATOM 2388 C C . LEU A 1 296 ? 89.297 34.664 -88.676 1.00 93.56 296 LEU A C 1
ATOM 2390 O O . LEU A 1 296 ? 90.277 35.310 -89.034 1.00 93.56 296 LEU A O 1
ATOM 2394 N N . HIS A 1 297 ? 89.050 33.458 -89.203 1.00 92.75 297 HIS A N 1
ATOM 2395 C CA . HIS A 1 297 ? 89.879 32.888 -90.269 1.00 92.75 297 HIS A CA 1
ATOM 2396 C C . HIS A 1 297 ? 89.711 33.605 -91.625 1.00 92.75 297 HIS A C 1
ATOM 2398 O O . HIS A 1 297 ? 90.683 33.721 -92.373 1.00 92.75 297 HIS A O 1
ATOM 2404 N N . ARG A 1 298 ? 88.512 34.111 -91.952 1.00 91.69 298 ARG A N 1
ATOM 2405 C CA . ARG A 1 298 ? 88.286 34.977 -93.125 1.00 91.69 298 ARG A CA 1
ATOM 2406 C C . ARG A 1 298 ? 88.998 36.313 -92.954 1.00 91.69 298 ARG A C 1
ATOM 2408 O O . ARG A 1 298 ? 89.721 36.704 -93.860 1.00 91.69 298 ARG A O 1
ATOM 2415 N N . GLU A 1 299 ? 88.856 36.955 -91.798 1.00 92.31 299 GLU A N 1
ATOM 2416 C CA . GLU A 1 299 ? 89.521 38.212 -91.442 1.00 92.31 299 GLU A CA 1
ATOM 2417 C C . GLU A 1 299 ? 91.046 38.084 -91.546 1.00 92.31 299 GLU A C 1
ATOM 2419 O O . GLU A 1 299 ? 91.670 38.855 -92.267 1.00 92.31 299 GLU A O 1
ATOM 2424 N N . VAL A 1 300 ? 91.651 37.053 -90.940 1.00 91.62 300 VAL A N 1
ATOM 2425 C CA . VAL A 1 300 ? 93.098 36.779 -91.052 1.00 91.62 300 VAL A CA 1
ATOM 2426 C C . VAL A 1 300 ? 93.517 36.502 -92.501 1.00 91.62 300 VAL A C 1
ATOM 2428 O O . VAL A 1 300 ? 94.573 36.962 -92.935 1.00 91.62 300 VAL A O 1
ATOM 2431 N N . LYS A 1 301 ? 92.698 35.791 -93.288 1.00 93.94 301 LYS A N 1
ATOM 2432 C CA . LYS A 1 301 ? 92.989 35.549 -94.709 1.00 93.94 301 LYS A CA 1
ATOM 2433 C C . LYS A 1 301 ? 92.891 36.827 -95.549 1.00 93.94 301 LYS A C 1
ATOM 2435 O O . LYS A 1 301 ? 93.716 37.013 -96.439 1.00 93.94 301 LYS A O 1
ATOM 2440 N N . ILE A 1 302 ? 91.925 37.701 -95.270 1.00 89.94 302 ILE A N 1
ATOM 2441 C CA . ILE A 1 302 ? 91.789 39.014 -95.915 1.00 89.94 302 ILE A CA 1
ATOM 2442 C C . ILE A 1 302 ? 92.972 39.901 -95.522 1.00 89.94 302 ILE A C 1
ATOM 2444 O O . ILE A 1 302 ? 93.636 40.414 -96.412 1.00 89.94 302 ILE A O 1
ATOM 2448 N N . ALA A 1 303 ? 93.323 39.984 -94.237 1.00 91.44 303 ALA A N 1
ATOM 2449 C CA . ALA A 1 303 ? 94.482 40.735 -93.757 1.00 91.44 303 ALA A CA 1
ATOM 2450 C C . ALA A 1 303 ? 95.800 40.250 -94.388 1.00 91.44 303 ALA A C 1
ATOM 2452 O O . ALA A 1 303 ? 96.615 41.068 -94.801 1.00 91.44 303 ALA A O 1
ATOM 2453 N N . SER A 1 304 ? 95.990 38.935 -94.548 1.00 91.75 304 SER A N 1
ATOM 2454 C CA . SER A 1 304 ? 97.165 38.373 -95.229 1.00 91.75 304 SER A CA 1
ATOM 2455 C C . SER A 1 304 ? 97.181 38.680 -96.735 1.00 91.75 304 SER A C 1
ATOM 2457 O O . SER A 1 304 ? 98.235 38.993 -97.287 1.00 91.75 304 SER A O 1
ATOM 2459 N N . LEU A 1 305 ? 96.024 38.658 -97.408 1.00 91.44 305 LEU A N 1
ATOM 2460 C CA . LEU A 1 305 ? 95.907 39.090 -98.807 1.00 91.44 305 LEU A CA 1
ATOM 2461 C C . LEU A 1 305 ? 96.130 40.603 -98.958 1.00 91.44 305 LEU A C 1
ATOM 2463 O O . LEU A 1 305 ? 96.779 41.028 -99.910 1.00 91.44 305 LEU A O 1
ATOM 2467 N N . GLU A 1 306 ? 95.654 41.416 -98.016 1.00 89.56 306 GLU A N 1
ATOM 2468 C CA . GLU A 1 306 ? 95.947 42.847 -97.949 1.00 89.56 306 GLU A CA 1
ATOM 2469 C C . GLU A 1 306 ? 97.430 43.110 -97.692 1.00 89.56 306 GLU A C 1
ATOM 2471 O O . GLU A 1 306 ? 97.987 44.015 -98.296 1.00 89.56 306 GLU A O 1
ATOM 2476 N N . GLU A 1 307 ? 98.103 42.335 -96.845 1.00 89.69 307 GLU A N 1
ATOM 2477 C CA . GLU A 1 307 ? 99.541 42.466 -96.593 1.00 89.69 307 GLU A CA 1
ATOM 2478 C C . GLU A 1 307 ? 100.372 42.057 -97.820 1.00 89.69 307 GLU A C 1
ATOM 2480 O O . GLU A 1 307 ? 101.320 42.755 -98.192 1.00 89.69 307 GLU A O 1
ATOM 2485 N N . GLN A 1 308 ? 99.959 41.010 -98.541 1.00 89.31 308 GLN A N 1
ATOM 2486 C CA . GLN A 1 308 ? 100.507 40.674 -99.861 1.00 89.31 308 GLN A CA 1
ATOM 2487 C C . GLN A 1 308 ? 100.261 41.794 -100.884 1.00 89.31 308 GLN A C 1
ATOM 2489 O O . GLN A 1 308 ? 101.161 42.137 -101.650 1.00 89.31 308 GLN A O 1
ATOM 2494 N N . GLN A 1 309 ? 99.082 42.426 -100.881 1.00 86.50 309 GLN A N 1
ATOM 2495 C CA . GLN A 1 309 ? 98.813 43.589 -101.729 1.00 86.50 309 GLN A CA 1
ATOM 2496 C C . GLN A 1 309 ? 99.647 44.808 -101.321 1.00 86.50 309 GLN A C 1
ATOM 2498 O O . GLN A 1 309 ? 100.199 45.459 -102.200 1.00 86.50 309 GLN A O 1
ATOM 2503 N N . ARG A 1 310 ? 99.798 45.109 -100.026 1.00 88.94 310 ARG A N 1
ATOM 2504 C CA . ARG A 1 310 ? 100.599 46.232 -99.504 1.00 88.94 310 ARG A CA 1
ATOM 2505 C C . ARG A 1 310 ? 102.072 46.057 -99.862 1.00 88.94 310 ARG A C 1
ATOM 2507 O O . ARG A 1 310 ? 102.643 46.947 -100.483 1.00 88.94 310 ARG A O 1
ATOM 2514 N N . THR A 1 311 ? 102.653 44.889 -99.594 1.00 84.94 311 THR A N 1
ATOM 2515 C CA . THR A 1 311 ? 104.044 44.574 -99.966 1.00 84.94 311 THR A CA 1
ATOM 2516 C C . THR A 1 311 ? 104.249 44.551 -101.485 1.00 84.94 311 THR A C 1
ATOM 2518 O O . THR A 1 311 ? 105.257 45.063 -101.972 1.00 84.94 311 THR A O 1
ATOM 2521 N N . HIS A 1 312 ? 103.287 44.061 -102.277 1.00 89.31 312 HIS A N 1
ATOM 2522 C CA . HIS A 1 312 ? 103.340 44.172 -103.740 1.00 89.31 312 HIS A CA 1
ATOM 2523 C C . HIS A 1 312 ? 103.215 45.629 -104.224 1.00 89.31 312 HIS A C 1
ATOM 2525 O O . HIS A 1 312 ? 103.945 46.040 -105.125 1.00 89.31 312 HIS A O 1
ATOM 2531 N N . ILE A 1 313 ? 102.359 46.443 -103.601 1.00 84.88 313 ILE A N 1
ATOM 2532 C CA . ILE A 1 313 ? 102.229 47.885 -103.856 1.00 84.88 313 ILE A CA 1
ATOM 2533 C C . ILE A 1 313 ? 103.517 48.622 -103.473 1.00 84.88 313 ILE A C 1
ATOM 2535 O O . ILE A 1 313 ? 103.906 49.543 -104.180 1.00 84.88 313 ILE A O 1
ATOM 2539 N N . GLU A 1 314 ? 104.226 48.221 -102.421 1.00 84.81 314 GLU A N 1
ATOM 2540 C CA . GLU A 1 314 ? 105.529 48.783 -102.043 1.00 84.81 314 GLU A CA 1
ATOM 2541 C C . GLU A 1 314 ? 106.648 48.353 -102.999 1.00 84.81 314 GLU A C 1
ATOM 2543 O O . GLU A 1 314 ? 107.464 49.183 -103.408 1.00 84.81 314 GLU A O 1
ATOM 2548 N N . GLN A 1 315 ? 106.643 47.102 -103.467 1.00 84.12 315 GLN A N 1
ATOM 2549 C CA . GLN A 1 315 ? 107.513 46.663 -104.561 1.00 84.12 315 GLN A CA 1
ATOM 2550 C C . GLN A 1 315 ? 107.213 47.411 -105.869 1.00 84.12 315 GLN A C 1
ATOM 2552 O O . GLN A 1 315 ? 108.137 47.740 -106.609 1.00 84.12 315 GLN A O 1
ATOM 2557 N N . LEU A 1 316 ? 105.946 47.711 -106.172 1.00 82.56 316 LEU A N 1
ATOM 2558 C CA . LEU A 1 316 ? 105.573 48.537 -107.321 1.00 82.56 316 LEU A CA 1
ATOM 2559 C C . LEU A 1 316 ? 105.967 50.002 -107.114 1.00 82.56 316 LEU A C 1
ATOM 2561 O O . LEU A 1 316 ? 106.554 50.585 -108.015 1.00 82.56 316 LEU A O 1
ATOM 2565 N N . ARG A 1 317 ? 105.738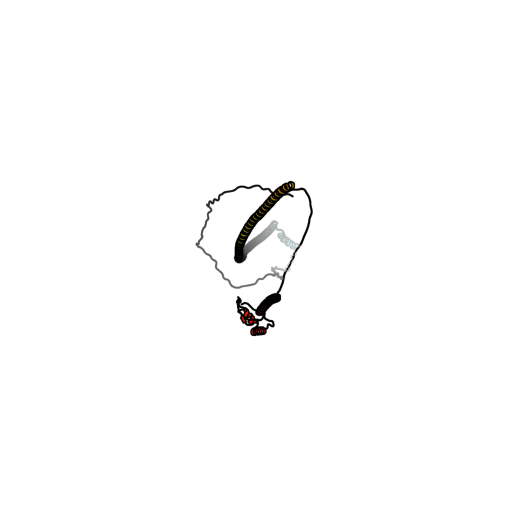 50.592 -105.935 1.00 77.75 317 ARG A N 1
ATOM 2566 C CA . ARG A 1 317 ? 106.139 51.970 -105.598 1.00 77.75 317 ARG A CA 1
ATOM 2567 C C . ARG A 1 317 ? 107.650 52.153 -105.683 1.00 77.75 317 ARG A C 1
ATOM 2569 O O . ARG A 1 317 ? 108.092 53.111 -106.302 1.00 77.75 317 ARG A O 1
ATOM 2576 N N . THR A 1 318 ? 108.442 51.219 -105.161 1.00 75.75 318 THR A N 1
ATOM 2577 C CA . THR A 1 318 ? 109.910 51.255 -105.287 1.00 75.75 318 THR A CA 1
ATOM 2578 C C . THR A 1 318 ? 110.382 51.010 -106.725 1.00 75.75 318 THR A C 1
ATOM 2580 O O . THR A 1 318 ? 111.356 51.628 -107.152 1.00 75.75 318 THR A O 1
ATOM 2583 N N . LYS A 1 319 ? 109.677 50.194 -107.527 1.00 75.00 319 LYS A N 1
ATOM 2584 C CA . LYS A 1 319 ? 109.922 50.076 -108.981 1.00 75.00 319 LYS A CA 1
ATOM 2585 C C . LYS A 1 319 ? 109.548 51.354 -109.749 1.00 75.00 319 LYS A C 1
ATOM 2587 O O . LYS A 1 319 ? 110.283 51.724 -110.655 1.00 75.00 319 LYS A O 1
ATOM 2592 N N . ILE A 1 320 ? 108.467 52.045 -109.377 1.00 64.44 320 ILE A N 1
ATOM 2593 C CA . ILE A 1 320 ? 107.998 53.307 -109.983 1.00 64.44 320 ILE A CA 1
ATOM 2594 C C . ILE A 1 320 ? 108.921 54.474 -109.606 1.00 64.44 320 ILE A C 1
ATOM 2596 O O . ILE A 1 320 ? 109.339 55.226 -110.478 1.00 64.44 320 ILE A O 1
ATOM 2600 N N . GLN A 1 321 ? 109.350 54.574 -108.344 1.00 60.22 321 GLN A N 1
ATOM 2601 C CA . GLN A 1 321 ? 110.379 55.529 -107.903 1.00 60.22 321 GLN A CA 1
ATOM 2602 C C . GLN A 1 321 ? 111.716 55.324 -108.635 1.00 60.22 321 GLN A C 1
ATOM 2604 O O . GLN A 1 321 ? 112.446 56.284 -108.862 1.00 60.22 321 GLN A O 1
ATOM 2609 N N . ARG A 1 322 ? 112.023 54.089 -109.057 1.00 59.91 322 ARG A N 1
ATOM 2610 C CA . ARG A 1 322 ? 113.168 53.755 -109.922 1.00 59.91 322 ARG A CA 1
ATOM 2611 C C . ARG A 1 322 ? 112.880 53.906 -111.428 1.00 59.91 322 ARG A C 1
ATOM 2613 O O . ARG A 1 322 ? 113.778 53.651 -112.226 1.00 59.91 322 ARG A O 1
ATOM 2620 N N . LYS A 1 323 ? 111.656 54.268 -111.839 1.00 54.03 323 LYS A N 1
ATOM 2621 C CA . LYS A 1 323 ? 111.204 54.257 -113.243 1.00 54.03 323 LYS A CA 1
ATOM 2622 C C . LYS A 1 323 ? 110.161 55.354 -113.551 1.00 54.03 323 LYS A C 1
ATOM 2624 O O . LYS A 1 323 ? 109.021 55.054 -113.891 1.00 54.03 323 LYS A O 1
ATOM 2629 N N . TYR A 1 324 ? 110.647 56.599 -113.537 1.00 43.72 324 TYR A N 1
ATOM 2630 C CA . TYR A 1 324 ? 110.055 57.845 -114.069 1.00 43.72 324 TYR A CA 1
ATOM 2631 C C . TYR A 1 324 ? 109.069 58.669 -113.214 1.00 43.72 324 TYR A C 1
ATOM 2633 O O . TYR A 1 324 ? 107.888 58.381 -113.060 1.00 43.72 324 TYR A O 1
ATOM 2641 N N . PHE A 1 325 ? 109.588 59.832 -112.825 1.00 39.97 325 PHE A N 1
ATOM 2642 C CA . PHE A 1 325 ? 108.974 61.162 -112.943 1.00 39.97 325 PHE A CA 1
ATOM 2643 C C . PHE A 1 325 ? 108.900 61.559 -114.448 1.00 39.97 325 PHE A C 1
ATOM 2645 O O . PHE A 1 325 ? 109.882 61.247 -115.131 1.00 39.97 325 PHE A O 1
ATOM 2652 N N . PRO A 1 326 ? 107.878 62.274 -114.998 1.00 44.53 326 PRO A N 1
ATOM 2653 C CA . PRO A 1 326 ? 106.583 62.715 -114.432 1.00 44.53 326 PRO A CA 1
ATOM 2654 C C . PRO A 1 326 ? 105.317 62.580 -115.366 1.00 44.53 326 PRO A C 1
ATOM 2656 O O . PRO A 1 326 ? 105.417 62.247 -116.537 1.00 44.53 326 PRO A O 1
ATOM 2659 N N . MET A 1 327 ? 104.135 62.970 -114.841 1.00 33.66 327 MET A N 1
ATOM 2660 C CA . MET A 1 327 ? 102.964 63.636 -115.503 1.00 33.66 327 MET A CA 1
ATOM 2661 C C . MET A 1 327 ? 102.049 62.996 -116.609 1.00 33.66 327 MET A C 1
ATOM 2663 O O . MET A 1 327 ? 102.311 63.119 -117.800 1.00 33.66 327 MET A O 1
ATOM 2667 N N . SER A 1 328 ? 100.794 62.692 -116.202 1.00 35.88 328 SER A N 1
ATOM 2668 C CA . SER A 1 328 ? 99.516 63.351 -116.647 1.00 35.88 328 SER A CA 1
ATOM 2669 C C . SER A 1 328 ? 98.539 62.779 -117.730 1.00 35.88 328 SER A C 1
ATOM 2671 O O . SER A 1 328 ? 98.933 62.123 -118.685 1.00 35.88 328 SER A O 1
ATOM 2673 N N . TYR A 1 329 ? 97.252 63.165 -117.554 1.00 34.53 329 TYR A N 1
ATOM 2674 C CA . TYR A 1 329 ? 96.051 63.186 -118.443 1.00 34.53 329 TYR A CA 1
ATOM 2675 C C . TYR A 1 329 ? 95.205 61.916 -118.783 1.00 34.53 329 TYR A C 1
ATOM 2677 O O . TYR A 1 329 ? 95.555 60.796 -118.434 1.00 34.53 329 TYR A O 1
ATOM 2685 N N . GLN A 1 330 ? 93.973 62.149 -119.295 1.00 30.88 330 GLN A N 1
ATOM 2686 C CA . GLN A 1 330 ? 92.708 61.388 -119.073 1.00 30.88 330 GLN A CA 1
ATOM 2687 C C . GLN A 1 330 ? 92.037 60.811 -120.359 1.00 30.88 330 GLN A C 1
ATOM 2689 O O . GLN A 1 330 ? 92.323 61.321 -121.437 1.00 30.88 330 GLN A O 1
ATOM 2694 N N . ALA A 1 331 ? 91.040 59.894 -120.220 1.00 34.78 331 ALA A N 1
ATOM 2695 C CA . ALA A 1 331 ? 89.625 60.000 -120.726 1.00 34.78 331 ALA A CA 1
ATOM 2696 C C . ALA A 1 331 ? 88.931 58.733 -121.350 1.00 34.78 331 ALA A C 1
ATOM 2698 O O . ALA A 1 331 ? 89.587 57.928 -121.997 1.00 34.78 331 ALA A O 1
ATOM 2699 N N . ALA A 1 332 ? 87.575 58.685 -121.247 1.00 35.50 332 ALA A N 1
ATOM 2700 C CA . ALA A 1 332 ? 86.549 58.053 -122.145 1.00 35.50 332 ALA A CA 1
ATOM 2701 C C . ALA A 1 332 ? 86.393 56.492 -122.268 1.00 35.50 332 ALA A C 1
ATOM 2703 O O . ALA A 1 332 ? 87.354 55.787 -121.994 1.00 35.50 332 ALA A O 1
ATOM 2704 N N . LEU A 1 333 ? 85.268 55.841 -122.701 1.00 37.75 333 LEU A N 1
ATOM 2705 C CA . LEU A 1 333 ? 83.788 56.110 -122.835 1.00 37.75 333 LEU A CA 1
ATOM 2706 C C . LEU A 1 333 ? 82.971 54.799 -123.202 1.00 37.75 333 LEU A C 1
ATOM 2708 O O . LEU A 1 333 ? 83.585 53.862 -123.697 1.00 37.75 333 LEU A O 1
ATOM 2712 N N . TYR A 1 334 ? 81.607 54.805 -123.112 1.00 42.53 334 TYR A N 1
ATOM 2713 C CA . TYR A 1 334 ? 80.579 53.927 -123.810 1.00 42.53 334 TYR A CA 1
ATOM 2714 C C . TYR A 1 334 ? 80.435 52.398 -123.429 1.00 42.53 334 TYR A C 1
ATOM 2716 O O . TYR A 1 334 ? 81.419 51.819 -122.994 1.00 42.53 334 TYR A O 1
ATOM 2724 N N . ASN A 1 335 ? 79.339 51.599 -123.626 1.00 48.28 335 ASN A N 1
ATOM 2725 C CA . ASN A 1 335 ? 77.839 51.735 -123.571 1.00 48.28 335 ASN A CA 1
ATOM 2726 C C . ASN A 1 335 ? 77.064 50.343 -123.663 1.00 48.28 335 ASN A C 1
ATOM 2728 O O . ASN A 1 335 ? 77.733 49.332 -123.865 1.00 48.28 335 ASN A O 1
ATOM 2732 N N . PRO A 1 336 ? 75.701 50.247 -123.513 1.00 64.62 336 PRO A N 1
ATOM 2733 C CA . PRO A 1 336 ? 74.897 48.984 -123.338 1.00 64.62 336 PRO A CA 1
ATOM 2734 C C . PRO A 1 336 ? 73.900 48.557 -124.479 1.00 64.62 336 PRO A C 1
ATOM 2736 O O . PRO A 1 336 ? 73.707 49.339 -125.403 1.00 64.62 336 PRO A O 1
ATOM 2739 N N . LEU A 1 337 ? 73.195 47.387 -124.378 1.00 38.88 337 LEU A N 1
ATOM 2740 C CA . LEU A 1 337 ? 71.906 47.019 -125.077 1.00 38.88 337 LEU A CA 1
ATOM 2741 C C . LEU A 1 337 ? 71.097 45.815 -124.437 1.00 38.88 337 LEU A C 1
ATOM 2743 O O . LEU A 1 337 ? 71.370 45.485 -123.287 1.00 38.88 337 LEU A O 1
ATOM 2747 N N . LEU A 1 338 ? 70.043 45.251 -125.093 1.00 46.25 338 LEU A N 1
ATOM 2748 C CA . LEU A 1 338 ? 68.714 44.873 -124.488 1.00 46.25 338 LEU A CA 1
ATOM 2749 C C . LEU A 1 338 ? 67.950 43.605 -125.070 1.00 46.25 338 LEU A C 1
ATOM 2751 O O . LEU A 1 338 ? 68.521 42.905 -125.899 1.00 46.25 338 LEU A O 1
ATOM 2755 N N . LEU A 1 339 ? 66.645 43.400 -124.706 1.00 44.56 339 LEU A N 1
ATOM 2756 C CA . LEU A 1 339 ? 65.562 42.442 -125.180 1.00 44.56 339 LEU A CA 1
ATOM 2757 C C . LEU A 1 339 ? 65.478 41.015 -124.519 1.00 44.56 339 LEU A C 1
ATOM 2759 O O . LEU A 1 339 ? 66.489 40.559 -124.002 1.00 44.56 339 LEU A O 1
ATOM 2763 N N . ASN A 1 340 ? 64.355 40.238 -124.438 1.00 35.53 340 ASN A N 1
ATOM 2764 C CA . ASN A 1 340 ? 62.957 40.298 -124.985 1.00 35.53 340 ASN A CA 1
ATOM 2765 C C . ASN A 1 340 ? 61.869 39.479 -124.165 1.00 35.53 340 ASN A C 1
ATOM 2767 O O . ASN A 1 340 ? 62.229 38.833 -123.186 1.00 35.53 340 ASN A O 1
ATOM 2771 N N . VAL A 1 341 ? 60.566 39.473 -124.562 1.00 42.56 341 VAL A N 1
ATOM 2772 C CA . VAL A 1 341 ? 59.340 38.790 -123.958 1.00 42.56 341 VAL A CA 1
ATOM 2773 C C . VAL A 1 341 ? 58.200 38.600 -125.025 1.00 42.56 341 VAL A C 1
ATOM 2775 O O . VAL A 1 341 ? 58.496 39.032 -126.142 1.00 42.56 341 VAL A O 1
ATOM 2778 N N . PRO A 1 342 ? 56.933 38.063 -124.837 1.00 51.38 342 PRO A N 1
ATOM 2779 C CA . PRO A 1 342 ? 56.112 37.508 -123.699 1.00 51.38 342 PRO A CA 1
ATOM 2780 C C . PRO A 1 342 ? 55.597 36.031 -123.995 1.00 51.38 342 PRO A C 1
ATOM 2782 O O . PRO A 1 342 ? 56.509 35.267 -124.304 1.00 51.38 342 PRO A O 1
ATOM 2785 N N . PRO A 1 343 ? 54.303 35.522 -124.037 1.00 55.59 343 PRO A N 1
ATOM 2786 C CA . PRO A 1 343 ? 52.937 35.810 -123.454 1.00 55.59 343 PRO A CA 1
ATOM 2787 C C . PRO A 1 343 ? 52.006 34.581 -123.020 1.00 55.59 343 PRO A C 1
ATOM 2789 O O . PRO A 1 343 ? 52.364 33.424 -123.201 1.00 55.59 343 PRO A O 1
ATOM 2792 N N . THR A 1 344 ? 50.733 34.835 -122.594 1.00 32.09 344 THR A N 1
ATOM 2793 C CA . THR A 1 344 ? 49.528 33.920 -122.385 1.00 32.09 344 THR A CA 1
ATOM 2794 C C . THR A 1 344 ? 49.501 32.952 -121.163 1.00 32.09 344 THR A C 1
ATOM 2796 O O . THR A 1 344 ? 50.556 32.655 -120.626 1.00 32.09 344 THR A O 1
ATOM 2799 N N . THR A 1 345 ? 48.376 32.444 -120.596 1.00 41.94 345 THR A N 1
ATOM 2800 C CA . THR A 1 345 ? 46.933 32.308 -120.986 1.00 41.94 345 THR A CA 1
ATOM 2801 C C . THR A 1 345 ? 45.962 32.532 -119.792 1.00 41.94 345 THR A C 1
ATOM 2803 O O . THR A 1 345 ? 46.337 32.292 -118.650 1.00 41.94 345 THR A O 1
ATOM 2806 N N . THR A 1 346 ? 44.694 32.914 -120.034 1.00 50.22 346 THR A N 1
ATOM 2807 C CA . THR A 1 346 ? 43.631 33.062 -119.006 1.00 50.22 346 THR A CA 1
ATOM 2808 C C . THR A 1 346 ? 42.659 31.871 -118.944 1.00 50.22 346 THR A C 1
ATOM 2810 O O . THR A 1 346 ? 41.901 31.656 -119.891 1.00 50.22 346 THR A O 1
ATOM 2813 N N . ARG A 1 347 ? 42.597 31.166 -117.801 1.00 52.78 347 ARG A N 1
ATOM 2814 C CA . ARG A 1 347 ? 41.442 30.355 -117.349 1.00 52.78 347 ARG A CA 1
ATOM 2815 C C . ARG A 1 347 ? 41.549 30.020 -115.843 1.00 52.78 347 ARG A C 1
ATOM 2817 O O . ARG A 1 347 ? 42.444 30.518 -115.171 1.00 52.78 347 ARG A O 1
ATOM 2824 N N . ASP A 1 348 ? 40.598 29.242 -115.328 1.00 52.84 348 ASP A N 1
ATOM 2825 C CA . ASP A 1 348 ? 40.598 28.548 -114.021 1.00 52.84 348 ASP A CA 1
ATOM 2826 C C . ASP A 1 348 ? 40.423 29.349 -112.711 1.00 52.84 348 ASP A C 1
ATOM 2828 O O . ASP A 1 348 ? 40.380 28.749 -111.640 1.00 52.84 348 ASP A O 1
ATOM 2832 N N . PHE A 1 349 ? 40.158 30.662 -112.754 1.00 55.09 349 PHE A N 1
ATOM 2833 C CA . PHE A 1 349 ? 39.755 31.407 -111.541 1.00 55.09 349 PHE A CA 1
ATOM 2834 C C . PHE A 1 349 ? 38.254 31.306 -111.196 1.00 55.09 349 PHE A C 1
ATOM 2836 O O . PHE A 1 349 ? 37.871 31.476 -110.042 1.00 55.09 349 PHE A O 1
ATOM 2843 N N . THR A 1 350 ? 37.386 31.000 -112.167 1.00 58.81 350 THR A N 1
ATOM 2844 C CA . THR A 1 350 ? 35.933 30.839 -111.938 1.00 58.81 350 THR A CA 1
ATOM 2845 C C . THR A 1 350 ? 35.554 29.462 -111.396 1.00 58.81 350 THR A C 1
ATOM 2847 O O . THR A 1 350 ? 34.574 29.348 -110.664 1.00 58.81 350 THR A O 1
ATOM 2850 N N . LEU A 1 351 ? 36.332 28.421 -111.713 1.00 58.91 351 LEU A N 1
ATOM 2851 C CA . LEU A 1 351 ? 36.073 27.059 -111.238 1.00 58.91 351 LEU A CA 1
ATOM 2852 C C . LEU A 1 351 ? 36.327 26.934 -109.727 1.00 58.91 351 LEU A C 1
ATOM 2854 O O . LEU A 1 351 ? 35.551 26.293 -109.026 1.00 58.91 351 LEU A O 1
ATOM 2858 N N . PHE A 1 352 ? 37.372 27.598 -109.220 1.00 63.50 352 PHE A N 1
ATOM 2859 C CA . PHE A 1 352 ? 37.736 27.572 -107.801 1.00 63.50 352 PHE A CA 1
ATOM 2860 C C . PHE A 1 352 ? 36.659 28.205 -106.904 1.00 63.50 352 PHE A C 1
ATOM 2862 O O . PHE A 1 352 ? 36.280 27.609 -105.899 1.00 63.50 352 PHE A O 1
ATOM 2869 N N . ILE A 1 353 ? 36.112 29.364 -107.298 1.00 64.38 353 ILE A N 1
ATOM 2870 C CA . ILE A 1 353 ? 35.028 30.033 -106.558 1.00 64.38 353 ILE A CA 1
ATOM 2871 C C . ILE A 1 353 ? 33.770 29.156 -106.523 1.00 64.38 353 ILE A C 1
ATOM 2873 O O . ILE A 1 353 ? 33.262 28.875 -105.441 1.00 64.38 353 ILE A O 1
ATOM 2877 N N . LEU A 1 354 ? 33.323 28.642 -107.675 1.00 66.12 354 LEU A N 1
ATOM 2878 C CA . LEU A 1 354 ? 32.142 27.772 -107.746 1.00 66.12 354 LEU A CA 1
ATOM 2879 C C . LEU A 1 354 ? 32.319 26.477 -106.937 1.00 66.12 354 LEU A C 1
ATOM 2881 O O . LEU A 1 354 ? 31.387 26.040 -106.267 1.00 66.12 354 LEU A O 1
ATOM 2885 N N . GLN A 1 355 ? 33.510 25.873 -106.955 1.00 65.81 355 GLN A N 1
ATOM 2886 C CA . GLN A 1 355 ? 33.786 24.655 -106.192 1.00 65.81 355 GLN A CA 1
ATOM 2887 C C . GLN A 1 355 ? 33.871 24.916 -104.677 1.00 65.81 355 GLN A C 1
ATOM 2889 O O . GLN A 1 355 ? 33.495 24.044 -103.888 1.00 65.81 355 GLN A O 1
ATOM 2894 N N . GLN A 1 356 ? 34.299 26.112 -104.256 1.00 66.75 356 GLN A N 1
ATOM 2895 C CA . GLN A 1 356 ? 34.232 26.521 -102.855 1.00 66.75 356 GLN A CA 1
ATOM 2896 C C . GLN A 1 356 ? 32.777 26.782 -102.423 1.00 66.75 356 GLN A C 1
ATOM 2898 O O . GLN A 1 356 ? 32.326 26.172 -101.451 1.00 66.75 356 GLN A O 1
ATOM 2903 N N . GLU A 1 357 ? 32.003 27.561 -103.185 1.00 72.25 357 GLU A N 1
ATOM 2904 C CA . GLU A 1 357 ? 30.568 27.794 -102.940 1.00 72.25 357 GLU A CA 1
ATOM 2905 C C . GLU A 1 357 ? 29.758 26.484 -102.897 1.00 72.25 357 GLU A C 1
ATOM 2907 O O . GLU A 1 357 ? 28.903 26.299 -102.029 1.00 72.25 357 GLU A O 1
ATOM 2912 N N . GLU A 1 358 ? 30.039 25.524 -103.782 1.00 73.25 358 GLU A N 1
ATOM 2913 C CA . GLU A 1 358 ? 29.373 24.215 -103.795 1.00 73.25 358 GLU A CA 1
ATOM 2914 C C . GLU A 1 358 ? 29.769 23.335 -102.592 1.00 73.25 358 GLU A C 1
ATOM 2916 O O . GLU A 1 358 ? 28.984 22.490 -102.142 1.00 73.25 358 GLU A O 1
ATOM 2921 N N . SER A 1 359 ? 30.968 23.525 -102.032 1.00 75.00 359 SER A N 1
ATOM 2922 C CA . SER A 1 359 ? 31.365 22.873 -100.777 1.00 75.00 359 SER A CA 1
ATOM 2923 C C . SER A 1 359 ? 30.616 23.464 -99.573 1.00 75.00 359 SER A C 1
ATOM 2925 O O . SER A 1 359 ? 30.087 22.720 -98.743 1.00 75.00 359 SER A O 1
ATOM 2927 N N . GLU A 1 360 ? 30.460 24.791 -99.531 1.00 79.06 360 GLU A N 1
ATOM 2928 C CA . GLU A 1 360 ? 29.741 25.511 -98.476 1.00 79.06 360 GLU A CA 1
ATOM 2929 C C . GLU A 1 360 ? 28.226 25.248 -98.534 1.00 79.06 360 GLU A C 1
ATOM 2931 O O . GLU A 1 360 ? 27.593 25.029 -97.496 1.00 79.06 360 GLU A O 1
ATOM 2936 N N . ARG A 1 361 ? 27.638 25.159 -99.737 1.00 85.31 361 ARG A N 1
ATOM 2937 C CA . ARG A 1 361 ? 26.234 24.750 -99.928 1.00 85.31 361 ARG A CA 1
ATOM 2938 C C . ARG A 1 361 ? 25.967 23.345 -99.395 1.00 85.31 361 ARG A C 1
ATOM 2940 O O . ARG A 1 361 ? 25.012 23.171 -98.639 1.00 85.31 361 ARG A O 1
ATOM 2947 N N . ARG A 1 362 ? 26.823 22.368 -99.723 1.00 82.06 362 ARG A N 1
ATOM 2948 C CA . ARG A 1 362 ? 26.709 20.996 -99.195 1.00 82.06 362 ARG A CA 1
ATOM 2949 C C . ARG A 1 362 ? 26.830 20.958 -97.673 1.00 82.06 362 ARG A C 1
ATOM 2951 O O . ARG A 1 362 ? 26.067 20.244 -97.028 1.00 82.06 362 ARG A O 1
ATOM 2958 N N . HIS A 1 363 ? 27.714 21.766 -97.085 1.00 84.75 363 HIS A N 1
ATOM 2959 C CA . HIS A 1 363 ? 27.820 21.877 -95.630 1.00 84.75 363 HIS A CA 1
ATOM 2960 C C . HIS A 1 363 ? 26.553 22.482 -94.992 1.00 84.75 363 HIS A C 1
ATOM 2962 O O . HIS A 1 363 ? 26.048 21.938 -94.008 1.00 84.75 363 HIS A O 1
ATOM 2968 N N . GLN A 1 364 ? 25.971 23.541 -95.575 1.00 85.44 364 GLN A N 1
ATOM 2969 C CA . GLN A 1 364 ? 24.693 24.094 -95.103 1.00 85.44 364 GLN A CA 1
ATOM 2970 C C . GLN A 1 364 ? 23.529 23.100 -95.225 1.00 85.44 364 GLN A C 1
ATOM 2972 O O . GLN A 1 364 ? 22.707 23.017 -94.314 1.00 85.44 364 GLN A O 1
ATOM 2977 N N . GLU A 1 365 ? 23.432 22.346 -96.323 1.00 86.88 365 GLU A N 1
ATOM 2978 C CA . GLU A 1 365 ? 22.412 21.300 -96.486 1.00 86.88 365 GLU A CA 1
ATOM 2979 C C . GLU A 1 365 ? 22.574 20.182 -95.454 1.00 86.88 365 GLU A C 1
ATOM 2981 O O . GLU A 1 365 ? 21.592 19.780 -94.832 1.00 86.88 365 GLU A O 1
ATOM 2986 N N . GLN A 1 366 ? 23.807 19.750 -95.183 1.00 86.81 366 GLN A N 1
ATOM 2987 C CA . GLN A 1 366 ? 24.093 18.743 -94.164 1.00 86.81 366 GLN A CA 1
ATOM 2988 C C . GLN A 1 366 ? 23.721 19.227 -92.749 1.00 86.81 366 GLN A C 1
ATOM 2990 O O . GLN A 1 366 ? 23.145 18.464 -91.974 1.00 86.81 366 GLN A O 1
ATOM 2995 N N . LEU A 1 367 ? 23.967 20.503 -92.425 1.00 84.25 367 LEU A N 1
ATOM 2996 C CA . LEU A 1 367 ? 23.526 21.113 -91.164 1.00 84.25 367 LEU A CA 1
ATOM 2997 C C . LEU A 1 367 ? 21.994 21.221 -91.072 1.00 84.25 367 LEU A C 1
ATOM 2999 O O . LEU A 1 367 ? 21.432 20.874 -90.035 1.00 84.25 367 LEU A O 1
ATOM 3003 N N . ARG A 1 368 ? 21.303 21.622 -92.151 1.00 84.81 368 ARG A N 1
ATOM 3004 C CA . ARG A 1 368 ? 19.826 21.652 -92.204 1.00 84.81 368 ARG A CA 1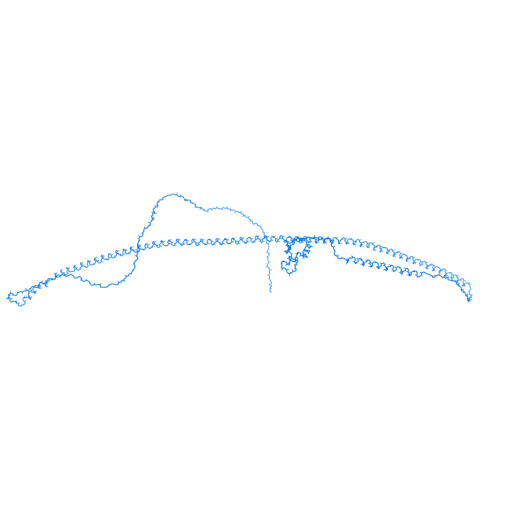
ATOM 3005 C C . ARG A 1 368 ? 19.219 20.260 -92.024 1.00 84.81 368 ARG A C 1
ATOM 3007 O O . ARG A 1 368 ? 18.245 20.117 -91.293 1.00 84.81 368 ARG A O 1
ATOM 3014 N N . GLU A 1 369 ? 19.807 19.239 -92.639 1.00 86.56 369 GLU A N 1
ATOM 3015 C CA . GLU A 1 369 ? 19.371 17.843 -92.527 1.00 86.56 369 GLU A CA 1
ATOM 3016 C C . GLU A 1 369 ? 19.567 17.282 -91.106 1.00 86.56 369 GLU A C 1
ATOM 3018 O O . GLU A 1 369 ? 18.698 16.571 -90.596 1.00 86.56 369 GLU A O 1
ATOM 3023 N N . ILE A 1 370 ? 20.662 17.648 -90.427 1.00 79.00 370 ILE A N 1
ATOM 3024 C CA . ILE A 1 370 ? 20.875 17.338 -89.003 1.00 79.00 370 ILE A CA 1
ATOM 3025 C C . ILE A 1 370 ? 19.824 18.045 -88.134 1.00 79.00 370 ILE A C 1
ATOM 3027 O O . ILE A 1 370 ? 19.219 17.407 -87.274 1.00 79.00 370 ILE A O 1
ATOM 3031 N N . SER A 1 371 ? 19.556 19.335 -88.372 1.00 78.38 371 SER A N 1
ATOM 3032 C CA . SER A 1 371 ? 18.526 20.087 -87.639 1.00 78.38 371 SER A CA 1
ATOM 3033 C C . SER A 1 371 ? 17.119 19.521 -87.855 1.00 78.38 371 SER A C 1
ATOM 3035 O O . SER A 1 371 ? 16.361 19.401 -86.894 1.00 78.38 371 SER A O 1
ATOM 3037 N N . ARG A 1 372 ? 16.782 19.112 -89.086 1.00 82.12 372 ARG A N 1
ATOM 3038 C CA . ARG A 1 372 ? 15.511 18.455 -89.420 1.00 82.12 372 ARG A CA 1
ATOM 3039 C C . ARG A 1 372 ? 15.351 17.138 -88.662 1.00 82.12 372 ARG A C 1
ATOM 3041 O O . ARG A 1 372 ? 14.332 16.940 -88.012 1.00 82.12 372 ARG A O 1
ATOM 3048 N N . LYS A 1 373 ? 16.377 16.282 -88.663 1.00 81.12 373 LYS A N 1
ATOM 3049 C CA . LYS A 1 373 ? 16.365 15.012 -87.917 1.00 81.12 373 LYS A CA 1
ATOM 3050 C C . LYS A 1 373 ? 16.278 15.213 -86.404 1.00 81.12 373 LYS A C 1
ATOM 3052 O O . LYS A 1 373 ? 15.532 14.495 -85.750 1.00 81.12 373 LYS A O 1
ATOM 3057 N N . ALA A 1 374 ? 16.961 16.216 -85.850 1.00 71.44 374 ALA A N 1
ATOM 3058 C CA . ALA A 1 374 ? 16.830 16.567 -84.434 1.00 71.44 374 ALA A CA 1
ATOM 3059 C C . ALA A 1 374 ? 15.405 17.039 -84.074 1.00 71.44 374 ALA A C 1
ATOM 3061 O O . ALA A 1 374 ? 14.905 16.718 -82.998 1.00 71.44 374 ALA A O 1
ATOM 3062 N N . PHE A 1 375 ? 14.732 17.757 -84.978 1.00 75.38 375 PHE A N 1
ATOM 3063 C CA . PHE A 1 375 ? 13.344 18.193 -84.809 1.00 75.38 375 PHE A CA 1
ATOM 3064 C C . PHE A 1 375 ? 12.344 17.028 -84.937 1.00 75.38 375 PHE A C 1
ATOM 3066 O O . PHE A 1 375 ? 11.488 16.861 -84.072 1.00 75.38 375 PHE A O 1
ATOM 3073 N N . GLU A 1 376 ? 12.502 16.163 -85.944 1.00 74.62 376 GLU A N 1
ATOM 3074 C CA . GLU A 1 376 ? 11.696 14.944 -86.127 1.00 74.62 376 GLU A CA 1
ATOM 3075 C C . GLU A 1 376 ? 11.825 13.990 -84.924 1.00 74.62 376 GLU A C 1
ATOM 3077 O O . GLU A 1 376 ? 10.819 13.502 -84.409 1.00 74.62 376 GLU A O 1
ATOM 3082 N N . MET A 1 377 ? 13.042 13.794 -84.402 1.00 59.19 377 MET A N 1
ATOM 3083 C CA . MET A 1 377 ? 13.289 13.004 -83.187 1.00 59.19 377 MET A CA 1
ATOM 3084 C C . MET A 1 377 ? 12.708 13.636 -81.910 1.00 59.19 377 MET A C 1
ATOM 3086 O O . MET A 1 377 ? 12.424 12.905 -80.966 1.00 59.19 377 MET A O 1
ATOM 3090 N N . SER A 1 378 ? 12.521 14.960 -81.872 1.00 61.84 378 SER A N 1
ATOM 3091 C CA . SER A 1 378 ? 11.930 15.684 -80.735 1.00 61.84 378 SER A CA 1
ATOM 3092 C C . SER A 1 378 ? 10.395 15.624 -80.733 1.00 61.84 378 SER A C 1
ATOM 3094 O O . SER A 1 378 ? 9.769 15.493 -79.683 1.00 61.84 378 SER A O 1
ATOM 3096 N N . ILE A 1 379 ? 9.768 15.653 -81.915 1.00 57.47 379 ILE A N 1
ATOM 3097 C CA . ILE A 1 379 ? 8.312 15.483 -82.053 1.00 57.47 379 ILE A CA 1
ATOM 3098 C C . ILE A 1 379 ? 7.892 14.059 -81.662 1.00 57.47 379 ILE A C 1
ATOM 3100 O O . ILE A 1 379 ? 6.925 13.879 -80.922 1.00 57.47 379 ILE A O 1
ATOM 3104 N N . LEU A 1 380 ? 8.656 13.046 -82.087 1.00 54.09 380 LEU A N 1
ATOM 3105 C CA . LEU A 1 380 ? 8.342 11.634 -81.835 1.00 54.09 380 LEU A CA 1
ATOM 3106 C C . LEU A 1 380 ? 8.375 11.212 -80.352 1.00 54.09 380 LEU A C 1
ATOM 3108 O O . LEU A 1 380 ? 7.929 10.108 -80.046 1.00 54.09 380 LEU A O 1
ATOM 3112 N N . THR A 1 381 ? 8.846 12.055 -79.425 1.00 50.22 381 THR A N 1
ATOM 3113 C CA . THR A 1 381 ? 8.783 11.780 -77.976 1.00 50.22 381 THR A CA 1
ATOM 3114 C C . THR A 1 381 ? 7.636 12.485 -77.245 1.00 50.22 381 THR A C 1
ATOM 3116 O O . THR A 1 381 ? 7.476 12.252 -76.048 1.00 50.22 381 THR A O 1
ATOM 3119 N N . HIS A 1 382 ? 6.839 13.333 -77.916 1.00 51.75 382 HIS A N 1
ATOM 3120 C CA . HIS A 1 382 ? 5.863 14.211 -77.246 1.00 51.75 382 HIS A CA 1
ATOM 3121 C C . HIS A 1 382 ? 4.476 14.341 -77.912 1.00 51.75 382 HIS A C 1
ATOM 3123 O O . HIS A 1 382 ? 3.710 15.219 -77.517 1.00 51.75 382 HIS A O 1
ATOM 3129 N N . THR A 1 383 ? 4.100 13.479 -78.868 1.00 43.88 383 THR A N 1
ATOM 3130 C CA . THR A 1 383 ? 2.749 13.505 -79.482 1.00 43.88 383 THR A CA 1
ATOM 3131 C C . THR A 1 383 ? 2.093 12.124 -79.653 1.00 43.88 383 THR A C 1
ATOM 3133 O O . THR A 1 383 ? 1.806 11.713 -80.778 1.00 43.88 383 THR A O 1
ATOM 3136 N N . ALA A 1 384 ? 1.834 11.421 -78.546 1.00 38.91 384 ALA A N 1
ATOM 3137 C CA . ALA A 1 384 ? 0.772 10.409 -78.413 1.00 38.91 384 ALA A CA 1
ATOM 3138 C C . ALA A 1 384 ? 0.543 10.085 -76.923 1.00 38.91 384 ALA A C 1
ATOM 3140 O O . ALA A 1 384 ? 1.504 9.788 -76.213 1.00 38.91 384 ALA A O 1
ATOM 3141 N N . ASP A 1 385 ? -0.705 10.140 -76.455 1.00 40.06 385 ASP A N 1
ATOM 3142 C CA . ASP A 1 385 ? -1.062 9.886 -75.053 1.00 40.06 385 ASP A CA 1
ATOM 3143 C C . ASP A 1 385 ? -1.217 8.388 -74.716 1.00 40.06 385 ASP A C 1
ATOM 3145 O O . ASP A 1 385 ? -1.450 7.548 -75.584 1.00 40.06 385 ASP A O 1
ATOM 3149 N N . ASP A 1 386 ? -1.134 8.089 -73.417 1.00 45.69 386 ASP A N 1
ATOM 3150 C CA . ASP A 1 386 ? -1.765 6.966 -72.709 1.00 45.69 386 ASP A CA 1
ATOM 3151 C C . ASP A 1 386 ? -1.918 5.606 -73.430 1.00 45.69 386 ASP A C 1
ATOM 3153 O O . ASP A 1 386 ? -2.964 5.278 -73.992 1.00 45.69 386 ASP A O 1
ATOM 3157 N N . SER A 1 387 ? -0.976 4.683 -73.183 1.00 40.31 387 SER A N 1
ATOM 3158 C CA . SER A 1 387 ? -1.347 3.429 -72.487 1.00 40.31 387 SER A CA 1
ATOM 3159 C C . SER A 1 387 ? -0.173 2.541 -72.035 1.00 40.31 387 SER A C 1
ATOM 3161 O O . SER A 1 387 ? 0.666 2.105 -72.811 1.00 40.31 387 SER A O 1
ATOM 3163 N N . ILE A 1 388 ? -0.217 2.192 -70.744 1.00 46.53 388 ILE A N 1
ATOM 3164 C CA . ILE A 1 388 ? 0.110 0.877 -70.160 1.00 46.53 388 ILE A CA 1
ATOM 3165 C C . ILE A 1 388 ? 1.395 0.177 -70.658 1.00 46.53 388 ILE A C 1
ATOM 3167 O O . ILE A 1 388 ? 1.396 -0.610 -71.601 1.00 46.53 388 ILE A O 1
ATOM 3171 N N . THR A 1 389 ? 2.444 0.235 -69.837 1.00 37.75 389 THR A N 1
ATOM 3172 C CA . THR A 1 389 ? 3.265 -0.959 -69.555 1.00 37.75 389 THR A CA 1
ATOM 3173 C C . THR A 1 389 ? 3.703 -0.937 -68.090 1.00 37.75 389 THR A C 1
ATOM 3175 O O . THR A 1 389 ? 4.024 0.118 -67.549 1.00 37.75 389 THR A O 1
ATOM 3178 N N . ALA A 1 390 ? 3.613 -2.076 -67.398 1.00 47.91 390 ALA A N 1
ATOM 3179 C CA . ALA A 1 390 ? 3.601 -2.105 -65.934 1.00 47.91 390 ALA A CA 1
ATOM 3180 C C . ALA A 1 390 ? 4.975 -2.391 -65.303 1.00 47.91 390 ALA A C 1
ATOM 3182 O O . ALA A 1 390 ? 5.593 -3.416 -65.581 1.00 47.91 390 ALA A O 1
ATOM 3183 N N . ALA A 1 391 ? 5.381 -1.542 -64.357 1.00 44.41 391 ALA A N 1
ATOM 3184 C CA . ALA A 1 391 ? 6.422 -1.824 -63.371 1.00 44.41 391 ALA A CA 1
ATOM 3185 C C . ALA A 1 391 ? 6.050 -1.142 -62.040 1.00 44.41 391 ALA A C 1
ATOM 3187 O O . ALA A 1 391 ? 5.745 0.047 -62.030 1.00 44.41 391 ALA A O 1
ATOM 3188 N N . GLY A 1 392 ? 6.062 -1.883 -60.923 1.00 51.53 392 GLY A N 1
ATOM 3189 C CA . GLY A 1 392 ? 5.765 -1.332 -59.589 1.00 51.53 392 GLY A CA 1
ATOM 3190 C C . GLY A 1 392 ? 4.304 -1.436 -59.124 1.00 51.53 392 GLY A C 1
ATOM 3191 O O . GLY A 1 392 ? 3.719 -0.446 -58.694 1.00 51.53 392 GLY A O 1
ATOM 3192 N N . MET A 1 393 ? 3.713 -2.637 -59.154 1.00 46.69 393 MET A N 1
ATOM 3193 C CA . MET A 1 393 ? 2.505 -2.927 -58.365 1.00 46.69 393 MET A CA 1
ATOM 3194 C C . MET A 1 393 ? 2.883 -3.342 -56.935 1.00 46.69 393 MET A C 1
ATOM 3196 O O . MET A 1 393 ? 2.916 -4.529 -56.626 1.00 46.69 393 MET A O 1
ATOM 3200 N N . GLU A 1 394 ? 3.129 -2.367 -56.060 1.00 55.28 394 GLU A N 1
ATOM 3201 C CA . GLU A 1 394 ? 3.116 -2.599 -54.609 1.00 55.28 394 GLU A CA 1
ATOM 3202 C C . GLU A 1 394 ? 1.653 -2.758 -54.137 1.00 55.28 394 GLU A C 1
ATOM 3204 O O . GLU A 1 394 ? 0.843 -1.842 -54.342 1.00 55.28 394 GLU A O 1
ATOM 3209 N N . PRO A 1 395 ? 1.262 -3.892 -53.523 1.00 54.06 395 PRO A N 1
ATOM 3210 C CA . PRO A 1 395 ? -0.034 -4.016 -52.860 1.00 54.06 395 PRO A CA 1
ATOM 3211 C C . PRO A 1 395 ? -0.128 -3.042 -51.679 1.00 54.06 395 PRO A C 1
ATOM 3213 O O . PRO A 1 395 ? 0.880 -2.721 -51.050 1.00 54.06 395 PRO A O 1
ATOM 3216 N N . TYR A 1 396 ? -1.337 -2.609 -51.300 1.00 55.81 396 TYR A N 1
ATOM 3217 C CA . TYR A 1 396 ? -1.462 -1.942 -50.001 1.00 55.81 396 TYR A CA 1
ATOM 3218 C C . TYR A 1 396 ? -1.131 -2.955 -48.888 1.00 55.81 396 TYR A C 1
ATOM 3220 O O . TYR A 1 396 ? -1.706 -4.045 -48.893 1.00 55.81 396 TYR A O 1
ATOM 3228 N N . PRO A 1 397 ? -0.274 -2.610 -47.905 1.00 57.84 397 PRO A N 1
ATOM 3229 C CA . PRO A 1 397 ? 0.117 -3.530 -46.830 1.00 57.84 397 PRO A CA 1
ATOM 3230 C C . PRO A 1 397 ? -1.035 -3.863 -45.868 1.00 57.84 397 PRO A C 1
ATOM 3232 O O . PRO A 1 397 ? -0.901 -4.744 -45.026 1.00 57.84 397 PRO A O 1
ATOM 3235 N N . ILE A 1 398 ? -2.160 -3.151 -45.987 1.00 62.91 398 ILE A N 1
ATOM 3236 C CA . ILE A 1 398 ? -3.408 -3.377 -45.261 1.00 62.91 398 ILE A CA 1
ATOM 3237 C C . ILE A 1 398 ? -4.551 -3.269 -46.278 1.00 62.91 398 ILE A C 1
ATOM 3239 O O . ILE A 1 398 ? -4.585 -2.325 -47.076 1.00 62.91 398 ILE A O 1
ATOM 3243 N N . GLN A 1 399 ? -5.476 -4.232 -46.275 1.00 67.00 399 GLN A N 1
ATOM 3244 C CA . GLN A 1 399 ? -6.621 -4.230 -47.191 1.00 67.00 399 GLN A CA 1
ATOM 3245 C C . GLN A 1 399 ? -7.583 -3.083 -46.856 1.00 67.00 399 GLN A C 1
ATOM 3247 O O . GLN A 1 399 ? -7.785 -2.743 -45.691 1.00 67.00 399 GLN A O 1
ATOM 3252 N N . LYS A 1 400 ? -8.187 -2.471 -47.881 1.00 73.88 400 LYS A N 1
ATOM 3253 C CA . LYS A 1 400 ? -9.062 -1.302 -47.708 1.00 73.88 400 LYS A CA 1
ATOM 3254 C C . LYS A 1 400 ? -10.522 -1.666 -47.941 1.00 73.88 400 LYS A C 1
ATOM 3256 O O . LYS A 1 400 ? -10.842 -2.323 -48.924 1.00 73.88 400 LYS A O 1
ATOM 3261 N N . TRP A 1 401 ? -11.415 -1.215 -47.068 1.00 78.62 401 TRP A N 1
ATOM 3262 C CA . TRP A 1 401 ? -12.844 -1.519 -47.118 1.00 78.62 401 TRP A CA 1
ATOM 3263 C C . TRP A 1 401 ? -13.666 -0.294 -47.521 1.00 78.62 401 TRP A C 1
ATOM 3265 O O . TRP A 1 401 ? -13.622 0.753 -46.868 1.00 78.62 401 TRP A O 1
ATOM 3275 N N . CYS A 1 402 ? -14.469 -0.425 -48.580 1.00 82.38 402 CYS A N 1
ATOM 3276 C CA . CYS A 1 402 ? -15.460 0.591 -48.919 1.00 82.38 402 CYS A CA 1
ATOM 3277 C C . CYS A 1 402 ? -16.737 0.380 -48.094 1.00 82.38 402 CYS A C 1
ATOM 3279 O O . CYS A 1 402 ? -17.507 -0.540 -48.372 1.00 82.38 402 CYS A O 1
ATOM 3281 N N . ARG A 1 403 ? -17.013 1.266 -47.126 1.00 76.75 403 ARG A N 1
ATOM 3282 C CA . ARG A 1 403 ? -18.236 1.178 -46.303 1.00 76.75 403 ARG A CA 1
ATOM 3283 C C . ARG A 1 403 ? -19.543 1.379 -47.086 1.00 76.75 403 ARG A C 1
ATOM 3285 O O . ARG A 1 403 ? -20.547 0.821 -46.666 1.00 76.75 403 ARG A O 1
ATOM 3292 N N . ALA A 1 404 ? -19.547 2.125 -48.198 1.00 77.00 404 ALA A N 1
ATOM 3293 C CA . ALA A 1 404 ? -20.751 2.306 -49.023 1.00 77.00 404 ALA A CA 1
ATOM 3294 C C . ALA A 1 404 ? -21.112 1.049 -49.833 1.00 77.00 404 ALA A C 1
ATOM 3296 O O . ALA A 1 404 ? -22.276 0.679 -49.909 1.00 77.00 404 ALA A O 1
ATOM 3297 N N . CYS A 1 405 ? -20.119 0.385 -50.432 1.00 79.38 405 CYS A N 1
ATOM 3298 C CA . CYS A 1 405 ? -20.345 -0.784 -51.292 1.00 79.38 405 CYS A CA 1
ATOM 3299 C C . CYS A 1 405 ? -20.215 -2.133 -50.578 1.00 79.38 405 CYS A C 1
ATOM 3301 O O . CYS A 1 405 ? -20.607 -3.142 -51.151 1.00 79.38 405 CYS A O 1
ATOM 3303 N N . GLN A 1 406 ? -19.629 -2.162 -49.378 1.00 81.62 406 GLN A N 1
ATOM 3304 C CA . GLN A 1 406 ? -19.279 -3.384 -48.645 1.00 81.62 406 GLN A CA 1
ATOM 3305 C C . GLN A 1 406 ? -18.367 -4.324 -49.461 1.00 81.62 406 GLN A C 1
ATOM 3307 O O . GLN A 1 406 ? -18.588 -5.530 -49.555 1.00 81.62 406 GLN A O 1
ATOM 3312 N N . VAL A 1 407 ? -17.336 -3.742 -50.088 1.00 81.00 407 VAL A N 1
ATOM 3313 C CA . VAL A 1 407 ? -16.357 -4.450 -50.931 1.00 81.00 407 VAL A CA 1
ATOM 3314 C C . VAL A 1 407 ? -14.936 -4.165 -50.451 1.00 81.00 407 VAL A C 1
ATOM 3316 O O . VAL A 1 407 ? -14.569 -3.012 -50.200 1.00 81.00 407 VAL A O 1
ATOM 3319 N N . THR A 1 408 ? -14.129 -5.224 -50.376 1.00 81.06 408 THR A N 1
ATOM 3320 C CA . THR A 1 408 ? -12.692 -5.170 -50.080 1.00 81.06 408 THR A CA 1
ATOM 3321 C C . THR A 1 408 ? -11.882 -4.824 -51.328 1.00 81.06 408 THR A C 1
ATOM 3323 O O . THR A 1 408 ? -12.086 -5.387 -52.401 1.00 81.06 408 THR A O 1
ATOM 3326 N N . ILE A 1 409 ? -10.940 -3.895 -51.186 1.00 81.38 409 ILE A N 1
ATOM 3327 C CA . ILE A 1 409 ? -10.158 -3.300 -52.267 1.00 81.38 409 ILE A CA 1
ATOM 3328 C C . ILE A 1 409 ? -8.675 -3.605 -52.034 1.00 81.38 409 ILE A C 1
ATOM 3330 O O . ILE A 1 409 ? -8.092 -3.224 -51.017 1.00 81.38 409 ILE A O 1
ATOM 3334 N N . VAL A 1 410 ? -8.069 -4.297 -53.003 1.00 72.94 410 VAL A N 1
ATOM 3335 C CA . VAL A 1 410 ? -6.737 -4.921 -52.880 1.00 72.94 410 VAL A CA 1
ATOM 3336 C C . VAL A 1 410 ? -5.578 -4.104 -53.472 1.00 72.94 410 VAL A C 1
ATOM 3338 O O . VAL A 1 410 ? -4.420 -4.433 -53.236 1.00 72.94 410 VAL A O 1
ATOM 3341 N N . SER A 1 411 ? -5.847 -3.038 -54.235 1.00 76.69 411 SER A N 1
ATOM 3342 C CA . SER A 1 411 ? -4.805 -2.189 -54.839 1.00 76.69 411 SER A CA 1
ATOM 3343 C C . SER A 1 411 ? -5.270 -0.745 -55.053 1.00 76.69 411 SER A C 1
ATOM 3345 O O . SER A 1 411 ? -6.470 -0.465 -55.090 1.00 76.69 411 SER A O 1
ATOM 3347 N N . GLU A 1 412 ? -4.333 0.195 -55.235 1.00 76.50 412 GLU A N 1
ATOM 3348 C CA . GLU A 1 412 ? -4.684 1.596 -55.520 1.00 76.50 412 GLU A CA 1
ATOM 3349 C C . GLU A 1 412 ? -5.361 1.775 -56.894 1.00 76.50 412 GLU A C 1
ATOM 3351 O O . GLU A 1 412 ? -6.216 2.648 -57.049 1.00 76.50 412 GLU A O 1
ATOM 3356 N N . VAL A 1 413 ? -5.038 0.930 -57.879 1.00 76.25 413 VAL A N 1
ATOM 3357 C CA . VAL A 1 413 ? -5.714 0.936 -59.189 1.00 76.25 413 VAL A CA 1
ATOM 3358 C C . VAL A 1 413 ? -7.168 0.484 -59.034 1.00 76.25 413 VAL A C 1
ATOM 3360 O O . VAL A 1 413 ? -8.069 1.168 -59.517 1.00 76.25 413 VAL A O 1
ATOM 3363 N N . ALA A 1 414 ? -7.409 -0.597 -58.282 1.00 77.19 414 ALA A N 1
ATOM 3364 C CA . ALA A 1 414 ? -8.758 -1.062 -57.958 1.00 77.19 414 ALA A CA 1
ATOM 3365 C C . ALA A 1 414 ? -9.552 -0.026 -57.142 1.00 77.19 414 ALA A C 1
ATOM 3367 O O . ALA A 1 414 ? -10.754 0.116 -57.340 1.00 77.19 414 ALA A O 1
ATOM 3368 N N . LEU A 1 415 ? -8.895 0.739 -56.262 1.00 80.88 415 LEU A N 1
ATOM 3369 C CA . LEU A 1 415 ? -9.537 1.832 -55.526 1.00 80.88 415 LEU A CA 1
ATOM 3370 C C . LEU A 1 415 ? -10.011 2.949 -56.464 1.00 80.88 415 LEU A C 1
ATOM 3372 O O . LEU A 1 415 ? -11.151 3.397 -56.355 1.00 80.88 415 LEU A O 1
ATOM 3376 N N . LYS A 1 416 ? -9.157 3.387 -57.397 1.00 77.69 416 LYS A N 1
ATOM 3377 C CA . LYS A 1 416 ? -9.488 4.456 -58.353 1.00 77.69 416 LYS A CA 1
ATOM 3378 C C . LYS A 1 416 ? -10.639 4.045 -59.277 1.00 77.69 416 LYS A C 1
ATOM 3380 O O . LYS A 1 416 ? -11.594 4.807 -59.409 1.00 77.69 416 LYS A O 1
ATOM 3385 N N . SER A 1 417 ? -10.608 2.829 -59.829 1.00 82.12 417 SER A N 1
ATOM 3386 C CA . SER A 1 417 ? -11.695 2.322 -60.679 1.00 82.12 417 SER A CA 1
ATOM 3387 C C . SER A 1 417 ? -12.993 2.049 -59.908 1.00 82.12 417 SER A C 1
ATOM 3389 O O . SER A 1 417 ? -14.076 2.277 -60.445 1.00 82.12 417 SER A O 1
ATOM 3391 N N . HIS A 1 418 ? -12.917 1.629 -58.639 1.00 84.31 418 HIS A N 1
ATOM 3392 C CA . HIS A 1 418 ? -14.094 1.431 -57.788 1.00 84.31 418 HIS A CA 1
ATOM 3393 C C . HIS A 1 418 ? -14.829 2.747 -57.503 1.00 84.31 418 HIS A C 1
ATOM 3395 O O . HIS A 1 418 ? -16.035 2.826 -57.728 1.00 84.31 418 HIS A O 1
ATOM 3401 N N . LEU A 1 419 ? -14.113 3.790 -57.061 1.00 79.38 419 LEU A N 1
ATOM 3402 C CA . LEU A 1 419 ? -14.701 5.100 -56.733 1.00 79.38 419 LEU A CA 1
ATOM 3403 C C . LEU A 1 419 ? -15.334 5.792 -57.958 1.00 79.38 419 LEU A C 1
ATOM 3405 O O . LEU A 1 419 ? -16.313 6.525 -57.826 1.00 79.38 419 LEU A O 1
ATOM 3409 N N . GLN A 1 420 ? -14.804 5.536 -59.157 1.00 80.00 420 GLN A N 1
ATOM 3410 C CA . GLN A 1 420 ? -15.345 6.035 -60.428 1.00 80.00 420 GLN A CA 1
ATOM 3411 C C . GLN A 1 420 ? -16.503 5.179 -60.985 1.00 80.00 420 GLN A C 1
ATOM 3413 O O . GLN A 1 420 ? -17.153 5.573 -61.953 1.00 80.00 420 GLN A O 1
ATOM 3418 N N . GLY A 1 421 ? -16.781 4.011 -60.399 1.00 82.38 421 GLY A N 1
ATOM 3419 C CA . GLY A 1 421 ? -17.800 3.086 -60.887 1.00 82.38 421 GLY A CA 1
ATOM 3420 C C . GLY A 1 421 ? -19.229 3.525 -60.552 1.00 82.38 421 GLY A C 1
ATOM 3421 O O . GLY A 1 421 ? -19.542 3.829 -59.402 1.00 82.38 421 GLY A O 1
ATOM 3422 N N . LYS A 1 422 ? -20.145 3.440 -61.529 1.00 79.06 422 LYS A N 1
ATOM 3423 C CA . LYS A 1 422 ? -21.577 3.776 -61.352 1.00 79.06 422 LYS A CA 1
ATOM 3424 C C . LYS A 1 422 ? -22.238 3.056 -60.164 1.00 79.06 422 LYS A C 1
ATOM 3426 O O . LYS A 1 422 ? -23.059 3.642 -59.473 1.00 79.06 422 LYS A O 1
ATOM 3431 N N . ARG A 1 423 ? -21.840 1.808 -59.875 1.00 79.12 423 ARG A N 1
ATOM 3432 C CA . ARG A 1 423 ? -22.297 1.060 -58.684 1.00 79.12 423 ARG A CA 1
ATOM 3433 C C . ARG A 1 423 ? -21.944 1.759 -57.366 1.00 79.12 423 ARG A C 1
ATOM 3435 O O . ARG A 1 423 ? -22.778 1.791 -56.471 1.00 79.12 423 ARG A O 1
ATOM 3442 N N . HIS A 1 424 ? -20.743 2.327 -57.261 1.00 83.00 424 HIS A N 1
ATOM 3443 C CA . HIS A 1 424 ? -20.320 3.077 -56.079 1.00 83.00 424 HIS A CA 1
ATOM 3444 C C . HIS A 1 424 ? -21.080 4.400 -55.969 1.00 83.00 424 HIS A C 1
ATOM 3446 O O . HIS A 1 424 ? -21.616 4.712 -54.913 1.00 83.00 424 HIS A O 1
ATOM 3452 N N . GLN A 1 425 ? -21.205 5.131 -57.079 1.00 80.44 425 GLN A N 1
ATOM 3453 C CA . GLN A 1 425 ? -21.944 6.396 -57.135 1.00 80.44 425 GLN A CA 1
ATOM 3454 C C . GLN A 1 425 ? -23.411 6.226 -56.701 1.00 80.44 425 GLN A C 1
ATOM 3456 O O . GLN A 1 425 ? -23.884 6.992 -55.865 1.00 80.44 425 GLN A O 1
ATOM 3461 N N . ASN A 1 426 ? -24.100 5.181 -57.176 1.00 78.06 426 ASN A N 1
ATOM 3462 C CA . ASN A 1 426 ? -25.468 4.871 -56.751 1.00 78.06 426 ASN A CA 1
ATOM 3463 C C . ASN A 1 426 ? -25.545 4.527 -55.252 1.00 78.06 426 ASN A C 1
ATOM 3465 O O . ASN A 1 426 ? -26.347 5.123 -54.540 1.00 78.06 426 ASN A O 1
ATOM 3469 N N . ALA A 1 427 ? -24.672 3.646 -54.749 1.00 77.94 427 ALA A N 1
ATOM 3470 C CA . ALA A 1 427 ? -24.654 3.267 -53.331 1.00 77.94 427 ALA A CA 1
ATOM 3471 C C . ALA A 1 427 ? -24.360 4.457 -52.391 1.00 77.94 427 ALA A C 1
ATOM 3473 O O . ALA A 1 427 ? -24.852 4.500 -51.266 1.00 77.94 427 ALA A O 1
ATOM 3474 N N . VAL A 1 428 ? -23.581 5.448 -52.841 1.00 74.31 428 VAL A N 1
ATOM 3475 C CA . VAL A 1 428 ? -23.321 6.692 -52.093 1.00 74.31 428 VAL A CA 1
ATOM 3476 C C . VAL A 1 428 ? -24.556 7.599 -52.032 1.00 74.31 428 VAL A C 1
ATOM 3478 O O . VAL A 1 428 ? -24.820 8.186 -50.980 1.00 74.31 428 VAL A O 1
ATOM 3481 N N . LEU A 1 429 ? -25.324 7.684 -53.125 1.00 71.31 429 LEU A N 1
ATOM 3482 C CA . LEU A 1 429 ? -26.586 8.431 -53.184 1.00 71.31 429 LEU A CA 1
ATOM 3483 C C . LEU A 1 429 ? -27.671 7.767 -52.320 1.00 71.31 429 LEU A C 1
ATOM 3485 O O . LEU A 1 429 ? -28.319 8.443 -51.523 1.00 71.31 429 LEU A O 1
ATOM 3489 N N . GLU A 1 430 ? -27.817 6.443 -52.411 1.00 71.75 430 GLU A N 1
ATOM 3490 C CA . GLU A 1 430 ? -28.743 5.651 -51.585 1.00 71.75 430 GLU A CA 1
ATOM 3491 C C . GLU A 1 430 ? -28.391 5.722 -50.087 1.00 71.75 430 GLU A C 1
ATOM 3493 O O . GLU A 1 430 ? -29.281 5.787 -49.243 1.00 71.75 430 GLU A O 1
ATOM 3498 N N . ALA A 1 431 ? -27.100 5.816 -49.742 1.00 67.62 431 ALA A N 1
ATOM 3499 C CA . ALA A 1 431 ? -26.624 6.038 -48.373 1.00 67.62 431 ALA A CA 1
ATOM 3500 C C . ALA A 1 431 ? -26.803 7.489 -47.856 1.00 67.62 431 ALA A C 1
ATOM 3502 O O . ALA A 1 431 ? -26.243 7.844 -46.815 1.00 67.62 431 ALA A O 1
ATOM 3503 N N . GLY A 1 432 ? -27.545 8.345 -48.570 1.00 61.84 432 GLY A N 1
ATOM 3504 C CA . GLY A 1 432 ? -27.960 9.678 -48.114 1.00 61.84 432 GLY A CA 1
ATOM 3505 C C . GLY A 1 432 ? -26.848 10.731 -48.032 1.00 61.84 432 GLY A C 1
ATOM 3506 O O . GLY A 1 432 ? -27.060 11.811 -47.479 1.00 61.84 432 GLY A O 1
ATOM 3507 N N . ARG A 1 433 ? -25.652 10.454 -48.567 1.00 60.59 433 ARG A N 1
ATOM 3508 C CA . ARG A 1 433 ? -24.514 11.385 -48.532 1.00 60.59 433 ARG A CA 1
ATOM 3509 C C . ARG A 1 433 ? -24.446 12.215 -49.813 1.00 60.59 433 ARG A C 1
ATOM 3511 O O . ARG A 1 433 ? -23.705 11.885 -50.734 1.00 60.59 433 ARG A O 1
ATOM 3518 N N . ASN A 1 434 ? -25.142 13.353 -49.834 1.00 56.38 434 ASN A N 1
ATOM 3519 C CA . ASN A 1 434 ? -25.088 14.343 -50.925 1.00 56.38 434 ASN A CA 1
ATOM 3520 C C . ASN A 1 434 ? -23.769 15.157 -50.951 1.00 56.38 434 ASN A C 1
ATOM 3522 O O . ASN A 1 434 ? -23.770 16.386 -50.981 1.00 56.38 434 ASN A O 1
ATOM 3526 N N . ARG A 1 435 ? -22.624 14.465 -50.936 1.00 60.53 435 ARG A N 1
ATOM 3527 C CA . ARG A 1 435 ? -21.273 15.005 -51.145 1.00 60.53 435 ARG A CA 1
ATOM 3528 C C . ARG A 1 435 ? -20.419 13.925 -51.825 1.00 60.53 435 ARG A C 1
ATOM 3530 O O . ARG A 1 435 ? -20.530 12.764 -51.432 1.00 60.53 435 ARG A O 1
ATOM 3537 N N . PRO A 1 436 ? -19.521 14.274 -52.767 1.00 55.81 436 PRO A N 1
ATOM 3538 C CA . PRO A 1 436 ? -18.508 13.344 -53.256 1.00 55.81 436 PRO A CA 1
ATOM 3539 C C . PRO A 1 436 ? -17.742 12.672 -52.106 1.00 55.81 436 PRO A C 1
ATOM 3541 O O . PRO A 1 436 ? -17.314 13.344 -51.160 1.00 55.81 436 PRO A O 1
ATOM 3544 N N . TRP A 1 437 ? -17.578 11.352 -52.200 1.00 60.06 437 TRP A N 1
ATOM 3545 C CA . TRP A 1 437 ? -16.728 10.574 -51.298 1.00 60.06 437 TRP A CA 1
ATOM 3546 C C . TRP A 1 437 ? -15.261 10.967 -51.466 1.00 60.06 437 TRP A C 1
ATOM 3548 O O . TRP A 1 437 ? -14.798 11.209 -52.581 1.00 60.06 437 TRP A O 1
ATOM 3558 N N . ASP A 1 438 ? -14.530 11.014 -50.356 1.00 57.12 438 ASP A N 1
ATOM 3559 C CA . ASP A 1 438 ? -13.104 11.341 -50.334 1.00 57.12 438 ASP A CA 1
ATOM 3560 C C . ASP A 1 438 ? -12.250 10.127 -49.916 1.00 57.12 438 ASP A C 1
ATOM 3562 O O . ASP A 1 438 ? -12.746 9.151 -49.352 1.00 57.12 438 ASP A O 1
ATOM 3566 N N . ARG A 1 439 ? -10.934 10.190 -50.161 1.00 57.38 439 ARG A N 1
ATOM 3567 C CA . ARG A 1 439 ? -9.957 9.192 -49.696 1.00 57.38 439 ARG A CA 1
ATOM 3568 C C . ARG A 1 439 ? -10.005 8.954 -48.180 1.00 57.38 439 ARG A C 1
ATOM 3570 O O . ARG A 1 439 ? -9.605 7.875 -47.751 1.00 57.38 439 ARG A O 1
ATOM 3577 N N . SER A 1 440 ? -10.494 9.916 -47.395 1.00 58.97 440 SER A N 1
ATOM 3578 C CA . SER A 1 440 ? -10.691 9.801 -45.943 1.00 58.97 440 SER A CA 1
ATOM 3579 C C . SER A 1 440 ? -11.843 8.877 -45.506 1.00 58.97 440 SER A C 1
ATOM 3581 O O . SER A 1 440 ? -11.7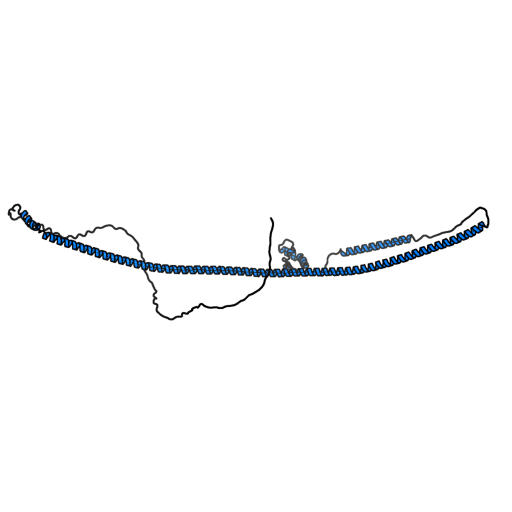91 8.355 -44.396 1.00 58.97 440 SER A O 1
ATOM 3583 N N . ASP A 1 441 ? -12.834 8.595 -46.362 1.00 63.28 441 ASP A N 1
ATOM 3584 C CA . ASP A 1 441 ? -13.934 7.655 -46.056 1.00 63.28 441 ASP A CA 1
ATOM 3585 C C . ASP A 1 441 ? -13.537 6.167 -46.214 1.00 63.28 441 ASP A C 1
ATOM 3587 O O . ASP A 1 441 ? -14.313 5.256 -45.901 1.00 63.28 441 ASP A O 1
ATOM 3591 N N . VAL A 1 442 ? -12.327 5.897 -46.716 1.00 63.75 442 VAL A N 1
ATOM 3592 C CA . VAL A 1 442 ? -11.819 4.546 -46.985 1.00 63.75 442 VAL A CA 1
ATOM 3593 C C . VAL A 1 442 ? -11.111 4.000 -45.746 1.00 63.75 442 VAL A C 1
ATOM 3595 O O . VAL A 1 442 ? -9.996 4.401 -45.421 1.00 63.75 442 VAL A O 1
ATOM 3598 N N . VAL A 1 443 ? -11.749 3.044 -45.072 1.00 65.25 443 VAL A N 1
ATOM 3599 C CA . VAL A 1 443 ? -11.244 2.461 -43.822 1.00 65.25 443 VAL A CA 1
ATOM 3600 C C . VAL A 1 443 ? -10.263 1.322 -44.124 1.00 65.25 443 VAL A C 1
ATOM 3602 O O . VAL A 1 443 ? -10.570 0.428 -44.914 1.00 65.25 443 VAL A O 1
ATOM 3605 N N . SER A 1 444 ? -9.086 1.350 -43.498 1.00 63.59 444 SER A N 1
ATOM 3606 C CA . SER A 1 444 ? -8.179 0.194 -43.428 1.00 63.59 444 SER A CA 1
ATOM 3607 C C . SER A 1 444 ? -8.772 -0.871 -42.501 1.00 63.59 444 SER A C 1
ATOM 3609 O O . SER A 1 444 ? -9.246 -0.514 -41.421 1.00 63.59 444 SER A O 1
ATOM 3611 N N . LEU A 1 445 ? -8.758 -2.137 -42.926 1.00 54.50 445 LEU A N 1
ATOM 3612 C CA . LEU A 1 445 ? -9.172 -3.290 -42.110 1.00 54.50 445 LEU A CA 1
ATOM 3613 C C . LEU A 1 445 ? -8.134 -3.650 -41.036 1.00 54.50 445 LEU A C 1
ATOM 3615 O O . LEU A 1 445 ? -6.927 -3.494 -41.323 1.00 54.50 445 LEU A O 1
#

Sequence (445 aa):
LSNNLIRTVSNRPVDSSSVTQPIDNSSVQQPDDHEANLFSTTNPEECAQTPVEEIVRSSSNRLTQASHQLAAALISAPASNGLLFVTEANVKSRIPGHGVQMHEKLSARSRRRTTNSIQELEQKQTRARILRQQHLLERAERVHELSKKVEEVHMQKRLLLHQRRSCLERRLHAAERKRQAELERRVLKAHDEETKGREIAFIQTLEAEQKQHSILTKHEESQARLHELAAERRRRLEEKLCREEAAKGRRRALEASRRARLDALQARWESRAQQLASRAELLEHSRRAAARAKELHREVKIASLEEQQRTHIEQLRTKIQRKYFPMSYQAALYNPLLLNVPPTTTRDFTLFILQQEESERRHQEQLREISRKAFEMSILTHTADDSITAAGMEPYPIQKWCRACQVTIVSEVALKSHLQGKRHQNAVLEAGRNRPWDRSDVVSL

Mean predicted aligned error: 23.61 Å

Solvent-accessible surface area (backbone atoms only — not comparable to full-atom values): 28218 Å² total; per-residue (Å²): 140,80,88,88,90,84,92,79,88,87,90,87,83,90,80,88,85,91,82,94,80,84,92,84,89,83,88,82,83,84,84,87,87,89,88,81,88,84,84,87,81,85,86,88,89,87,88,88,85,83,89,80,89,90,84,94,80,88,87,78,90,83,89,80,90,84,80,88,82,90,83,87,86,84,83,84,81,91,79,84,84,81,84,78,85,82,82,91,84,80,95,70,83,76,59,86,61,52,69,57,52,50,54,48,53,60,47,43,61,69,68,59,59,51,71,68,61,50,51,52,52,50,49,55,50,50,53,54,50,51,54,52,51,48,57,49,48,58,51,49,50,55,49,50,54,50,52,50,55,50,51,52,51,54,48,51,53,50,49,54,54,47,55,53,47,58,51,50,52,52,52,50,53,54,49,49,53,54,51,48,56,55,49,51,52,53,53,51,51,52,51,51,55,51,48,52,52,52,52,52,52,48,51,53,47,54,52,50,51,52,52,48,50,58,50,48,53,56,49,51,55,53,50,48,56,50,52,50,54,51,49,50,52,48,51,62,47,53,53,48,50,54,53,49,50,51,49,54,48,52,51,53,52,53,51,48,56,50,49,54,53,49,51,57,47,49,49,58,48,53,56,48,50,51,52,52,48,56,51,47,51,54,52,46,53,50,50,55,49,54,50,50,53,52,45,55,51,48,51,53,51,49,53,51,50,49,47,53,48,49,54,51,50,49,54,47,49,56,49,39,77,73,58,69,87,83,88,90,91,89,85,91,82,94,90,90,89,89,91,90,89,93,89,92,85,94,77,74,70,68,56,55,53,53,54,49,54,55,50,52,51,52,51,53,51,54,51,49,52,50,51,48,50,56,49,55,62,53,51,76,76,74,78,80,82,91,79,90,82,92,81,83,88,72,64,55,98,54,51,32,36,38,77,67,72,75,44,81,38,70,34,71,68,55,45,56,55,45,69,72,28,68,70,42,52,50,35,36,55,75,67,69,45,95,60,88,87,54,83,85,68,53,42,71,107

Organism: NCBI:txid27848